Protein AF-A0A151NH66-F1 (afdb_monomer_lite)

InterPro domains:
  IPR023631 Amidase signature domain [PF01425] (101-204)
  IPR023631 Amidase signature domain [PF01425] (214-333)
  IPR036928 Amidase signature (AS) superfamily [G3DSA:3.90.1300.10] (38-200)
  IPR036928 Amidase signature (AS) superfamily [G3DSA:3.90.1300.10] (201-373)
  IPR036928 Amidase signature (AS) superfamily [SSF75304] (58-368)
  IPR052096 Endocannabinoid-regulating amidase [PTHR45847] (20-202)

Foldseek 3Di:
DVVVVVPVPDPDDPCPPVNVVVVVVVVVVVVVVVLVVLVVVLVVLVVVLVVQAVVQLVVLVVLLVVLCVVCVVQDLVVLVPDFQQVNLVCCVVVVDDLSSNVSSVSVVVSVVCVVPVWFSGWPPCLVVLSVVLVVDPDQALNASAEDEAELCFADAPAFSCLQFSVRRPPHHNHGDLQVVLCSVRNYRHTTYTDAPRCQPDPGGDDHPDPPLPLDDDDDADDGPDDVVRLSSLQSCLDPSSCVVDVVDPSDHRDPCVVVDPDAEEAEDDQDQVQDDHDPVSSVVRVVVVVVSVVSVHHYDHDHDPPVLCCVQPRVLCSSCVVLCPSVVVSCVSTDDDPVCVVQSVLSPDDLVVLVVVCVVCVVPDVNCSSNDSDDDDDDD

Structure (mmCIF, N/CA/C/O backbone):
data_AF-A0A151NH66-F1
#
_entry.id   AF-A0A151NH66-F1
#
loop_
_atom_site.group_PDB
_atom_site.id
_atom_site.type_symbol
_atom_site.label_atom_id
_atom_site.label_alt_id
_atom_site.label_comp_id
_atom_site.label_asym_id
_atom_site.label_entity_id
_atom_site.label_seq_id
_atom_site.pdbx_PDB_ins_code
_atom_site.Cartn_x
_atom_site.Cartn_y
_atom_site.Cartn_z
_atom_site.occupancy
_atom_site.B_iso_or_equiv
_atom_site.auth_seq_id
_atom_site.auth_comp_id
_atom_site.auth_asym_id
_atom_site.auth_atom_id
_atom_site.pdbx_PDB_model_num
ATOM 1 N N . MET A 1 1 ? 37.034 19.236 -42.852 1.00 44.59 1 MET A N 1
ATOM 2 C CA . MET A 1 1 ? 36.464 20.605 -42.792 1.00 44.59 1 MET A CA 1
ATOM 3 C C . MET A 1 1 ? 36.525 21.259 -41.396 1.00 44.59 1 MET A C 1
ATOM 5 O O . MET A 1 1 ? 36.403 22.473 -41.319 1.00 44.59 1 MET A O 1
ATOM 9 N N . ILE A 1 2 ? 36.780 20.511 -40.306 1.00 40.88 2 ILE A N 1
ATOM 10 C CA . ILE A 1 2 ? 36.890 21.055 -38.930 1.00 40.88 2 ILE A CA 1
ATOM 11 C C . ILE A 1 2 ? 38.338 21.449 -38.561 1.00 40.88 2 ILE A C 1
ATOM 13 O O . ILE A 1 2 ? 38.549 22.481 -37.934 1.00 40.88 2 ILE A O 1
ATOM 17 N N . GLN A 1 3 ? 39.350 20.720 -39.051 1.00 36.78 3 GLN A N 1
ATOM 18 C CA . GLN A 1 3 ? 40.768 21.059 -38.823 1.00 36.78 3 GLN A CA 1
ATOM 19 C C . GLN A 1 3 ? 41.202 22.397 -39.455 1.00 36.78 3 GLN A C 1
ATOM 21 O O . GLN A 1 3 ? 42.092 23.060 -38.935 1.00 36.78 3 GLN A O 1
ATOM 26 N N . GLY A 1 4 ? 40.554 22.826 -40.545 1.00 38.72 4 GLY A N 1
ATOM 27 C CA . GLY A 1 4 ? 40.871 24.092 -41.221 1.00 38.72 4 GLY A CA 1
ATOM 28 C C . GLY A 1 4 ? 40.310 25.338 -40.526 1.00 38.72 4 GLY A C 1
ATOM 29 O O . GLY A 1 4 ? 40.910 26.401 -40.627 1.00 38.72 4 GLY A O 1
ATOM 30 N N . LYS A 1 5 ? 39.199 25.214 -39.780 1.00 42.50 5 LYS A N 1
ATOM 31 C CA . LYS A 1 5 ? 38.574 26.340 -39.056 1.00 42.50 5 LYS A CA 1
ATOM 32 C C . LYS A 1 5 ? 39.215 26.620 -37.693 1.00 42.50 5 LYS A C 1
ATOM 34 O O . LYS A 1 5 ? 39.123 27.740 -37.210 1.00 42.50 5 LYS A O 1
ATOM 39 N N . LEU A 1 6 ? 39.899 25.639 -37.098 1.00 40.06 6 LEU A N 1
ATOM 40 C CA . LEU A 1 6 ? 40.595 25.816 -35.817 1.00 40.06 6 LEU A CA 1
ATOM 41 C C . LEU A 1 6 ? 41.898 26.631 -35.952 1.00 40.06 6 LEU A C 1
ATOM 43 O O . LEU A 1 6 ? 42.298 27.308 -35.013 1.00 40.06 6 LEU A O 1
ATOM 47 N N . ARG A 1 7 ? 42.536 26.608 -37.133 1.00 39.38 7 ARG A N 1
ATOM 48 C CA . ARG A 1 7 ? 43.813 27.297 -37.411 1.00 39.38 7 ARG A CA 1
ATOM 49 C C . ARG A 1 7 ? 43.700 28.814 -37.612 1.00 39.38 7 ARG A C 1
ATOM 51 O O . ARG A 1 7 ? 44.718 29.488 -37.573 1.00 39.38 7 ARG A O 1
ATOM 58 N N . GLN A 1 8 ? 42.497 29.354 -37.823 1.00 42.03 8 GLN A N 1
ATOM 59 C CA . GLN A 1 8 ? 42.280 30.801 -37.990 1.00 42.03 8 GLN A CA 1
ATOM 60 C C . GLN A 1 8 ? 42.065 31.555 -36.667 1.00 42.03 8 GLN A C 1
ATOM 62 O O . GLN A 1 8 ? 42.104 32.779 -36.668 1.00 42.03 8 GLN A O 1
ATOM 67 N N . LEU A 1 9 ? 41.841 30.852 -35.549 1.00 44.16 9 LEU A N 1
ATOM 68 C CA . LEU A 1 9 ? 41.512 31.472 -34.256 1.00 44.16 9 LEU A CA 1
ATOM 69 C C . LEU A 1 9 ? 42.700 31.578 -33.285 1.00 44.16 9 LEU A C 1
ATOM 71 O O . LEU A 1 9 ? 42.587 32.272 -32.280 1.00 44.16 9 LEU A O 1
ATOM 75 N N . LEU A 1 10 ? 43.824 30.913 -33.564 1.00 45.31 10 LEU A N 1
ATOM 76 C CA . LEU A 1 10 ? 45.004 30.886 -32.693 1.00 45.31 10 LEU A CA 1
ATOM 77 C C . LEU A 1 10 ? 46.279 30.887 -33.558 1.00 45.31 10 LEU A C 1
ATOM 79 O O . LEU A 1 10 ? 46.662 29.824 -34.053 1.00 45.31 10 LEU A O 1
ATOM 83 N N . PRO A 1 11 ? 46.917 32.049 -33.799 1.00 38.06 11 PRO A N 1
ATOM 84 C CA . PRO A 1 11 ? 48.205 32.089 -34.477 1.00 38.06 11 PRO A CA 1
ATOM 85 C C . PRO A 1 11 ? 49.275 31.551 -33.519 1.00 38.06 11 PRO A C 1
ATOM 87 O O . PRO A 1 11 ? 49.387 32.030 -32.397 1.00 38.06 11 PRO A O 1
ATOM 90 N N . GLU A 1 12 ? 49.987 30.514 -33.963 1.00 43.56 12 GLU A N 1
ATOM 91 C CA . GLU A 1 12 ? 51.211 29.945 -33.372 1.00 43.56 12 GLU A CA 1
ATOM 92 C C . GLU A 1 12 ? 51.360 30.083 -31.848 1.00 43.56 12 GLU A C 1
ATOM 94 O O . GLU A 1 12 ? 52.251 30.756 -31.340 1.00 43.56 12 GLU A O 1
ATOM 99 N N . ALA A 1 13 ? 50.506 29.388 -31.099 1.00 39.81 13 ALA A N 1
ATOM 100 C CA . ALA A 1 13 ? 50.871 28.970 -29.754 1.00 39.81 13 ALA A CA 1
ATOM 101 C C . ALA A 1 13 ? 51.395 27.534 -29.856 1.00 39.81 13 ALA A C 1
ATOM 103 O O . ALA A 1 13 ? 50.615 26.606 -30.092 1.00 39.81 13 ALA A O 1
ATOM 104 N N . GLU A 1 14 ? 52.705 27.337 -29.695 1.00 45.03 14 GLU A N 1
ATOM 105 C CA . GLU A 1 14 ? 53.230 26.042 -29.262 1.00 45.03 14 GLU A CA 1
ATOM 106 C C . GLU A 1 14 ? 52.602 25.748 -27.899 1.00 45.03 14 GLU A C 1
ATOM 108 O O . GLU A 1 14 ? 53.030 26.255 -26.863 1.00 45.03 14 GLU A O 1
ATOM 113 N N . VAL A 1 15 ? 51.501 24.996 -27.900 1.00 49.75 15 VAL A N 1
ATOM 114 C CA . VAL A 1 15 ? 50.872 24.576 -26.654 1.00 49.75 15 VAL A CA 1
ATOM 115 C C . VAL A 1 15 ? 51.753 23.477 -26.077 1.00 49.75 15 VAL A C 1
ATOM 117 O O . VAL A 1 15 ? 51.665 22.317 -26.477 1.00 49.75 15 VAL A O 1
ATOM 120 N N . ASP A 1 16 ? 52.637 23.881 -25.169 1.00 46.44 16 ASP A N 1
ATOM 121 C CA . ASP A 1 16 ? 53.524 23.006 -24.415 1.00 46.44 16 ASP A CA 1
ATOM 122 C C . ASP A 1 16 ? 52.733 21.794 -23.864 1.00 46.44 16 ASP A C 1
ATOM 124 O O . ASP A 1 16 ? 51.687 21.983 -23.224 1.00 46.44 16 ASP A O 1
ATOM 128 N N . PRO A 1 17 ? 53.186 20.546 -24.099 1.00 54.19 17 PRO A N 1
ATOM 129 C CA . PRO A 1 17 ? 52.564 19.341 -23.554 1.00 54.19 17 PRO A CA 1
ATOM 130 C C . PRO A 1 17 ? 52.300 19.417 -22.043 1.00 54.19 17 PRO A C 1
ATOM 132 O O . PRO A 1 17 ? 51.289 18.890 -21.570 1.00 54.19 17 PRO A O 1
ATOM 135 N N . CYS A 1 18 ? 53.148 20.123 -21.285 1.00 50.94 18 CYS A N 1
ATOM 136 C CA . CYS A 1 18 ? 52.931 20.369 -19.858 1.00 50.94 18 CYS A CA 1
ATOM 137 C C . CYS A 1 18 ? 51.739 21.302 -19.585 1.00 50.94 18 CYS A C 1
ATOM 139 O O . CYS A 1 18 ? 51.032 21.101 -18.600 1.00 50.94 18 CYS A O 1
ATOM 141 N N . THR A 1 19 ? 51.436 22.255 -20.469 1.00 49.78 19 THR A N 1
ATOM 142 C CA . THR A 1 19 ? 50.272 23.154 -20.357 1.00 49.78 19 THR A CA 1
ATOM 143 C C . THR A 1 19 ? 48.962 22.428 -20.687 1.00 49.78 19 THR A C 1
ATOM 145 O O . THR A 1 19 ? 47.968 22.598 -19.978 1.00 49.78 19 THR A O 1
ATOM 148 N N . ILE A 1 20 ? 48.957 21.540 -21.692 1.00 54.78 20 ILE A N 1
ATOM 149 C CA . ILE A 1 20 ? 47.816 20.643 -21.976 1.00 54.78 20 ILE A CA 1
ATOM 150 C C . ILE A 1 20 ? 47.594 19.683 -20.802 1.00 54.78 20 ILE A C 1
ATOM 152 O O . ILE A 1 20 ? 46.460 19.513 -20.357 1.00 54.78 20 ILE A O 1
ATOM 156 N N . SER A 1 21 ? 48.666 19.098 -20.261 1.00 53.34 21 SER A N 1
ATOM 157 C CA . SER A 1 21 ? 48.607 18.223 -19.086 1.00 53.34 21 SER A CA 1
ATOM 158 C C . SER A 1 21 ? 48.099 18.960 -17.843 1.00 53.34 21 SER A C 1
ATOM 160 O O . SER A 1 21 ? 47.230 18.444 -17.148 1.00 53.34 21 SER A O 1
ATOM 162 N N . ALA A 1 22 ? 48.538 20.197 -17.592 1.00 57.47 22 ALA A N 1
ATOM 163 C CA . ALA A 1 22 ? 48.067 21.017 -16.475 1.00 57.47 22 ALA A CA 1
ATOM 164 C C . ALA A 1 22 ? 46.593 21.440 -16.623 1.00 57.47 22 ALA A C 1
ATOM 166 O O . ALA A 1 22 ? 45.850 21.404 -15.644 1.00 57.47 22 ALA A O 1
ATOM 167 N N . LEU A 1 23 ? 46.131 21.772 -17.836 1.00 54.44 23 LEU A N 1
ATOM 168 C CA . LEU A 1 23 ? 44.721 22.074 -18.127 1.00 54.44 23 LEU A CA 1
ATOM 169 C C . LEU A 1 23 ? 43.824 20.826 -18.033 1.00 54.44 23 LEU A C 1
ATOM 171 O O . LEU A 1 23 ? 42.718 20.895 -17.491 1.00 54.44 23 LEU A O 1
ATOM 175 N N . LEU A 1 24 ? 44.293 19.666 -18.506 1.00 57.22 24 LEU A N 1
ATOM 176 C CA . LEU A 1 24 ? 43.596 18.380 -18.366 1.00 57.22 24 LEU A CA 1
ATOM 177 C C . LEU A 1 24 ? 43.561 17.908 -16.905 1.00 57.22 24 LEU A C 1
ATOM 179 O O . LEU A 1 24 ? 42.519 17.464 -16.431 1.00 57.22 24 LEU A O 1
ATOM 183 N N . CYS A 1 25 ? 44.655 18.061 -16.157 1.00 61.19 25 CYS A N 1
ATOM 184 C CA . CYS A 1 25 ? 44.705 17.757 -14.727 1.00 61.19 25 CYS A CA 1
ATOM 185 C C . CYS A 1 25 ? 43.843 18.730 -13.912 1.00 61.19 25 CYS A C 1
ATOM 187 O O . CYS A 1 25 ? 43.118 18.296 -13.020 1.00 61.19 25 CYS A O 1
ATOM 189 N N . GLY A 1 26 ? 43.856 20.026 -14.242 1.00 66.94 26 GLY A N 1
ATOM 190 C CA . GLY A 1 26 ? 43.018 21.046 -13.609 1.00 66.94 26 GLY A CA 1
ATOM 191 C C . GLY A 1 26 ? 41.525 20.825 -13.864 1.00 66.94 26 GLY A C 1
ATOM 192 O O . GLY A 1 26 ? 40.719 20.924 -12.940 1.00 66.94 26 GLY A O 1
ATOM 193 N N . SER A 1 27 ? 41.149 20.437 -15.087 1.00 74.75 27 SER A N 1
ATOM 194 C CA . SER A 1 27 ? 39.763 20.092 -15.436 1.00 74.75 27 SER A CA 1
ATOM 195 C C . SER A 1 27 ? 39.316 18.752 -14.843 1.00 74.75 27 SER A C 1
ATOM 197 O O . SER A 1 27 ? 38.204 18.663 -14.325 1.00 74.75 27 SER A O 1
ATOM 199 N N . ALA A 1 28 ? 40.174 17.727 -14.816 1.00 80.88 28 ALA A N 1
ATOM 200 C CA . ALA A 1 28 ? 39.882 16.463 -14.141 1.00 80.88 28 ALA A CA 1
ATOM 201 C C . ALA A 1 28 ? 39.729 16.648 -12.622 1.00 80.88 28 ALA A C 1
ATOM 203 O O . ALA A 1 28 ? 38.764 16.150 -12.041 1.00 80.88 28 ALA A O 1
ATOM 204 N N . ALA A 1 29 ? 40.620 17.414 -11.984 1.00 83.75 29 ALA A N 1
ATOM 205 C CA . ALA A 1 29 ? 40.518 17.767 -10.571 1.00 83.75 29 ALA A CA 1
ATOM 206 C C . ALA A 1 29 ? 39.236 18.563 -10.286 1.00 83.75 29 ALA A C 1
ATOM 208 O O . ALA A 1 29 ? 38.511 18.223 -9.354 1.00 83.75 29 ALA A O 1
ATOM 209 N N . ALA A 1 30 ? 38.886 19.545 -11.126 1.00 83.06 30 ALA A N 1
ATOM 210 C CA . ALA A 1 30 ? 37.629 20.282 -11.007 1.00 83.06 30 ALA A CA 1
ATOM 211 C C . ALA A 1 30 ? 36.402 19.359 -11.123 1.00 83.06 30 ALA A C 1
ATOM 213 O O . ALA A 1 30 ? 35.485 19.446 -10.309 1.00 83.06 30 ALA A O 1
ATOM 214 N N . VAL A 1 31 ? 36.394 18.416 -12.071 1.00 85.19 31 VAL A N 1
ATOM 215 C CA . VAL A 1 31 ? 35.320 17.417 -12.211 1.00 85.19 31 VAL A CA 1
ATOM 216 C C . VAL A 1 31 ? 35.238 16.501 -10.988 1.00 85.19 31 VAL A C 1
ATOM 218 O O . VAL A 1 31 ? 34.136 16.188 -10.534 1.00 85.19 31 VAL A O 1
ATOM 221 N N . LEU A 1 32 ? 36.373 16.068 -10.433 1.00 86.88 32 LEU A N 1
ATOM 222 C CA . LEU A 1 32 ? 36.409 15.253 -9.216 1.00 86.88 32 LEU A CA 1
ATOM 223 C C . LEU A 1 32 ? 35.892 16.028 -8.002 1.00 86.88 32 LEU A C 1
ATOM 225 O O . LEU A 1 32 ? 35.083 15.485 -7.251 1.00 86.88 32 LEU A O 1
ATOM 229 N N . VAL A 1 33 ? 36.279 17.296 -7.851 1.00 88.44 33 VAL A N 1
ATOM 230 C CA . VAL A 1 33 ? 35.769 18.188 -6.802 1.00 88.44 33 VAL A CA 1
ATOM 231 C C . VAL A 1 33 ? 34.263 18.389 -6.961 1.00 88.44 33 VAL A C 1
ATOM 233 O O . VAL A 1 33 ? 33.529 18.194 -5.998 1.00 88.44 33 VAL A O 1
ATOM 236 N N . LEU A 1 34 ? 33.762 18.676 -8.166 1.00 84.81 34 LEU A N 1
ATOM 237 C CA . LEU A 1 34 ? 32.323 18.811 -8.426 1.00 84.81 34 LEU A CA 1
ATOM 238 C C . LEU A 1 34 ? 31.555 17.518 -8.118 1.00 84.81 34 LEU A C 1
ATOM 240 O O . LEU A 1 34 ? 30.500 17.557 -7.481 1.00 84.81 34 LEU A O 1
ATOM 244 N N . LYS A 1 35 ? 32.090 16.356 -8.516 1.00 85.19 35 LYS A N 1
ATOM 245 C CA . LYS A 1 35 ? 31.514 15.045 -8.174 1.00 85.19 35 LYS A CA 1
ATOM 246 C C . LYS A 1 35 ? 31.507 14.805 -6.667 1.00 85.19 35 LYS A C 1
ATOM 248 O O . LYS A 1 35 ? 30.518 14.286 -6.151 1.00 85.19 35 LYS A O 1
ATOM 253 N N . TRP A 1 36 ? 32.576 15.174 -5.969 1.00 87.12 36 TRP A N 1
ATOM 254 C CA . TRP A 1 36 ? 32.674 15.052 -4.518 1.00 87.12 36 TRP A CA 1
ATOM 255 C C . TRP A 1 36 ? 31.678 15.974 -3.807 1.00 87.12 36 TRP A C 1
ATOM 257 O O . TRP A 1 36 ? 30.916 15.493 -2.973 1.00 87.12 36 TRP A O 1
ATOM 267 N N . VAL A 1 37 ? 31.588 17.250 -4.200 1.00 87.69 37 VAL A N 1
ATOM 268 C CA . VAL A 1 37 ? 30.607 18.210 -3.662 1.00 87.69 37 VAL A CA 1
ATOM 269 C C . VAL A 1 37 ? 29.180 17.703 -3.882 1.00 87.69 37 VAL A C 1
ATOM 271 O O . VAL A 1 37 ? 28.379 17.707 -2.950 1.00 87.69 37 VAL A O 1
ATOM 274 N N . ARG A 1 38 ? 28.856 17.208 -5.086 1.00 84.00 38 ARG A N 1
ATOM 275 C CA . ARG A 1 38 ? 27.532 16.631 -5.382 1.00 84.00 38 ARG A CA 1
ATOM 276 C C . ARG A 1 38 ? 27.231 15.427 -4.491 1.00 84.00 38 ARG A C 1
ATOM 278 O O . ARG A 1 38 ? 26.151 15.360 -3.914 1.00 84.00 38 ARG A O 1
ATOM 285 N N . ARG A 1 39 ? 28.181 14.494 -4.355 1.00 85.00 39 ARG A N 1
ATOM 286 C CA . ARG A 1 39 ? 28.036 13.321 -3.475 1.00 85.00 39 ARG A CA 1
ATOM 287 C C . ARG A 1 39 ? 27.840 13.723 -2.021 1.00 85.00 39 ARG A C 1
ATOM 289 O O . ARG A 1 39 ? 27.002 13.132 -1.356 1.00 85.00 39 ARG A O 1
ATOM 296 N N . ARG A 1 40 ? 28.574 14.726 -1.544 1.00 88.44 40 ARG A N 1
ATOM 297 C CA . ARG A 1 40 ? 28.453 15.222 -0.175 1.00 88.44 40 ARG A CA 1
ATOM 298 C C . ARG A 1 40 ? 27.060 15.797 0.098 1.00 88.44 40 ARG A C 1
ATOM 300 O O . ARG A 1 40 ? 26.429 15.361 1.048 1.00 88.44 40 ARG A O 1
ATOM 307 N N . ARG A 1 41 ? 26.534 16.649 -0.791 1.00 87.88 41 ARG A N 1
ATOM 308 C CA . ARG A 1 41 ? 25.155 17.177 -0.680 1.00 87.88 41 ARG A CA 1
ATOM 309 C C . ARG A 1 41 ? 24.096 16.073 -0.668 1.00 87.88 41 ARG A C 1
ATOM 311 O O . ARG A 1 41 ? 23.109 16.163 0.050 1.00 87.88 41 ARG A O 1
ATOM 318 N N . ILE A 1 42 ? 24.291 15.033 -1.480 1.00 87.31 42 ILE A N 1
ATOM 319 C CA . ILE A 1 42 ? 23.409 13.859 -1.501 1.00 87.31 42 ILE A CA 1
ATOM 320 C C . ILE A 1 42 ? 23.430 13.136 -0.150 1.00 87.31 42 ILE A C 1
ATOM 322 O O . ILE A 1 42 ? 22.371 12.804 0.372 1.00 87.31 42 ILE A O 1
ATOM 326 N N . GLN A 1 43 ? 24.618 12.894 0.411 1.00 89.62 43 GLN A N 1
ATOM 327 C CA . GLN A 1 43 ? 24.742 12.247 1.718 1.00 89.62 43 GLN A CA 1
ATOM 328 C C . GLN A 1 43 ? 24.090 13.089 2.815 1.00 89.62 43 GLN A C 1
ATOM 330 O O . GLN A 1 43 ? 23.316 12.546 3.590 1.00 89.62 43 GLN A O 1
ATOM 335 N N . GLU A 1 44 ? 24.304 14.406 2.810 1.00 91.62 44 GLU A N 1
ATOM 336 C CA . GLU A 1 44 ? 23.667 15.335 3.753 1.00 91.62 44 GLU A CA 1
ATOM 337 C C . GLU A 1 44 ? 22.130 15.223 3.698 1.00 91.62 44 GLU A C 1
ATOM 339 O O . GLU A 1 44 ? 21.504 14.999 4.733 1.00 91.62 44 GLU A O 1
ATOM 344 N N . LYS A 1 45 ? 21.522 15.234 2.500 1.00 91.06 45 LYS A N 1
ATOM 345 C CA . LYS A 1 45 ? 20.068 15.022 2.332 1.00 91.06 45 LYS A CA 1
ATOM 346 C C . LYS A 1 45 ? 19.583 13.665 2.853 1.00 91.06 45 LYS A C 1
ATOM 348 O O . LYS A 1 45 ? 18.520 13.578 3.464 1.00 91.06 45 LYS A O 1
ATOM 353 N N . ILE A 1 46 ? 20.328 12.592 2.584 1.00 91.88 46 ILE A N 1
ATOM 354 C CA . ILE A 1 46 ? 19.973 11.240 3.046 1.00 91.88 46 ILE A CA 1
ATOM 355 C C . ILE A 1 46 ? 20.056 11.161 4.571 1.00 91.88 46 ILE A C 1
ATOM 357 O O . ILE A 1 46 ? 19.184 10.573 5.207 1.00 91.88 46 ILE A O 1
ATOM 361 N N . GLU A 1 47 ? 21.093 11.742 5.166 1.00 94.25 47 GLU A N 1
ATOM 362 C CA . GLU A 1 47 ? 21.254 11.794 6.615 1.00 94.25 47 GLU A CA 1
ATOM 363 C C . GLU A 1 47 ? 20.157 12.628 7.282 1.00 94.25 47 GLU A C 1
ATOM 365 O O . GLU A 1 47 ? 19.633 12.217 8.314 1.00 94.25 47 GLU A O 1
ATOM 370 N N . GLU A 1 48 ? 19.765 13.759 6.693 1.00 93.69 48 GLU A N 1
ATOM 371 C CA . GLU A 1 48 ? 18.616 14.549 7.151 1.00 93.69 48 GLU A CA 1
ATOM 372 C C . GLU A 1 48 ? 17.325 13.729 7.129 1.00 93.69 48 GLU A C 1
ATOM 374 O O . GLU A 1 48 ? 16.625 13.673 8.139 1.00 93.69 48 GLU A O 1
ATOM 379 N N . ALA A 1 49 ? 17.052 13.024 6.029 1.00 93.00 49 ALA A N 1
ATOM 380 C CA . ALA A 1 49 ? 15.880 12.161 5.912 1.00 93.00 49 ALA A CA 1
ATOM 381 C C . ALA A 1 49 ? 15.889 11.008 6.934 1.00 93.00 49 ALA A C 1
ATOM 383 O O . ALA A 1 49 ? 14.853 10.672 7.507 1.00 93.00 49 ALA A O 1
ATOM 384 N N . ARG A 1 50 ? 17.062 10.419 7.210 1.00 94.75 50 ARG A N 1
ATOM 385 C CA . ARG A 1 50 ? 17.218 9.389 8.251 1.00 94.75 50 ARG A CA 1
ATOM 386 C C . ARG A 1 50 ? 16.947 9.945 9.642 1.00 94.75 50 ARG A C 1
ATOM 388 O O . ARG A 1 50 ? 16.176 9.337 10.376 1.00 94.75 50 ARG A O 1
ATOM 395 N N . ARG A 1 51 ? 17.523 11.104 9.980 1.00 95.88 51 ARG A N 1
ATOM 396 C CA . ARG A 1 51 ? 17.286 11.771 11.269 1.00 95.88 51 ARG A CA 1
ATOM 397 C C . ARG A 1 51 ? 15.814 12.114 11.456 1.00 95.88 51 ARG A C 1
ATOM 399 O O . ARG A 1 51 ? 15.275 11.860 12.526 1.00 95.88 51 ARG A O 1
ATOM 406 N N . TRP A 1 52 ? 15.167 12.642 10.417 1.00 93.88 52 TRP A N 1
ATOM 407 C CA . TRP A 1 52 ? 13.733 12.929 10.430 1.00 93.88 52 TRP A CA 1
ATOM 408 C C . TRP A 1 52 ? 12.914 11.676 10.754 1.00 93.88 52 TRP A C 1
ATOM 410 O O . TRP A 1 52 ? 12.113 11.673 11.687 1.00 93.88 52 TRP A O 1
ATOM 420 N N . ARG A 1 53 ? 13.184 10.573 10.046 1.00 95.50 53 ARG A N 1
ATOM 421 C CA . ARG A 1 53 ? 12.529 9.286 10.297 1.00 95.50 53 ARG A CA 1
ATOM 422 C C . ARG A 1 53 ? 12.773 8.775 11.717 1.00 95.50 53 ARG A C 1
ATOM 424 O O . ARG A 1 53 ? 11.835 8.334 12.370 1.00 95.50 53 ARG A O 1
ATOM 431 N N . GLU A 1 54 ? 14.015 8.801 12.192 1.00 96.94 54 GLU A N 1
ATOM 432 C CA . GLU A 1 54 ? 14.367 8.353 13.547 1.00 96.94 54 GLU A CA 1
ATOM 433 C C . GLU A 1 54 ? 13.637 9.170 14.618 1.00 96.94 54 GLU A C 1
ATOM 435 O O . GLU A 1 54 ? 13.096 8.598 15.562 1.00 96.94 54 GLU A O 1
ATOM 440 N N . GLN A 1 55 ? 13.552 10.490 14.442 1.00 97.31 55 GLN A N 1
ATOM 441 C CA . GLN A 1 55 ? 12.797 11.374 15.330 1.00 97.31 55 GLN A CA 1
ATOM 442 C C . GLN A 1 55 ? 11.298 11.057 15.312 1.00 97.31 55 GLN A C 1
ATOM 444 O O . GLN A 1 55 ? 10.693 10.947 16.379 1.00 97.31 55 GLN A O 1
ATOM 449 N N . GLY A 1 56 ? 10.711 10.852 14.129 1.00 97.38 56 GLY A N 1
ATOM 450 C CA . GLY A 1 56 ? 9.304 10.474 13.989 1.00 97.38 56 GLY A CA 1
ATOM 451 C C . GLY A 1 56 ? 8.987 9.132 14.654 1.00 97.38 56 GLY A C 1
ATOM 452 O O . GLY A 1 56 ? 8.020 9.023 15.407 1.00 97.38 56 GLY A O 1
ATOM 453 N N . LEU A 1 57 ? 9.834 8.117 14.460 1.00 97.88 57 LEU A N 1
ATOM 454 C CA . LEU A 1 57 ? 9.667 6.815 15.116 1.00 97.88 57 LEU A CA 1
ATOM 455 C C . LEU A 1 57 ? 9.832 6.908 16.638 1.00 97.88 57 LEU A C 1
ATOM 457 O O . LEU A 1 57 ? 9.044 6.308 17.365 1.00 97.88 57 LEU A O 1
ATOM 461 N N . ALA A 1 58 ? 10.790 7.697 17.129 1.00 98.19 58 ALA A N 1
ATOM 462 C CA . ALA A 1 58 ? 10.956 7.934 18.562 1.00 98.19 58 ALA A CA 1
ATOM 463 C C . ALA A 1 58 ? 9.742 8.662 19.171 1.00 98.19 58 ALA A C 1
ATOM 465 O O . ALA A 1 58 ? 9.326 8.364 20.292 1.00 98.19 58 ALA A O 1
ATOM 466 N N . GLN A 1 59 ? 9.138 9.601 18.434 1.00 98.19 59 GLN A N 1
ATOM 467 C CA . GLN A 1 59 ? 7.896 10.257 18.842 1.00 98.19 59 GLN A CA 1
ATOM 468 C C . GLN A 1 59 ? 6.735 9.257 18.915 1.00 98.19 59 GLN A C 1
ATOM 470 O O . GLN A 1 59 ? 6.020 9.228 19.918 1.00 98.19 59 GLN A O 1
ATOM 475 N N . MET A 1 60 ? 6.576 8.423 17.887 1.00 98.25 60 MET A N 1
ATOM 476 C CA . MET A 1 60 ? 5.558 7.374 17.827 1.00 98.25 60 MET A CA 1
ATOM 477 C C . MET A 1 60 ? 5.700 6.379 18.988 1.00 98.25 60 MET A C 1
ATOM 479 O O . MET A 1 60 ? 4.714 6.053 19.649 1.00 98.25 60 MET A O 1
ATOM 483 N N . GLU A 1 61 ? 6.928 5.941 19.281 1.00 98.19 61 GLU A N 1
ATOM 484 C CA . GLU A 1 61 ? 7.241 5.043 20.398 1.00 98.19 61 GLU A CA 1
ATOM 485 C C . GLU A 1 61 ? 6.891 5.678 21.741 1.00 98.19 61 GLU A C 1
ATOM 487 O O . GLU A 1 61 ? 6.195 5.071 22.557 1.00 98.19 61 GLU A O 1
ATOM 492 N N . LYS A 1 62 ? 7.295 6.935 21.952 1.00 98.12 62 LYS A N 1
ATOM 493 C CA . LYS A 1 62 ? 6.957 7.681 23.165 1.00 98.12 62 LYS A CA 1
ATOM 494 C C . LYS A 1 62 ? 5.443 7.790 23.359 1.00 98.12 62 LYS A C 1
ATOM 496 O O . LYS A 1 62 ? 4.970 7.614 24.483 1.00 98.12 62 LYS A O 1
ATOM 501 N N . ALA A 1 63 ? 4.693 8.074 22.294 1.00 97.56 63 ALA A N 1
ATOM 502 C CA . ALA A 1 63 ? 3.242 8.218 22.346 1.00 97.56 63 ALA A CA 1
ATOM 503 C C . ALA A 1 63 ? 2.548 6.883 22.676 1.00 97.56 63 ALA A C 1
ATOM 505 O O . ALA A 1 63 ? 1.753 6.815 23.617 1.00 97.56 63 ALA A O 1
ATOM 506 N N . ALA A 1 64 ? 2.916 5.799 21.983 1.00 96.81 64 ALA A N 1
ATOM 507 C CA . ALA A 1 64 ? 2.387 4.459 22.243 1.00 96.81 64 ALA A CA 1
ATOM 508 C C . ALA A 1 64 ? 2.718 3.969 23.665 1.00 96.81 64 ALA A C 1
ATOM 510 O O . ALA A 1 64 ? 1.848 3.455 24.373 1.00 96.81 64 ALA A O 1
ATOM 511 N N . HIS A 1 65 ? 3.954 4.186 24.122 1.00 97.00 65 HIS A N 1
ATOM 512 C CA . HIS A 1 65 ? 4.390 3.813 25.464 1.00 97.00 65 HIS A CA 1
ATOM 513 C C . HIS A 1 65 ? 3.643 4.595 26.556 1.00 97.00 65 HIS A C 1
ATOM 515 O O . HIS A 1 65 ? 3.159 3.996 27.518 1.00 97.00 65 HIS A O 1
ATOM 521 N N . LEU A 1 66 ? 3.491 5.916 26.398 1.00 97.44 66 LEU A N 1
ATOM 522 C CA . LEU A 1 66 ? 2.729 6.748 27.334 1.00 97.44 66 LEU A CA 1
ATOM 523 C C . LEU A 1 66 ? 1.270 6.284 27.432 1.00 97.44 66 LEU A C 1
ATOM 525 O O . LEU A 1 66 ? 0.744 6.132 28.536 1.00 97.44 66 LEU A O 1
ATOM 529 N N . PHE A 1 67 ? 0.634 6.006 26.292 1.00 96.88 67 PHE A N 1
ATOM 530 C CA . PHE A 1 67 ? -0.736 5.504 26.264 1.00 96.88 67 PHE A CA 1
ATOM 531 C C . PHE A 1 67 ? -0.870 4.169 27.007 1.00 96.88 67 PHE A C 1
ATOM 533 O O . PHE A 1 67 ? -1.785 3.998 27.816 1.00 96.88 67 PHE A O 1
ATOM 540 N N . LYS A 1 68 ? 0.064 3.239 26.780 1.00 95.25 68 LYS A N 1
ATOM 541 C CA . LYS A 1 68 ? 0.096 1.921 27.427 1.00 95.25 68 LYS A CA 1
ATOM 542 C C . LYS A 1 68 ? 0.250 2.020 28.946 1.00 95.25 68 LYS A C 1
ATOM 544 O O . LYS A 1 68 ? -0.429 1.296 29.669 1.00 95.25 68 LYS A O 1
ATOM 549 N N . GLN A 1 69 ? 1.083 2.942 29.435 1.00 96.00 69 GLN A N 1
ATOM 550 C CA . GLN A 1 69 ? 1.235 3.204 30.872 1.00 96.00 69 GLN A CA 1
ATOM 551 C C . GLN A 1 69 ? -0.038 3.770 31.508 1.00 96.00 69 GLN A C 1
ATOM 553 O O . GLN A 1 69 ? -0.393 3.390 32.621 1.00 96.00 69 GLN A O 1
ATOM 558 N N . GLN A 1 70 ? -0.727 4.671 30.806 1.00 97.00 70 GLN A N 1
ATOM 559 C CA . GLN A 1 70 ? -1.967 5.282 31.290 1.00 97.00 70 GLN A CA 1
ATOM 560 C C . GLN A 1 70 ? -3.164 4.325 31.226 1.00 97.00 70 GLN A C 1
ATOM 562 O O . GLN A 1 70 ? -4.122 4.492 31.977 1.00 97.00 70 GLN A O 1
ATOM 567 N N . ASN A 1 71 ? -3.112 3.316 30.352 1.00 96.62 71 ASN A N 1
ATOM 568 C CA . ASN A 1 71 ? -4.228 2.416 30.073 1.00 96.62 71 ASN A CA 1
ATOM 569 C C . ASN A 1 71 ? -3.809 0.931 30.154 1.00 96.62 71 ASN A C 1
ATOM 571 O O . ASN A 1 71 ? -3.968 0.195 29.177 1.00 96.62 71 ASN A O 1
ATOM 575 N N . PRO A 1 72 ? -3.322 0.442 31.314 1.00 92.94 72 PRO A N 1
ATOM 576 C CA . PRO A 1 72 ? -2.792 -0.920 31.445 1.00 92.94 72 PRO A CA 1
ATOM 577 C C . PRO A 1 72 ? -3.847 -2.021 31.238 1.00 92.94 72 PRO A C 1
ATOM 579 O O . PRO A 1 72 ? -3.496 -3.175 31.015 1.00 92.94 72 PRO A O 1
ATOM 582 N N . GLY A 1 73 ? -5.142 -1.686 31.304 1.00 93.00 73 GLY A N 1
ATOM 583 C CA . GLY A 1 73 ? -6.243 -2.627 31.071 1.00 93.00 73 GLY A CA 1
ATOM 584 C C . GLY A 1 73 ? -6.520 -2.946 29.595 1.00 93.00 73 GLY A C 1
ATOM 585 O O . GLY A 1 73 ? -7.287 -3.870 29.316 1.00 93.00 73 GLY A O 1
ATOM 586 N N . VAL A 1 74 ? -5.922 -2.211 28.648 1.00 94.88 74 VAL A N 1
ATOM 587 C CA . VAL A 1 74 ? -6.156 -2.405 27.208 1.00 94.88 74 VAL A CA 1
ATOM 588 C C . VAL A 1 74 ? -5.579 -3.744 26.750 1.00 94.88 74 VAL A C 1
ATOM 590 O O . VAL A 1 74 ? -4.379 -3.993 26.832 1.00 94.88 74 VAL A O 1
ATOM 593 N N . GLN A 1 75 ? -6.443 -4.609 26.219 1.00 95.38 75 GLN A N 1
ATOM 594 C CA . GLN A 1 75 ? -6.070 -5.934 25.724 1.00 95.38 75 GLN A CA 1
ATOM 595 C C . GLN A 1 75 ? -5.569 -5.853 24.273 1.00 95.38 75 GLN A C 1
ATOM 597 O O . GLN A 1 75 ? -6.319 -6.108 23.329 1.00 95.38 75 GLN A O 1
ATOM 602 N N . SER A 1 76 ? -4.294 -5.499 24.077 1.00 96.50 76 SER A N 1
ATOM 603 C CA . SER A 1 76 ? -3.704 -5.323 22.738 1.00 96.50 76 SER A CA 1
ATOM 604 C C . SER A 1 76 ? -3.830 -6.563 21.844 1.00 96.50 76 SER A C 1
ATOM 606 O O . SER A 1 76 ? -4.116 -6.435 20.656 1.00 96.50 76 SER A O 1
ATOM 608 N N . SER A 1 77 ? -3.664 -7.766 22.404 1.00 96.88 77 SER A N 1
ATOM 609 C CA . SER A 1 77 ? -3.805 -9.027 21.661 1.00 96.88 77 SER A CA 1
ATOM 610 C C . SER A 1 77 ? -5.213 -9.212 21.095 1.00 96.88 77 SER A C 1
ATOM 612 O O . SER A 1 77 ? -5.351 -9.610 19.942 1.00 96.88 77 SER A O 1
ATOM 614 N N . HIS A 1 78 ? -6.244 -8.861 21.872 1.00 98.00 78 HIS A N 1
ATOM 615 C CA . HIS A 1 78 ? -7.633 -8.922 21.429 1.00 98.00 78 HIS A CA 1
ATOM 616 C C . HIS A 1 78 ? -7.898 -7.940 20.283 1.00 98.00 78 HIS A C 1
ATOM 618 O O . HIS A 1 78 ? -8.454 -8.335 19.264 1.00 98.00 78 HIS A O 1
ATOM 624 N N . ILE A 1 79 ? -7.441 -6.687 20.402 1.00 98.38 79 ILE A N 1
ATOM 625 C CA . ILE A 1 79 ? -7.611 -5.671 19.348 1.00 98.38 79 ILE A CA 1
ATOM 626 C C . ILE A 1 79 ? -6.957 -6.122 18.034 1.00 98.38 79 ILE A C 1
ATOM 628 O O . ILE A 1 79 ? -7.555 -5.994 16.967 1.00 98.38 79 ILE A O 1
ATOM 632 N N . LEU A 1 80 ? -5.737 -6.663 18.104 1.00 98.25 80 LEU A N 1
ATOM 633 C CA . LEU A 1 80 ? -4.983 -7.102 16.926 1.00 98.25 80 LEU A CA 1
ATOM 634 C C . LEU A 1 80 ? -5.543 -8.382 16.287 1.00 98.25 80 LEU A C 1
ATOM 636 O O . LEU A 1 80 ? -5.278 -8.619 15.109 1.00 98.25 80 LEU A O 1
ATOM 640 N N . SER A 1 81 ? -6.297 -9.197 17.035 1.00 98.06 81 SER A N 1
ATOM 641 C CA . SER A 1 81 ? -6.909 -10.425 16.510 1.00 98.06 81 SER A CA 1
ATOM 642 C C . SER A 1 81 ? -8.211 -10.201 15.738 1.00 98.06 81 SER A C 1
ATOM 644 O O . SER A 1 81 ? -8.611 -11.086 14.991 1.00 98.06 81 SER A O 1
ATOM 646 N N . LEU A 1 82 ? -8.872 -9.051 15.910 1.00 98.38 82 LEU A N 1
ATOM 647 C CA . LEU A 1 82 ? -10.144 -8.754 15.244 1.00 98.38 82 LEU A CA 1
ATOM 648 C C . LEU A 1 82 ? -9.959 -8.584 13.728 1.00 98.38 82 LEU A C 1
ATOM 650 O O . LEU A 1 82 ? -8.957 -8.019 13.267 1.00 98.38 82 LEU A O 1
ATOM 654 N N . SER A 1 83 ? -10.951 -9.012 12.948 1.00 98.12 83 SER A N 1
ATOM 655 C CA . SER A 1 83 ? -11.086 -8.580 11.552 1.00 98.12 83 SER A CA 1
ATOM 656 C C . SER A 1 83 ? -11.352 -7.070 11.483 1.00 98.12 83 SER A C 1
ATOM 658 O O . SER A 1 83 ? -11.762 -6.445 12.467 1.00 98.12 83 SER A O 1
ATOM 660 N N . LEU A 1 84 ? -11.121 -6.444 10.324 1.00 98.00 84 LEU A N 1
ATOM 661 C CA . LEU A 1 84 ? -11.376 -5.006 10.181 1.00 98.00 84 LEU A CA 1
ATOM 662 C C . LEU A 1 84 ? -12.860 -4.664 10.361 1.00 98.00 84 LEU A C 1
ATOM 664 O O . LEU A 1 84 ? -13.182 -3.602 10.892 1.00 98.00 84 LEU A O 1
ATOM 668 N N . VAL A 1 85 ? -13.746 -5.562 9.921 1.00 97.50 85 VAL A N 1
ATOM 669 C CA . VAL A 1 85 ? -15.200 -5.401 10.030 1.00 97.50 85 VAL A CA 1
ATOM 670 C C . VAL A 1 85 ? -15.617 -5.393 11.499 1.00 97.50 85 VAL A C 1
ATOM 672 O O . VAL A 1 85 ? -16.194 -4.404 11.948 1.00 97.50 85 VAL A O 1
ATOM 675 N N . GLU A 1 86 ? -15.223 -6.409 12.273 1.00 98.19 86 GLU A N 1
ATOM 676 C CA . GLU A 1 86 ? -15.517 -6.484 13.714 1.00 98.19 86 GLU A CA 1
ATOM 677 C C . GLU A 1 86 ? -14.905 -5.304 14.483 1.00 98.19 86 GLU A C 1
ATOM 679 O O . GLU A 1 86 ? -15.521 -4.744 15.392 1.00 98.19 86 GLU A O 1
ATOM 684 N N . LEU A 1 87 ? -13.679 -4.903 14.126 1.00 98.25 87 LEU A N 1
ATOM 685 C CA . LEU A 1 87 ? -13.020 -3.744 14.722 1.00 98.25 87 LEU A CA 1
ATOM 686 C C . LEU A 1 87 ? -13.821 -2.459 14.460 1.00 98.25 87 LEU A C 1
ATOM 688 O O . LEU A 1 87 ? -14.038 -1.668 15.379 1.00 98.25 87 LEU A O 1
ATOM 692 N N . GLY A 1 88 ? -14.288 -2.269 13.223 1.00 97.31 88 GLY A N 1
ATOM 693 C CA . GLY A 1 88 ? -15.117 -1.135 12.822 1.00 97.31 88 GLY A CA 1
ATOM 694 C C . GLY A 1 88 ? -16.477 -1.106 13.522 1.00 97.31 88 GLY A C 1
ATOM 695 O O . GLY A 1 88 ? -16.922 -0.036 13.940 1.00 97.31 88 GLY A O 1
ATOM 696 N N . GLU A 1 89 ? -17.119 -2.259 13.702 1.00 97.44 89 GLU A N 1
ATOM 697 C CA . GLU A 1 89 ? -18.364 -2.393 14.471 1.00 97.44 89 GLU A CA 1
ATOM 698 C C . GLU A 1 89 ? -18.157 -1.980 15.931 1.00 97.44 89 GLU A C 1
ATOM 700 O O . GLU A 1 89 ? -18.832 -1.071 16.419 1.00 97.44 89 GLU A O 1
ATOM 705 N N . LYS A 1 90 ? -17.137 -2.534 16.596 1.00 98.00 90 LYS A N 1
ATOM 706 C CA . LYS A 1 90 ? -16.816 -2.206 17.995 1.00 98.00 90 LYS A CA 1
ATOM 707 C C . LYS A 1 90 ? -16.475 -0.728 18.206 1.00 98.00 90 LYS A C 1
ATOM 709 O O . LYS A 1 90 ? -16.869 -0.141 19.217 1.00 98.00 90 LYS A O 1
ATOM 714 N N . LEU A 1 91 ? -15.784 -0.101 17.252 1.00 96.94 91 LEU A N 1
ATOM 715 C CA . LEU A 1 91 ? -15.497 1.341 17.259 1.00 96.94 91 LEU A CA 1
ATOM 716 C C . LEU A 1 91 ? -16.767 2.192 17.080 1.00 96.94 91 LEU A C 1
ATOM 718 O O . LEU A 1 91 ? -16.936 3.239 17.722 1.00 96.94 91 LEU A O 1
ATOM 722 N N . LYS A 1 92 ? -17.692 1.759 16.218 1.00 95.06 92 LYS A N 1
ATOM 723 C CA . LYS A 1 92 ? -18.972 2.451 16.005 1.00 95.06 92 LYS A CA 1
ATOM 724 C C . LYS A 1 92 ? -19.890 2.339 17.218 1.00 95.06 92 LYS A C 1
ATOM 726 O O . LYS A 1 92 ? -20.458 3.357 17.616 1.00 95.06 92 LYS A O 1
ATOM 731 N N . GLU A 1 93 ? -19.964 1.169 17.840 1.00 95.31 93 GLU A N 1
ATOM 732 C CA . GLU A 1 93 ? -20.715 0.921 19.079 1.00 95.31 93 GLU A CA 1
ATOM 733 C C . GLU A 1 93 ? -20.097 1.613 20.301 1.00 95.31 93 GLU A C 1
ATOM 735 O O . GLU A 1 93 ? -20.799 1.934 21.255 1.00 95.31 93 GLU A O 1
ATOM 740 N N . GLY A 1 94 ? -18.787 1.878 20.267 1.00 94.25 94 GLY A N 1
ATOM 741 C CA . GLY A 1 94 ? -18.043 2.473 21.379 1.00 94.25 94 GLY A CA 1
ATOM 742 C C . GLY A 1 94 ? -17.555 1.459 22.417 1.00 94.25 94 GLY A C 1
ATOM 743 O O . GLY A 1 94 ? -17.113 1.865 23.489 1.00 94.25 94 GLY A O 1
ATOM 744 N N . SER A 1 95 ? -17.605 0.157 22.111 1.00 96.06 95 SER A N 1
ATOM 745 C CA . SER A 1 95 ? -17.019 -0.893 22.957 1.00 96.06 95 SER A CA 1
ATOM 746 C C . SER A 1 95 ? -15.486 -0.916 22.890 1.00 96.06 95 SER A C 1
ATOM 748 O O . SER A 1 95 ? -14.836 -1.355 23.837 1.00 96.06 95 SER A O 1
ATOM 750 N N . LEU A 1 96 ? -14.903 -0.388 21.808 1.00 96.81 96 LEU A N 1
ATOM 751 C CA . LEU A 1 96 ? -13.489 -0.021 21.714 1.00 96.81 96 LEU A CA 1
ATOM 752 C C . LEU A 1 96 ? -13.360 1.478 21.434 1.00 96.81 96 LEU A C 1
ATOM 754 O O . LEU A 1 96 ? -14.122 2.036 20.643 1.00 96.81 96 LEU A O 1
ATOM 758 N N . SER A 1 97 ? -12.380 2.131 22.062 1.00 95.88 97 SER A N 1
ATOM 759 C CA . SER A 1 97 ? -12.067 3.532 21.773 1.00 95.88 97 SER A CA 1
ATOM 760 C C . SER A 1 97 ? -11.101 3.647 20.583 1.00 95.88 97 SER A C 1
ATOM 762 O O . SER A 1 97 ? -10.192 2.817 20.449 1.00 95.88 97 SER A O 1
ATOM 764 N N . PRO A 1 98 ? -11.247 4.680 19.730 1.00 97.25 98 PRO A N 1
ATOM 765 C CA . PRO A 1 98 ? -10.281 4.979 18.674 1.00 97.25 98 PRO A CA 1
ATOM 766 C C . PRO A 1 98 ? -8.840 5.116 19.192 1.00 97.25 98 PRO A C 1
ATOM 768 O O . PRO A 1 98 ? -7.914 4.655 18.531 1.00 97.25 98 PRO A O 1
ATOM 771 N N . GLU A 1 99 ? -8.642 5.670 20.394 1.00 96.75 99 GLU A N 1
ATOM 772 C CA . GLU A 1 99 ? -7.337 5.770 21.054 1.00 96.75 99 GLU A CA 1
ATOM 773 C C . GLU A 1 99 ? -6.716 4.389 21.296 1.00 96.75 99 GLU A C 1
ATOM 775 O O . GLU A 1 99 ? -5.589 4.130 20.872 1.00 96.75 99 GLU A O 1
ATOM 780 N N . SER A 1 100 ? -7.455 3.480 21.945 1.00 97.81 100 SER A N 1
ATOM 781 C CA . SER A 1 100 ? -6.958 2.134 22.247 1.00 97.81 100 SER A CA 1
ATOM 782 C C . SER A 1 100 ? -6.570 1.379 20.986 1.00 97.81 100 SER A C 1
ATOM 784 O O . SER A 1 100 ? -5.574 0.656 20.995 1.00 97.81 100 SER A O 1
ATOM 786 N N . VAL A 1 101 ? -7.323 1.561 19.900 1.00 98.38 101 VAL A N 1
ATOM 787 C CA . VAL A 1 101 ? -7.014 0.947 18.609 1.00 98.38 101 VAL A CA 1
ATOM 788 C C . VAL A 1 101 ? -5.776 1.586 17.981 1.00 98.38 101 VAL A C 1
ATOM 790 O O . VAL A 1 101 ? -4.834 0.861 17.661 1.00 98.38 101 VAL A O 1
ATOM 793 N N . LEU A 1 102 ? -5.725 2.916 17.856 1.00 98.56 102 LEU A N 1
ATOM 794 C CA . LEU A 1 102 ? -4.608 3.626 17.229 1.00 98.56 102 LEU A CA 1
ATOM 795 C C . LEU A 1 102 ? -3.269 3.301 17.897 1.00 98.56 102 LEU A C 1
ATOM 797 O O . LEU A 1 102 ? -2.356 2.826 17.224 1.00 98.56 102 LEU A O 1
ATOM 801 N N . TYR A 1 103 ? -3.160 3.483 19.214 1.00 98.50 103 TYR A N 1
ATOM 802 C CA . TYR A 1 103 ? -1.897 3.266 19.922 1.00 98.50 103 TYR A CA 1
ATOM 803 C C . TYR A 1 103 ? -1.496 1.784 19.975 1.00 98.50 103 TYR A C 1
ATOM 805 O O . TYR A 1 103 ? -0.306 1.474 19.948 1.00 98.50 103 TYR A O 1
ATOM 813 N N . THR A 1 104 ? -2.460 0.854 19.967 1.00 98.56 104 THR A N 1
ATOM 814 C CA . THR A 1 104 ? -2.155 -0.583 19.832 1.00 98.56 104 THR A CA 1
ATOM 815 C C . THR A 1 104 ? -1.547 -0.897 18.463 1.00 98.56 104 THR A C 1
ATOM 817 O O . THR A 1 104 ? -0.564 -1.635 18.374 1.00 98.56 104 THR A O 1
ATOM 820 N N . TYR A 1 105 ? -2.099 -0.329 17.387 1.00 98.69 105 TYR A N 1
ATOM 821 C CA . TYR A 1 105 ? -1.541 -0.496 16.045 1.00 98.69 105 TYR A CA 1
ATOM 822 C C . TYR A 1 105 ? -0.207 0.243 15.872 1.00 98.69 105 TYR A C 1
ATOM 824 O O . TYR A 1 105 ? 0.655 -0.265 15.157 1.00 98.69 105 TYR A O 1
ATOM 832 N N . MET A 1 106 ? 0.012 1.370 16.561 1.00 98.50 106 MET A N 1
ATOM 833 C CA . MET A 1 106 ? 1.320 2.031 16.607 1.00 98.50 106 MET A CA 1
ATOM 834 C C . MET A 1 106 ? 2.386 1.136 17.254 1.00 98.50 106 MET A C 1
ATOM 836 O O . MET A 1 106 ? 3.417 0.888 16.632 1.00 98.50 106 MET A O 1
ATOM 840 N N . ASP A 1 107 ? 2.120 0.591 18.449 1.00 98.00 107 ASP A N 1
ATOM 841 C CA . ASP A 1 107 ? 3.031 -0.333 19.153 1.00 98.00 107 ASP A CA 1
ATOM 842 C C . ASP A 1 107 ? 3.375 -1.535 18.256 1.00 98.00 107 ASP A C 1
ATOM 844 O O . ASP A 1 107 ? 4.541 -1.888 18.058 1.00 98.00 107 ASP A O 1
ATOM 848 N N . LYS A 1 108 ? 2.359 -2.119 17.599 1.00 98.31 108 LYS A N 1
ATOM 849 C CA . LYS A 1 108 ? 2.571 -3.244 16.681 1.00 98.31 108 LYS A CA 1
ATOM 850 C C . LYS A 1 108 ? 3.369 -2.855 15.432 1.00 98.31 108 LYS A C 1
ATOM 852 O O . LYS A 1 108 ? 4.218 -3.635 15.001 1.00 98.31 108 LYS A O 1
ATOM 857 N N . ALA A 1 109 ? 3.112 -1.688 14.844 1.00 98.50 109 ALA A N 1
ATOM 858 C CA . ALA A 1 109 ? 3.837 -1.209 13.670 1.00 98.50 109 ALA A CA 1
ATOM 859 C C . ALA A 1 109 ? 5.313 -0.923 13.984 1.00 98.50 109 ALA A C 1
ATOM 861 O O . ALA A 1 109 ? 6.172 -1.263 13.171 1.00 98.50 109 ALA A O 1
ATOM 862 N N . LEU A 1 110 ? 5.621 -0.375 15.164 1.00 98.38 110 LEU A N 1
ATOM 863 C CA . LEU A 1 110 ? 6.995 -0.181 15.638 1.00 98.38 110 LEU A CA 1
ATOM 864 C C . LEU A 1 110 ? 7.726 -1.516 15.790 1.00 98.38 110 LEU A C 1
ATOM 866 O O . LEU A 1 110 ? 8.811 -1.677 15.232 1.00 98.38 110 LEU A O 1
ATOM 870 N N . ALA A 1 111 ? 7.102 -2.494 16.455 1.00 97.62 111 ALA A N 1
ATOM 871 C CA . ALA A 1 111 ? 7.675 -3.829 16.622 1.00 97.62 111 ALA A CA 1
ATOM 872 C C . ALA A 1 111 ? 7.988 -4.492 15.268 1.00 97.62 111 ALA A C 1
ATOM 874 O O . ALA A 1 111 ? 9.101 -4.951 15.036 1.00 97.62 111 ALA A O 1
ATOM 875 N N . VAL A 1 112 ? 7.041 -4.464 14.323 1.00 97.06 112 VAL A N 1
ATOM 876 C CA . VAL A 1 112 ? 7.253 -5.024 12.975 1.00 97.06 112 VAL A CA 1
ATOM 877 C C . VAL A 1 112 ? 8.302 -4.224 12.193 1.00 97.06 112 VAL A C 1
ATOM 879 O O . VAL A 1 112 ? 9.075 -4.794 11.427 1.00 97.06 112 VAL A O 1
ATOM 882 N N . THR A 1 113 ? 8.390 -2.908 12.396 1.00 97.62 113 THR A N 1
ATOM 883 C CA . THR A 1 113 ? 9.407 -2.073 11.739 1.00 97.62 113 THR A CA 1
ATOM 884 C C . THR A 1 113 ? 10.822 -2.452 12.166 1.00 97.62 113 THR A C 1
ATOM 886 O O . THR A 1 113 ? 11.722 -2.393 11.331 1.00 97.62 113 THR A O 1
ATOM 889 N N . GLN A 1 114 ? 11.027 -2.893 13.410 1.00 95.75 114 GLN A N 1
ATOM 890 C CA . GLN A 1 114 ? 12.326 -3.407 13.856 1.00 95.75 114 GLN A CA 1
ATOM 891 C C . GLN A 1 114 ? 12.736 -4.682 13.100 1.00 95.75 114 GLN A C 1
ATOM 893 O O . GLN A 1 114 ? 13.923 -4.895 12.869 1.00 95.75 114 GLN A O 1
ATOM 898 N N . GLU A 1 115 ? 11.768 -5.497 12.672 1.00 95.81 115 GLU A N 1
ATOM 899 C CA . GLU A 1 115 ? 12.019 -6.746 11.945 1.00 95.81 115 GLU A CA 1
ATOM 900 C C . GLU A 1 115 ? 12.215 -6.532 10.436 1.00 95.81 115 GLU A C 1
ATOM 902 O O . GLU A 1 115 ? 13.118 -7.118 9.840 1.00 95.81 115 GLU A O 1
ATOM 907 N N . VAL A 1 116 ? 11.369 -5.709 9.801 1.00 95.00 116 VAL A N 1
ATOM 908 C CA . VAL A 1 116 ? 11.294 -5.622 8.325 1.00 95.00 116 VAL A CA 1
ATOM 909 C C . VAL A 1 116 ? 11.479 -4.219 7.748 1.00 95.00 116 VAL A C 1
ATOM 911 O O . VAL A 1 116 ? 11.403 -4.045 6.533 1.00 95.00 116 VAL A O 1
ATOM 914 N N . ASN A 1 117 ? 11.726 -3.206 8.583 1.00 96.25 117 ASN A N 1
ATOM 915 C CA . ASN A 1 117 ? 11.978 -1.827 8.155 1.00 96.25 117 ASN A CA 1
ATOM 916 C C . ASN A 1 117 ? 10.879 -1.254 7.227 1.00 96.25 117 ASN A C 1
ATOM 918 O O . ASN A 1 117 ? 11.159 -0.659 6.183 1.00 96.25 117 ASN A O 1
ATOM 922 N N . CYS A 1 118 ? 9.610 -1.473 7.586 1.00 96.50 118 CYS A N 1
ATOM 923 C CA . CYS A 1 118 ? 8.472 -1.151 6.723 1.00 96.50 118 CYS A CA 1
ATOM 924 C C . CYS A 1 118 ? 7.959 0.293 6.843 1.00 96.50 118 CYS A C 1
ATOM 926 O O . CYS A 1 118 ? 7.419 0.797 5.863 1.00 96.50 118 CYS A O 1
ATOM 928 N N . VAL A 1 119 ? 8.120 0.970 7.986 1.00 97.62 119 VAL A N 1
ATOM 929 C CA . VAL A 1 119 ? 7.681 2.368 8.170 1.00 97.62 119 VAL A CA 1
ATOM 930 C C . VAL A 1 119 ? 8.783 3.341 7.749 1.00 97.62 119 VAL A C 1
ATOM 932 O O . VAL A 1 119 ? 9.920 3.240 8.220 1.00 97.62 119 VAL A O 1
ATOM 935 N N . THR A 1 120 ? 8.449 4.292 6.873 1.00 95.38 120 THR A N 1
ATOM 936 C CA . THR A 1 120 ? 9.350 5.364 6.411 1.00 95.38 120 THR A CA 1
ATOM 937 C C . THR A 1 120 ? 9.116 6.685 7.121 1.00 95.38 120 THR A C 1
ATOM 939 O O . THR A 1 120 ? 10.067 7.445 7.273 1.00 95.38 120 THR A O 1
ATOM 942 N N . ASP A 1 121 ? 7.891 6.939 7.574 1.00 97.19 121 ASP A N 1
ATOM 943 C CA . ASP A 1 121 ? 7.514 8.200 8.203 1.00 97.19 121 ASP A CA 1
ATOM 944 C C . ASP A 1 121 ? 6.366 7.993 9.198 1.00 97.19 121 ASP A C 1
ATOM 946 O O . ASP A 1 121 ? 5.480 7.162 8.963 1.00 97.19 121 ASP A O 1
ATOM 950 N N . PHE A 1 122 ? 6.378 8.748 10.294 1.00 98.38 122 PHE A N 1
ATOM 951 C CA . PHE A 1 122 ? 5.307 8.762 11.287 1.00 98.38 122 PHE A CA 1
ATOM 952 C C . PHE A 1 122 ? 4.413 9.979 11.051 1.00 98.38 122 PHE A C 1
ATOM 954 O O . PHE A 1 122 ? 4.880 11.109 11.140 1.00 98.38 122 PHE A O 1
ATOM 961 N N . ILE A 1 123 ? 3.126 9.750 10.793 1.00 98.38 123 ILE A N 1
ATOM 962 C CA . ILE A 1 123 ? 2.145 10.815 10.563 1.00 98.38 123 ILE A CA 1
ATOM 963 C C . ILE A 1 123 ? 1.615 11.280 11.920 1.00 98.38 123 ILE A C 1
ATOM 965 O O . ILE A 1 123 ? 0.636 10.741 12.441 1.00 98.38 123 ILE A O 1
ATOM 969 N N . SER A 1 124 ? 2.288 12.258 12.520 1.00 97.25 124 SER A N 1
ATOM 970 C CA . SER A 1 124 ? 2.011 12.719 13.888 1.00 97.25 124 SER A CA 1
ATOM 971 C C . SER A 1 124 ? 0.629 13.361 14.064 1.00 97.25 124 SER A C 1
ATOM 973 O O . SER A 1 124 ? 0.011 13.274 15.125 1.00 97.25 124 SER A O 1
ATOM 975 N N . GLU A 1 125 ? 0.088 13.916 12.985 1.00 97.31 125 GLU A N 1
ATOM 976 C CA . GLU A 1 125 ? -1.215 14.563 12.879 1.00 97.31 125 GLU A CA 1
ATOM 977 C C . GLU A 1 125 ? -2.369 13.597 13.169 1.00 97.31 125 GLU A C 1
ATOM 979 O O . GLU A 1 125 ? -3.492 14.038 13.419 1.00 97.31 125 GLU A O 1
ATOM 984 N N . CYS A 1 126 ? -2.108 12.286 13.194 1.00 97.44 126 CYS A N 1
ATOM 985 C CA . CYS A 1 126 ? -3.082 11.290 13.620 1.00 97.44 126 CYS A CA 1
ATOM 986 C C . CYS A 1 126 ? -3.642 11.570 15.028 1.00 97.44 126 CYS A C 1
ATOM 988 O O . CYS A 1 126 ? -4.820 11.306 15.266 1.00 97.44 126 CYS A O 1
ATOM 990 N N . GLU A 1 127 ? -2.857 12.154 15.943 1.00 95.00 127 GLU A N 1
ATOM 991 C CA . GLU A 1 127 ? -3.314 12.501 17.297 1.00 95.00 127 GLU A CA 1
ATOM 992 C C . GLU A 1 127 ? -4.286 13.693 17.302 1.00 95.00 127 GLU A C 1
ATOM 994 O O . GLU A 1 127 ? -5.240 13.726 18.082 1.00 95.00 127 GLU A O 1
ATOM 999 N N . GLU A 1 128 ? -4.072 14.677 16.426 1.00 94.62 128 GLU A N 1
ATOM 1000 C CA . GLU A 1 128 ? -5.004 15.794 16.225 1.00 94.62 128 GLU A CA 1
ATOM 1001 C C . GLU A 1 128 ? -6.288 15.290 15.564 1.00 94.62 128 GLU A C 1
ATOM 1003 O O . GLU A 1 128 ? -7.390 15.532 16.061 1.00 94.62 128 GLU A O 1
ATOM 1008 N N . GLN A 1 129 ? -6.144 14.482 14.513 1.00 94.94 129 GLN A N 1
ATOM 1009 C CA . GLN A 1 129 ? -7.268 13.878 13.815 1.00 94.94 129 GLN A CA 1
ATOM 1010 C C . GLN A 1 129 ? -8.134 13.027 14.756 1.00 94.94 129 GLN A C 1
ATOM 1012 O O . GLN A 1 129 ? -9.359 13.062 14.673 1.00 94.94 129 GLN A O 1
ATOM 1017 N N . LEU A 1 130 ? -7.523 12.300 15.690 1.00 93.94 130 LEU A N 1
ATOM 1018 C CA . LEU A 1 130 ? -8.219 11.527 16.715 1.00 93.94 130 LEU A CA 1
ATOM 1019 C C . LEU A 1 130 ? -9.100 12.412 17.616 1.00 93.94 130 LEU A C 1
ATOM 1021 O O . LEU A 1 130 ? -10.242 12.054 17.921 1.00 93.94 130 LEU A O 1
ATOM 1025 N N . LYS A 1 131 ? -8.610 13.599 18.003 1.00 92.38 131 LYS A N 1
ATOM 1026 C CA . LYS A 1 131 ? -9.388 14.581 18.781 1.00 92.38 131 LYS A CA 1
ATOM 1027 C C . LYS A 1 131 ? -10.554 15.138 17.969 1.00 92.38 131 LYS A C 1
ATOM 1029 O O . LYS A 1 131 ? -11.658 15.277 18.498 1.00 92.38 131 LYS A O 1
ATOM 1034 N N . GLU A 1 132 ? -10.333 15.444 16.693 1.00 91.81 132 GLU A N 1
ATOM 1035 C CA . GLU A 1 132 ? -11.386 15.912 15.788 1.00 91.81 132 GLU A CA 1
ATOM 1036 C C . GLU A 1 132 ? -12.458 14.844 15.566 1.00 91.81 132 GLU A C 1
ATOM 1038 O O . GLU A 1 132 ? -13.651 15.137 15.648 1.00 91.81 132 GLU A O 1
ATOM 1043 N N . LEU A 1 133 ? -12.042 13.593 15.368 1.00 91.50 133 LEU A N 1
ATOM 1044 C CA . LEU A 1 133 ? -12.912 12.444 15.140 1.00 91.50 133 LEU A CA 1
ATOM 1045 C C . LEU A 1 133 ? -13.910 12.236 16.292 1.00 91.50 133 LEU A C 1
ATOM 1047 O O . LEU A 1 133 ? -15.061 11.871 16.064 1.00 91.50 133 LEU A O 1
ATOM 1051 N N . ARG A 1 134 ? -13.512 12.530 17.535 1.00 86.88 134 ARG A N 1
ATOM 1052 C CA . ARG A 1 134 ? -14.403 12.477 18.709 1.00 86.88 134 ARG A CA 1
ATOM 1053 C C . ARG A 1 134 ? -15.468 13.567 18.730 1.00 86.88 134 ARG A C 1
ATOM 1055 O O . ARG A 1 134 ? -16.496 13.401 19.381 1.00 86.88 134 ARG A O 1
ATOM 1062 N N . ARG A 1 135 ? -15.218 14.692 18.059 1.00 88.00 135 ARG A N 1
ATOM 1063 C CA . ARG A 1 135 ? -16.162 15.815 17.960 1.00 88.00 135 ARG A CA 1
ATOM 1064 C C . ARG A 1 135 ? -17.153 15.633 16.815 1.00 88.00 135 ARG A C 1
ATOM 1066 O O . ARG A 1 135 ? -18.171 16.324 16.784 1.00 88.00 135 ARG A O 1
ATOM 1073 N N . GLN A 1 136 ? -16.861 14.738 15.874 1.00 85.94 136 GLN A N 1
ATOM 1074 C CA . GLN A 1 136 ? -17.750 14.444 14.760 1.00 85.94 136 GLN A CA 1
ATOM 1075 C C . GLN A 1 136 ? -18.995 13.704 15.257 1.00 85.94 136 GLN A C 1
ATOM 1077 O O . GLN A 1 136 ? -18.909 12.710 15.974 1.00 85.94 136 GLN A O 1
ATOM 1082 N N . LYS A 1 137 ? -20.171 14.206 14.862 1.00 83.56 137 LYS A N 1
ATOM 1083 C CA . LYS A 1 137 ? -21.454 13.549 15.152 1.00 83.56 137 LYS A CA 1
ATOM 1084 C C . LYS A 1 137 ? -21.673 12.324 14.268 1.00 83.56 137 LYS A C 1
ATOM 1086 O O . LYS A 1 137 ? -22.242 11.335 14.715 1.00 83.56 137 LYS A O 1
ATOM 1091 N N . GLU A 1 138 ? -21.233 12.408 13.018 1.00 88.56 138 GLU A N 1
ATOM 1092 C CA . GLU A 1 138 ? -21.376 11.344 12.033 1.00 88.56 138 GLU A CA 1
ATOM 1093 C C . GLU A 1 138 ? -20.125 10.469 12.031 1.00 88.56 138 GLU A C 1
ATOM 1095 O O . GLU A 1 138 ? -19.013 10.953 11.827 1.00 88.56 138 GLU A O 1
ATOM 1100 N N . LYS A 1 139 ? -20.315 9.167 12.257 1.00 93.31 139 LYS A N 1
ATOM 1101 C CA . LYS A 1 139 ? -19.247 8.171 12.169 1.00 93.31 139 LYS A CA 1
ATOM 1102 C C . LYS A 1 139 ? -19.214 7.605 10.751 1.00 93.31 139 LYS A C 1
ATOM 1104 O O . LYS A 1 139 ? -20.138 6.897 10.353 1.00 93.31 139 LYS A O 1
ATOM 1109 N N . GLY A 1 140 ? -18.157 7.912 9.998 1.00 95.31 140 GLY A N 1
ATOM 1110 C CA . GLY A 1 140 ? -17.945 7.356 8.659 1.00 95.31 140 GLY A CA 1
ATOM 1111 C C . GLY A 1 140 ? -17.731 5.837 8.660 1.00 95.31 140 GLY A C 1
ATOM 1112 O O . GLY A 1 140 ? -17.668 5.185 9.708 1.00 95.31 140 GLY A O 1
ATOM 1113 N N . LEU A 1 141 ? -17.621 5.240 7.469 1.00 97.19 141 LEU A N 1
ATOM 1114 C CA . LEU A 1 141 ? -17.517 3.782 7.349 1.00 97.19 141 LEU A CA 1
ATOM 1115 C C . LEU A 1 141 ? -16.240 3.207 7.974 1.00 97.19 141 LEU A C 1
ATOM 1117 O O . LEU A 1 141 ? -16.281 2.077 8.455 1.00 97.19 141 LEU A O 1
ATOM 1121 N N . LEU A 1 142 ? -15.168 3.999 8.026 1.00 98.06 142 LEU A N 1
ATOM 1122 C CA . LEU A 1 142 ? -13.857 3.641 8.566 1.00 98.06 142 LEU A 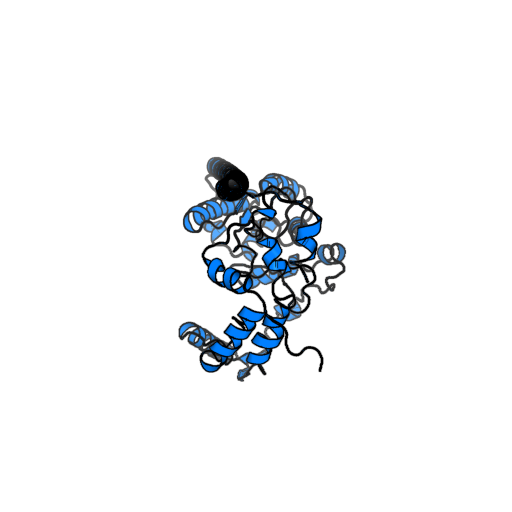CA 1
ATOM 1123 C C . LEU A 1 142 ? -13.555 4.369 9.886 1.00 98.06 142 LEU A C 1
ATOM 1125 O O . LEU A 1 142 ? -12.394 4.590 10.220 1.00 98.06 142 LEU A O 1
ATOM 1129 N N . TYR A 1 143 ? -14.589 4.768 10.629 1.00 98.00 143 TYR A N 1
ATOM 1130 C CA . TYR A 1 143 ? -14.453 5.514 11.880 1.00 98.00 143 TYR A CA 1
ATOM 1131 C C . TYR A 1 143 ? -13.454 4.869 12.852 1.00 98.00 143 TYR A C 1
ATOM 1133 O O . TYR A 1 143 ? -13.678 3.763 13.338 1.00 98.00 143 TYR A O 1
ATOM 1141 N N . GLY A 1 144 ? -12.373 5.589 13.159 1.00 97.69 144 GLY A N 1
ATOM 1142 C CA . GLY A 1 144 ? -11.363 5.199 14.145 1.00 97.69 144 GLY A CA 1
ATOM 1143 C C . GLY A 1 144 ? -10.366 4.150 13.657 1.00 97.69 144 GLY A C 1
ATOM 1144 O O . GLY A 1 144 ? -9.526 3.717 14.439 1.00 97.69 144 GLY A O 1
ATOM 1145 N N . ILE A 1 145 ? -10.444 3.739 12.389 1.00 98.44 145 ILE A N 1
ATOM 1146 C CA . ILE A 1 145 ? -9.585 2.703 11.813 1.00 98.44 145 ILE A CA 1
ATOM 1147 C C . ILE A 1 145 ? -8.215 3.292 11.449 1.00 98.44 145 ILE A C 1
ATOM 1149 O O . ILE A 1 145 ? -8.161 4.167 10.582 1.00 98.44 145 ILE A O 1
ATOM 1153 N N . PRO A 1 146 ? -7.099 2.810 12.031 1.00 98.50 146 PRO A N 1
ATOM 1154 C CA . PRO A 1 146 ? -5.762 3.223 11.622 1.00 98.50 146 PRO A CA 1
ATOM 1155 C C . PRO A 1 146 ? -5.429 2.700 10.223 1.00 98.50 146 PRO A C 1
ATOM 1157 O O . PRO A 1 146 ? -5.626 1.520 9.933 1.00 98.50 146 PRO A O 1
ATOM 1160 N N . VAL A 1 147 ? -4.892 3.562 9.360 1.00 98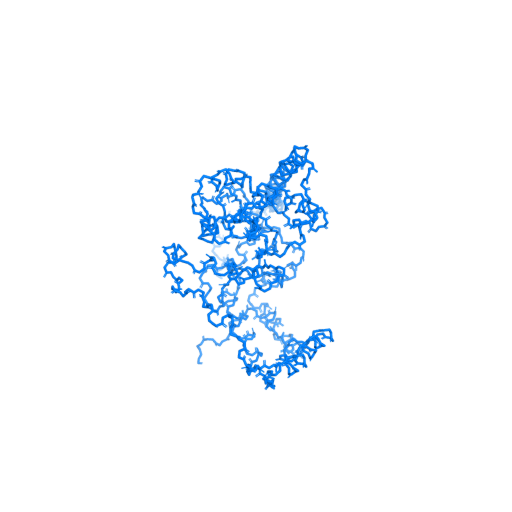.50 147 VAL A N 1
ATOM 1161 C CA . VAL A 1 147 ? -4.516 3.212 7.982 1.00 98.50 147 VAL A CA 1
ATOM 1162 C C . VAL A 1 147 ? -3.047 3.546 7.742 1.00 98.50 147 VAL A C 1
ATOM 1164 O O . VAL A 1 147 ? -2.576 4.635 8.065 1.00 98.50 147 VAL A O 1
ATOM 1167 N N . SER A 1 148 ? -2.302 2.607 7.167 1.00 98.38 148 SER A N 1
ATOM 1168 C CA . SER A 1 148 ? -0.961 2.869 6.652 1.00 98.38 148 SER A CA 1
ATOM 1169 C C . SER A 1 148 ? -1.042 3.338 5.200 1.00 98.38 148 SER A C 1
ATOM 1171 O O . SER A 1 148 ? -1.855 2.855 4.413 1.00 98.38 148 SER A O 1
ATOM 1173 N N . ILE A 1 149 ? -0.204 4.304 4.838 1.00 96.88 149 ILE A N 1
ATOM 1174 C CA . ILE A 1 149 ? -0.200 4.936 3.518 1.00 96.88 149 ILE A CA 1
ATOM 1175 C C . ILE A 1 149 ? 1.091 4.547 2.793 1.00 96.88 149 ILE A C 1
ATOM 1177 O O . ILE A 1 149 ? 2.167 4.548 3.383 1.00 96.88 149 ILE A O 1
ATOM 1181 N N . LYS A 1 150 ? 1.027 4.153 1.520 1.00 95.56 150 LYS A N 1
ATOM 1182 C CA . LYS A 1 150 ? 2.246 3.861 0.742 1.00 95.56 150 LYS A CA 1
ATOM 1183 C C . LYS A 1 150 ? 2.993 5.157 0.417 1.00 95.56 150 LYS A C 1
ATOM 1185 O O . LYS A 1 150 ? 2.348 6.157 0.132 1.00 95.56 150 LYS A O 1
ATOM 1190 N N . ASP A 1 151 ? 4.327 5.128 0.408 1.00 93.94 151 ASP A N 1
ATOM 1191 C CA . ASP A 1 151 ? 5.188 6.322 0.303 1.00 93.94 151 ASP A CA 1
ATOM 1192 C C . ASP A 1 151 ? 4.801 7.333 -0.795 1.00 93.94 151 ASP A C 1
ATOM 1194 O O . ASP A 1 151 ? 4.829 8.535 -0.564 1.00 93.94 151 ASP A O 1
ATOM 1198 N N . HIS A 1 152 ? 4.399 6.865 -1.974 1.00 90.31 152 HIS A N 1
ATOM 1199 C CA . HIS A 1 152 ? 4.039 7.729 -3.106 1.00 90.31 152 HIS A CA 1
ATOM 1200 C C . HIS A 1 152 ? 2.702 8.465 -2.977 1.00 90.31 152 HIS A C 1
ATOM 1202 O O . HIS A 1 152 ? 2.393 9.318 -3.803 1.00 90.31 152 HIS A O 1
ATOM 1208 N N . ILE A 1 153 ? 1.873 8.106 -1.997 1.00 92.75 153 ILE A N 1
ATOM 1209 C CA . ILE A 1 153 ? 0.586 8.760 -1.785 1.00 92.75 153 ILE A CA 1
ATOM 1210 C C . ILE A 1 153 ? 0.848 10.047 -1.002 1.00 92.75 153 ILE A C 1
ATOM 1212 O O . ILE A 1 153 ? 1.307 10.007 0.145 1.00 92.75 153 ILE A O 1
ATOM 1216 N N . GLY A 1 154 ? 0.535 11.177 -1.636 1.00 93.44 154 GLY A N 1
ATOM 1217 C CA . GLY A 1 154 ? 0.719 12.502 -1.056 1.00 93.44 154 GLY A CA 1
ATOM 1218 C C . GLY A 1 154 ? -0.087 12.686 0.230 1.00 93.44 154 GLY A C 1
ATOM 1219 O O . GLY A 1 154 ? -1.288 12.380 0.280 1.00 93.44 154 GLY A O 1
ATOM 1220 N N . TYR A 1 155 ? 0.590 13.179 1.263 1.00 96.12 155 TYR A N 1
ATOM 1221 C CA . TYR A 1 155 ? 0.035 13.501 2.571 1.00 96.12 155 TYR A CA 1
ATOM 1222 C C . TYR A 1 155 ? 0.649 14.822 3.031 1.00 96.12 155 TYR A C 1
ATOM 1224 O O . TYR A 1 155 ? 1.874 14.939 3.085 1.00 96.12 155 TYR A O 1
ATOM 1232 N N . LYS A 1 156 ? -0.195 15.798 3.363 1.00 97.00 156 LYS A N 1
ATOM 1233 C CA . LYS A 1 156 ? 0.216 17.173 3.655 1.00 97.00 156 LYS A CA 1
ATOM 1234 C C . LYS A 1 156 ? 1.304 17.235 4.726 1.00 97.00 156 LYS A C 1
ATOM 1236 O O . LYS A 1 156 ? 1.152 16.634 5.781 1.00 97.00 156 LYS A O 1
ATOM 1241 N N . GLY A 1 157 ? 2.362 18.006 4.477 1.00 95.75 157 GLY A N 1
ATOM 1242 C CA . GLY A 1 157 ? 3.467 18.217 5.419 1.00 95.75 157 GLY A CA 1
ATOM 1243 C C . GLY A 1 157 ? 4.497 17.083 5.461 1.00 95.75 157 GLY A C 1
ATOM 1244 O O . GLY A 1 157 ? 5.575 17.269 6.019 1.00 95.75 157 GLY A O 1
ATOM 1245 N N . HIS A 1 158 ? 4.214 15.951 4.816 1.00 95.38 158 HIS A N 1
ATOM 1246 C CA . HIS A 1 158 ? 5.099 14.793 4.745 1.00 95.38 158 HIS A CA 1
ATOM 1247 C C . HIS A 1 158 ? 5.724 14.658 3.358 1.00 95.38 158 HIS A C 1
ATOM 1249 O O . HIS A 1 158 ? 5.187 15.143 2.367 1.00 95.38 158 HIS A O 1
ATOM 1255 N N . VAL A 1 159 ? 6.867 13.978 3.269 1.00 92.81 159 VAL A N 1
ATOM 1256 C CA . VAL A 1 159 ? 7.581 13.782 1.998 1.00 92.81 159 VAL A CA 1
ATOM 1257 C C . VAL A 1 159 ? 7.121 12.484 1.326 1.00 92.81 159 VAL A C 1
ATOM 1259 O O . VAL A 1 159 ? 6.941 11.459 1.985 1.00 92.81 159 VAL A O 1
ATOM 1262 N N . SER A 1 160 ? 6.944 12.500 0.004 1.00 91.81 160 SER A N 1
ATOM 1263 C CA . SER A 1 160 ? 6.722 11.303 -0.825 1.00 91.81 160 SER A CA 1
ATOM 1264 C C . SER A 1 160 ? 7.960 11.044 -1.677 1.00 91.81 160 SER A C 1
ATOM 1266 O O . SER A 1 160 ? 8.144 11.633 -2.738 1.00 91.81 160 SER A O 1
ATOM 1268 N N . THR A 1 161 ? 8.862 10.191 -1.198 1.00 90.06 161 THR A N 1
ATOM 1269 C CA . THR A 1 161 ? 10.200 10.077 -1.797 1.00 90.06 161 THR A CA 1
ATOM 1270 C C . THR A 1 161 ? 10.236 9.218 -3.053 1.00 90.06 161 THR A C 1
ATOM 1272 O O . THR A 1 161 ? 11.116 9.384 -3.890 1.00 90.06 161 THR A O 1
ATOM 1275 N N . CYS A 1 162 ? 9.354 8.225 -3.156 1.00 89.81 162 CYS A N 1
ATOM 1276 C CA . CYS A 1 162 ? 9.448 7.128 -4.116 1.00 89.81 162 CYS A CA 1
ATOM 1277 C C . CYS A 1 162 ? 10.852 6.479 -4.162 1.00 89.81 162 CYS A C 1
ATOM 1279 O O . CYS A 1 162 ? 11.257 5.943 -5.193 1.00 89.81 162 CYS A O 1
ATOM 1281 N N . GLY A 1 163 ? 11.628 6.569 -3.072 1.00 89.50 163 GLY A N 1
ATOM 1282 C CA . GLY A 1 163 ? 13.033 6.154 -2.994 1.00 89.50 163 GLY A CA 1
ATOM 1283 C C . GLY A 1 163 ? 14.024 6.978 -3.833 1.00 89.50 163 GLY A C 1
ATOM 1284 O O . GLY A 1 163 ? 15.124 6.498 -4.099 1.00 89.50 163 GLY A O 1
ATOM 1285 N N . LEU A 1 164 ? 13.660 8.185 -4.274 1.00 90.31 164 LEU A N 1
ATOM 1286 C CA . LEU A 1 164 ? 14.497 9.072 -5.090 1.00 90.31 164 LEU A CA 1
ATOM 1287 C C . LEU A 1 164 ? 14.952 10.298 -4.284 1.00 90.31 164 LEU A C 1
ATOM 1289 O O . LEU A 1 164 ? 14.165 10.950 -3.596 1.00 90.31 164 LEU A O 1
ATOM 1293 N N . ILE A 1 165 ? 16.231 10.654 -4.411 1.00 90.00 165 ILE A N 1
ATOM 1294 C CA . ILE A 1 165 ? 16.861 11.769 -3.686 1.00 90.00 165 ILE A CA 1
ATOM 1295 C C . ILE A 1 165 ? 16.255 13.113 -4.094 1.00 90.00 165 ILE A C 1
ATOM 1297 O O . ILE A 1 165 ? 16.208 14.042 -3.284 1.00 90.00 165 ILE A O 1
ATOM 1301 N N . HIS A 1 166 ? 15.807 13.235 -5.345 1.00 86.25 166 HIS A N 1
ATOM 1302 C CA . HIS A 1 166 ? 15.240 14.478 -5.867 1.00 86.25 166 HIS A CA 1
ATOM 1303 C C . HIS A 1 166 ? 14.055 14.979 -5.026 1.00 86.25 166 HIS A C 1
ATOM 1305 O O . HIS A 1 166 ? 13.945 16.180 -4.800 1.00 86.25 166 HIS A O 1
ATOM 1311 N N . TYR A 1 167 ? 13.235 14.064 -4.501 1.00 89.00 167 TYR A N 1
ATOM 1312 C CA . TYR A 1 167 ? 12.060 14.400 -3.695 1.00 89.00 167 TYR A CA 1
ATOM 1313 C C . TYR A 1 167 ? 12.384 14.662 -2.214 1.00 89.00 167 TYR A C 1
ATOM 1315 O O . TYR A 1 167 ? 11.550 15.194 -1.484 1.00 89.00 167 TYR A O 1
ATOM 1323 N N . LEU A 1 168 ? 13.602 14.355 -1.746 1.00 89.81 168 LEU A N 1
ATOM 1324 C CA . LEU A 1 168 ? 13.997 14.642 -0.364 1.00 89.81 168 LEU A CA 1
ATOM 1325 C C . LEU A 1 168 ? 14.000 16.150 -0.081 1.00 89.81 168 LEU A C 1
ATOM 1327 O O . LEU A 1 168 ? 14.631 16.936 -0.802 1.00 89.81 168 LEU A O 1
ATOM 1331 N N . GLY A 1 169 ? 13.342 16.516 1.023 1.00 85.75 169 GLY A N 1
ATOM 1332 C CA . GLY A 1 169 ? 13.189 17.896 1.490 1.00 85.75 169 GLY A CA 1
ATOM 1333 C C . GLY A 1 169 ? 12.030 18.659 0.844 1.00 85.75 169 GLY A C 1
ATOM 1334 O O . GLY A 1 169 ? 11.918 19.858 1.071 1.00 85.75 169 GLY A O 1
ATOM 1335 N N . SER A 1 170 ? 11.189 17.989 0.050 1.00 90.00 170 SER A N 1
ATOM 1336 C CA . SER A 1 170 ? 10.013 18.588 -0.594 1.00 90.00 170 SER A CA 1
ATOM 1337 C C . SER A 1 170 ? 8.736 17.962 -0.017 1.00 90.00 170 SER A C 1
ATOM 1339 O O . SER A 1 170 ? 8.282 16.941 -0.534 1.00 90.00 170 SER A O 1
ATOM 1341 N N . PRO A 1 171 ? 8.203 18.485 1.102 1.00 93.75 171 PRO A N 1
ATOM 1342 C CA . PRO A 1 171 ? 6.955 17.988 1.669 1.00 93.75 171 PRO A CA 1
ATOM 1343 C C . PRO A 1 171 ? 5.765 18.347 0.775 1.00 93.75 171 PRO A C 1
ATOM 1345 O O . PRO A 1 171 ? 5.774 19.369 0.090 1.00 93.75 171 PRO A O 1
ATOM 1348 N N . GLU A 1 172 ? 4.728 17.520 0.813 1.00 92.50 172 GLU A N 1
ATOM 1349 C CA . GLU A 1 172 ? 3.491 17.753 0.071 1.00 92.50 172 GLU A CA 1
ATOM 1350 C C . GLU A 1 172 ? 2.737 18.958 0.640 1.00 92.50 172 GLU A C 1
ATOM 1352 O O . GLU A 1 172 ? 2.570 19.098 1.857 1.00 92.50 172 GLU A O 1
ATOM 1357 N N . GLU A 1 173 ? 2.225 19.814 -0.240 1.00 94.62 173 GLU A N 1
ATOM 1358 C CA . GLU A 1 173 ? 1.470 21.005 0.164 1.00 94.62 173 GLU A CA 1
ATOM 1359 C C . GLU A 1 173 ? 0.065 20.661 0.685 1.00 94.62 173 GLU A C 1
ATOM 1361 O O . GLU A 1 173 ? -0.496 21.379 1.521 1.00 94.62 173 GLU A O 1
ATOM 1366 N N . ASP A 1 174 ? -0.505 19.552 0.209 1.00 94.00 174 ASP A N 1
ATOM 1367 C CA . ASP A 1 174 ? -1.867 19.131 0.516 1.00 94.00 174 ASP A CA 1
ATOM 1368 C C . ASP A 1 174 ? -2.008 17.601 0.513 1.00 94.00 174 ASP A C 1
ATOM 1370 O O . ASP A 1 174 ? -1.195 16.863 -0.045 1.00 94.00 174 ASP A O 1
ATOM 1374 N N . ASP A 1 175 ? -3.077 17.117 1.136 1.00 96.31 175 ASP A N 1
ATOM 1375 C CA . ASP A 1 175 ? -3.445 15.711 1.096 1.00 96.31 175 ASP A CA 1
ATOM 1376 C C . ASP A 1 175 ? -3.902 15.320 -0.315 1.00 96.31 175 ASP A C 1
ATOM 1378 O O . ASP A 1 175 ? -4.699 16.018 -0.961 1.00 96.31 175 ASP A O 1
ATOM 1382 N N . SER A 1 176 ? -3.476 14.137 -0.761 1.00 95.50 176 SER A N 1
ATOM 1383 C CA . SER A 1 176 ? -4.038 13.510 -1.958 1.00 95.50 176 SER A CA 1
ATOM 1384 C C . SER A 1 176 ? -5.551 13.295 -1.817 1.00 95.50 176 SER A C 1
ATOM 1386 O O . SER A 1 176 ? -6.090 13.172 -0.711 1.00 95.50 176 SER A O 1
ATOM 1388 N N . VAL A 1 177 ? -6.259 13.202 -2.950 1.00 95.62 177 VAL A N 1
ATOM 1389 C CA . VAL A 1 177 ? -7.711 12.937 -2.970 1.00 95.62 177 VAL A CA 1
ATOM 1390 C C . VAL A 1 177 ? -8.055 11.695 -2.145 1.00 95.62 177 VAL A C 1
ATOM 1392 O O . VAL A 1 177 ? -8.982 11.730 -1.337 1.00 95.62 177 VAL A O 1
ATOM 1395 N N . LEU A 1 178 ? -7.260 10.630 -2.276 1.00 96.12 178 LEU A N 1
ATOM 1396 C CA . LEU A 1 178 ? -7.436 9.397 -1.515 1.00 96.12 178 LEU A CA 1
ATOM 1397 C C . LEU A 1 178 ? -7.363 9.634 0.001 1.00 96.12 178 LEU A C 1
ATOM 1399 O O . LEU A 1 178 ? -8.255 9.206 0.731 1.00 96.12 178 LEU A O 1
ATOM 1403 N N . VAL A 1 179 ? -6.338 10.349 0.477 1.00 96.81 179 VAL A N 1
ATOM 1404 C CA . VAL A 1 179 ? -6.178 10.667 1.905 1.00 96.81 179 VAL A CA 1
ATOM 1405 C C . VAL A 1 179 ? -7.339 11.528 2.405 1.00 96.81 179 VAL A C 1
ATOM 1407 O O . VAL A 1 179 ? -7.899 11.238 3.462 1.00 96.81 179 VAL A O 1
ATOM 1410 N N . LYS A 1 180 ? -7.773 12.530 1.630 1.00 97.38 180 LYS A N 1
ATOM 1411 C CA . LYS A 1 180 ? -8.938 13.366 1.972 1.00 97.38 180 LYS A CA 1
ATOM 1412 C C . LYS A 1 180 ? -10.209 12.535 2.150 1.00 97.38 180 LYS A C 1
ATOM 1414 O O . LYS A 1 180 ? -10.965 12.766 3.096 1.00 97.38 180 LYS A O 1
ATOM 1419 N N . VAL A 1 181 ? -10.449 11.567 1.264 1.00 97.38 181 VAL A N 1
ATOM 1420 C CA . VAL A 1 181 ? -11.611 10.667 1.344 1.00 97.38 181 VAL A CA 1
ATOM 1421 C C . VAL A 1 181 ? -11.499 9.732 2.550 1.00 97.38 181 VAL A C 1
ATOM 1423 O O . VAL A 1 181 ? -12.466 9.604 3.298 1.00 97.38 181 VAL A O 1
ATOM 1426 N N . LEU A 1 182 ? -10.324 9.147 2.805 1.00 97.75 182 LEU A N 1
ATOM 1427 C CA . LEU A 1 182 ? -10.080 8.307 3.985 1.00 97.75 182 LEU A CA 1
ATOM 1428 C C . LEU A 1 182 ? -10.359 9.064 5.290 1.00 97.75 182 LEU A C 1
ATOM 1430 O O . LEU A 1 182 ? -11.137 8.590 6.120 1.00 97.75 182 LEU A O 1
ATOM 1434 N N . LYS A 1 183 ? -9.798 10.272 5.440 1.00 96.75 183 LYS A N 1
ATOM 1435 C CA . LYS A 1 183 ? -10.042 11.140 6.603 1.00 96.75 183 LYS A CA 1
ATOM 1436 C C . LYS A 1 183 ? -11.527 11.477 6.748 1.00 96.75 183 LYS A C 1
ATOM 1438 O O . LYS A 1 183 ? -12.068 11.410 7.849 1.00 96.75 183 LYS A O 1
ATOM 1443 N N . ARG A 1 184 ? -12.218 11.774 5.637 1.00 95.88 184 ARG A N 1
ATOM 1444 C CA . ARG A 1 184 ? -13.669 12.036 5.630 1.00 95.88 184 ARG A CA 1
ATOM 1445 C C . ARG A 1 184 ? -14.491 10.826 6.077 1.00 95.88 184 ARG A C 1
ATOM 1447 O O . ARG A 1 184 ? -15.526 11.013 6.707 1.00 95.88 184 ARG A O 1
ATOM 1454 N N . GLN A 1 185 ? -14.036 9.613 5.778 1.00 97.19 185 GLN A N 1
ATOM 1455 C CA . GLN A 1 185 ? -14.663 8.366 6.228 1.00 97.19 185 GLN A CA 1
ATOM 1456 C C . GLN A 1 185 ? -14.298 7.986 7.671 1.00 97.19 185 GLN A C 1
ATOM 1458 O O . GLN A 1 185 ? -14.731 6.940 8.155 1.00 97.19 185 GLN A O 1
ATOM 1463 N N . GLY A 1 186 ? -13.536 8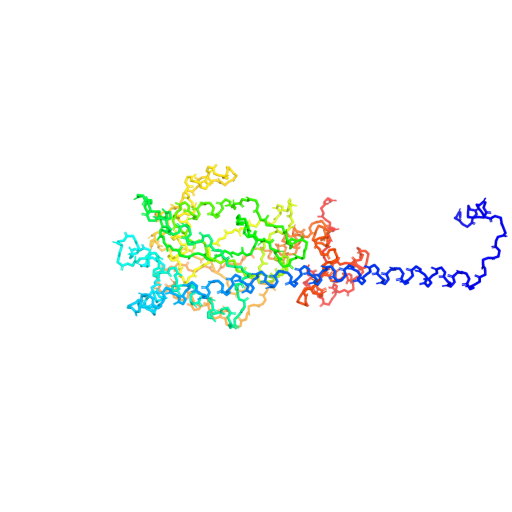.833 8.369 1.00 97.00 186 GLY A N 1
ATOM 1464 C CA . GLY A 1 186 ? -13.144 8.649 9.762 1.00 97.00 186 GLY A CA 1
ATOM 1465 C C . GLY A 1 186 ? -11.931 7.741 9.969 1.00 97.00 186 GLY A C 1
ATOM 1466 O O . GLY A 1 186 ? -11.618 7.435 11.118 1.00 97.00 186 GLY A O 1
ATOM 1467 N N . ALA A 1 187 ? -11.251 7.327 8.894 1.00 98.19 187 ALA A N 1
ATOM 1468 C CA . ALA A 1 187 ? -10.006 6.568 8.977 1.00 98.19 187 ALA A CA 1
ATOM 1469 C C . ALA A 1 187 ? -8.862 7.467 9.456 1.00 98.19 187 ALA A C 1
ATOM 1471 O O . ALA A 1 187 ? -8.844 8.650 9.127 1.00 98.19 187 ALA A O 1
ATOM 1472 N N . ILE A 1 188 ? -7.882 6.909 10.163 1.00 98.31 188 ILE A N 1
ATOM 1473 C CA . ILE A 1 188 ? -6.756 7.633 10.761 1.00 98.31 188 ILE A CA 1
ATOM 1474 C C . ILE A 1 188 ? -5.443 7.186 10.095 1.00 98.31 188 ILE A C 1
ATOM 1476 O O . ILE A 1 188 ? -4.833 6.205 10.531 1.00 98.31 188 ILE A O 1
ATOM 1480 N N . PRO A 1 189 ? -4.984 7.860 9.024 1.00 98.56 189 PRO A N 1
ATOM 1481 C CA . PRO A 1 189 ? -3.633 7.676 8.512 1.00 98.56 189 PRO A CA 1
ATOM 1482 C C . PRO A 1 189 ? -2.587 7.942 9.603 1.00 98.56 189 PRO A C 1
ATOM 1484 O O . PRO A 1 189 ? -2.605 9.015 10.197 1.00 98.56 189 PRO A O 1
ATOM 1487 N N . PHE A 1 190 ? -1.695 6.986 9.878 1.00 98.62 190 PHE A N 1
ATOM 1488 C CA . PHE A 1 190 ? -0.738 7.116 10.997 1.00 98.62 190 PHE A CA 1
ATOM 1489 C C . PHE A 1 190 ? 0.727 6.860 10.626 1.00 98.62 190 PHE A C 1
ATOM 1491 O O . PHE A 1 190 ? 1.624 7.291 11.344 1.00 98.62 190 PHE A O 1
ATOM 1498 N N . VAL A 1 191 ? 1.003 6.202 9.499 1.00 98.56 191 VAL A N 1
ATOM 1499 C CA . VAL A 1 191 ? 2.371 5.964 9.012 1.00 98.56 191 VAL A CA 1
ATOM 1500 C C . VAL A 1 191 ? 2.429 5.979 7.492 1.00 98.56 191 VAL A C 1
ATOM 1502 O O . VAL A 1 191 ? 1.477 5.549 6.829 1.00 98.56 191 VAL A O 1
ATOM 1505 N N . LYS A 1 192 ? 3.579 6.384 6.943 1.00 97.88 192 LYS A N 1
ATOM 1506 C CA . LYS A 1 192 ? 3.958 6.064 5.563 1.00 97.88 192 LYS A CA 1
ATOM 1507 C C . LYS A 1 192 ? 4.822 4.804 5.527 1.00 97.88 192 LYS A C 1
ATOM 1509 O O . LYS A 1 192 ? 5.620 4.551 6.430 1.00 97.88 192 LYS A O 1
ATOM 1514 N N . THR A 1 193 ? 4.631 3.989 4.496 1.00 96.88 193 THR A N 1
ATOM 1515 C CA . THR A 1 193 ? 5.284 2.685 4.324 1.00 96.88 193 THR A CA 1
ATOM 1516 C C . THR A 1 193 ? 6.221 2.668 3.129 1.00 96.88 193 THR A C 1
ATOM 1518 O O . THR A 1 193 ? 5.962 3.310 2.110 1.00 96.88 193 THR A O 1
ATOM 1521 N N . ASN A 1 194 ? 7.302 1.904 3.268 1.00 93.38 194 ASN A N 1
ATOM 1522 C CA . ASN A 1 194 ? 8.416 1.855 2.335 1.00 93.38 194 ASN A CA 1
ATOM 1523 C C . ASN A 1 194 ? 8.008 1.370 0.935 1.00 93.38 194 ASN A C 1
ATOM 1525 O O . ASN A 1 194 ? 7.051 0.616 0.756 1.00 93.38 194 ASN A O 1
ATOM 1529 N N . THR A 1 195 ? 8.774 1.785 -0.069 1.00 89.81 195 THR A N 1
ATOM 1530 C CA . THR A 1 195 ? 8.605 1.369 -1.461 1.00 89.81 195 THR A CA 1
ATOM 1531 C C . THR A 1 195 ? 9.962 1.120 -2.110 1.00 89.81 195 THR A C 1
ATOM 1533 O O . THR A 1 195 ? 10.980 1.651 -1.674 1.00 89.81 195 THR A O 1
ATOM 1536 N N . SER A 1 196 ? 9.995 0.324 -3.178 1.00 85.81 196 SER A N 1
ATOM 1537 C CA . SER A 1 196 ? 11.191 0.226 -4.015 1.00 85.81 196 SER A CA 1
ATOM 1538 C C . SER A 1 196 ? 11.471 1.562 -4.701 1.00 85.81 196 SER A C 1
ATOM 1540 O O . SER A 1 196 ? 10.527 2.247 -5.110 1.00 85.81 196 SER A O 1
ATOM 1542 N N . GLN A 1 197 ? 12.751 1.885 -4.894 1.00 87.69 197 GLN A N 1
ATOM 1543 C CA . GLN A 1 197 ? 13.166 3.076 -5.633 1.00 87.69 197 GLN A CA 1
ATOM 1544 C C . GLN A 1 197 ? 12.479 3.138 -7.004 1.00 87.69 197 GLN A C 1
ATOM 1546 O O . GLN A 1 197 ? 12.337 2.119 -7.678 1.00 87.69 197 GLN A O 1
ATOM 1551 N N . SER A 1 198 ? 11.987 4.331 -7.343 1.00 82.25 198 SER A N 1
ATOM 1552 C CA . SER A 1 198 ? 11.155 4.675 -8.502 1.00 82.25 198 SER A CA 1
ATOM 1553 C C . SER A 1 198 ? 9.848 3.897 -8.675 1.00 82.25 198 SER A C 1
ATOM 1555 O O . SER A 1 198 ? 9.098 4.222 -9.587 1.00 82.25 198 SER A O 1
ATOM 1557 N N . MET A 1 199 ? 9.539 2.915 -7.821 1.00 80.00 199 MET A N 1
ATOM 1558 C CA . MET A 1 199 ? 8.362 2.045 -7.962 1.00 80.00 199 MET A CA 1
ATOM 1559 C C . MET A 1 199 ? 8.305 1.335 -9.323 1.00 80.00 199 MET A C 1
ATOM 1561 O O . MET A 1 199 ? 7.238 1.192 -9.911 1.00 80.00 199 MET A O 1
ATOM 1565 N N . ILE A 1 200 ? 9.461 0.920 -9.850 1.00 68.31 200 ILE A N 1
ATOM 1566 C CA . ILE A 1 200 ? 9.568 0.109 -11.079 1.00 68.31 200 ILE A CA 1
ATOM 1567 C C . ILE A 1 200 ? 10.351 -1.172 -10.771 1.00 68.31 200 ILE A C 1
ATOM 1569 O O . ILE A 1 200 ? 11.266 -1.572 -11.486 1.00 68.31 200 ILE A O 1
ATOM 1573 N N . ASN A 1 201 ? 10.011 -1.810 -9.653 1.00 54.53 201 ASN A N 1
ATOM 1574 C CA . ASN A 1 201 ? 10.488 -3.146 -9.308 1.00 54.53 201 ASN A CA 1
ATOM 1575 C C . ASN A 1 201 ? 9.285 -4.106 -9.328 1.00 54.53 201 ASN A C 1
ATOM 1577 O O . ASN A 1 201 ? 8.140 -3.684 -9.170 1.00 54.53 201 ASN A O 1
ATOM 1581 N N . ILE A 1 202 ? 9.540 -5.404 -9.478 1.00 41.66 202 ILE A N 1
ATOM 1582 C CA . ILE A 1 202 ? 8.553 -6.496 -9.460 1.00 41.66 202 ILE A CA 1
ATOM 1583 C C . ILE A 1 202 ? 7.690 -6.462 -8.170 1.00 41.66 202 ILE A C 1
ATOM 1585 O O . ILE A 1 202 ? 6.591 -7.006 -8.155 1.00 41.66 202 ILE A O 1
ATOM 1589 N N . SER A 1 203 ? 8.127 -5.747 -7.121 1.00 31.84 203 SER A N 1
ATOM 1590 C CA . SER A 1 203 ? 7.412 -5.545 -5.844 1.00 31.84 203 SER A CA 1
ATOM 1591 C C . SER A 1 203 ? 6.625 -4.225 -5.710 1.00 31.84 203 SER A C 1
ATOM 1593 O O . SER A 1 203 ? 6.150 -3.889 -4.624 1.00 31.84 203 SER A O 1
ATOM 1595 N N . GLY A 1 204 ? 6.452 -3.448 -6.778 1.00 28.80 204 GLY A N 1
ATOM 1596 C CA . GLY A 1 204 ? 5.566 -2.288 -6.752 1.00 28.80 204 GLY A CA 1
ATOM 1597 C C . GLY A 1 204 ? 5.640 -1.482 -8.033 1.00 28.80 204 GLY A C 1
ATOM 1598 O O . GLY A 1 204 ? 6.714 -0.998 -8.359 1.00 28.80 204 GLY A O 1
ATOM 1599 N N . LEU A 1 205 ? 4.493 -1.307 -8.694 1.00 36.06 205 LEU A N 1
ATOM 1600 C CA . LEU A 1 205 ? 4.297 -0.333 -9.763 1.00 36.06 205 LEU A CA 1
ATOM 1601 C C . LEU A 1 205 ? 3.397 0.800 -9.267 1.00 36.06 205 LEU A C 1
ATOM 1603 O O . LEU A 1 205 ? 2.262 0.549 -8.875 1.00 36.06 205 LEU A O 1
ATOM 1607 N N . ALA A 1 206 ? 3.901 2.030 -9.312 1.00 41.69 206 ALA A N 1
ATOM 1608 C CA . ALA A 1 206 ? 3.101 3.232 -9.531 1.00 41.69 206 ALA A CA 1
ATOM 1609 C C . ALA A 1 206 ? 3.871 4.137 -10.488 1.00 41.69 206 ALA A C 1
ATOM 1611 O O . ALA A 1 206 ? 5.092 4.166 -10.406 1.00 41.69 206 ALA A O 1
ATOM 1612 N N . SER A 1 207 ? 3.195 4.800 -11.429 1.00 44.75 207 SER A N 1
ATOM 1613 C CA . SER A 1 207 ? 3.872 5.500 -12.530 1.00 44.75 207 SER A CA 1
ATOM 1614 C C . SER A 1 207 ? 4.651 6.720 -12.017 1.00 44.75 207 SER A C 1
ATOM 1616 O O . SER A 1 207 ? 4.013 7.677 -11.586 1.00 44.75 207 SER A O 1
ATOM 1618 N N . PRO A 1 208 ? 5.996 6.759 -12.102 1.00 45.66 208 PRO A N 1
ATOM 1619 C CA . PRO A 1 208 ? 6.757 7.999 -11.947 1.00 45.66 208 PRO A CA 1
ATOM 1620 C C . PRO A 1 208 ? 6.816 8.800 -13.266 1.00 45.66 208 PRO A C 1
ATOM 1622 O O . PRO A 1 208 ? 7.619 9.728 -13.384 1.00 45.66 208 PRO A O 1
ATOM 1625 N N . ILE A 1 209 ? 6.032 8.394 -14.277 1.00 51.66 209 ILE A N 1
ATOM 1626 C CA . ILE A 1 209 ? 6.044 8.922 -15.643 1.00 51.66 209 ILE A CA 1
ATOM 1627 C C . ILE A 1 209 ? 4.690 9.582 -15.918 1.00 51.66 209 ILE A C 1
ATOM 1629 O O . ILE A 1 209 ? 3.684 8.906 -16.169 1.00 51.66 209 ILE A O 1
ATOM 1633 N N . ASP A 1 210 ? 4.670 10.911 -15.877 1.00 53.59 210 ASP A N 1
ATOM 1634 C CA . ASP A 1 210 ? 3.506 11.694 -16.280 1.00 53.59 210 ASP A CA 1
ATOM 1635 C C . ASP A 1 210 ? 3.202 11.468 -17.770 1.00 53.59 210 ASP A C 1
ATOM 1637 O O . ASP A 1 210 ? 4.096 11.422 -18.613 1.00 53.59 210 ASP A O 1
ATOM 1641 N N . GLY A 1 211 ? 1.920 11.308 -18.111 1.00 56.19 211 GLY A N 1
ATOM 1642 C CA . GLY A 1 211 ? 1.470 11.152 -19.501 1.00 56.19 211 GLY A CA 1
ATOM 1643 C C . GLY A 1 211 ? 1.486 9.723 -20.064 1.00 56.19 211 GLY A C 1
ATOM 1644 O O . GLY A 1 211 ? 0.977 9.512 -21.167 1.00 56.19 211 GLY A O 1
ATOM 1645 N N . MET A 1 212 ? 1.974 8.724 -19.320 1.00 66.69 212 MET A N 1
ATOM 1646 C CA . MET A 1 212 ? 1.916 7.313 -19.727 1.00 66.69 212 MET A CA 1
ATOM 1647 C C . MET A 1 212 ? 0.482 6.763 -19.626 1.00 66.69 212 MET A C 1
ATOM 1649 O O . MET A 1 212 ? 0.005 6.422 -18.547 1.00 66.69 212 MET A O 1
ATOM 1653 N N . ARG A 1 213 ? -0.223 6.675 -20.763 1.00 70.75 213 ARG A N 1
ATOM 1654 C CA . ARG A 1 213 ? -1.624 6.201 -20.826 1.00 70.75 213 ARG A CA 1
ATOM 1655 C C . ARG A 1 213 ? -1.787 4.753 -21.292 1.00 70.75 213 ARG A C 1
ATOM 1657 O O . ARG A 1 213 ? -2.844 4.175 -21.063 1.00 70.75 213 ARG A O 1
ATOM 1664 N N . SER A 1 214 ? -0.762 4.173 -21.919 1.00 79.62 214 SER A N 1
ATOM 1665 C CA . SER A 1 214 ? -0.808 2.825 -22.512 1.00 79.62 214 SER A CA 1
ATOM 1666 C C . SER A 1 214 ? -1.006 1.717 -21.475 1.00 79.62 214 SER A C 1
ATOM 1668 O O . SER A 1 214 ? -1.668 0.723 -21.755 1.00 79.62 214 SER A O 1
ATOM 1670 N N . VAL A 1 215 ? -0.453 1.902 -20.274 1.00 79.38 215 VAL A N 1
ATOM 1671 C CA . VAL A 1 215 ? -0.652 1.019 -19.120 1.00 79.38 215 VAL A CA 1
ATOM 1672 C C . VAL A 1 215 ? -1.050 1.891 -17.939 1.00 79.38 215 VAL A C 1
ATOM 1674 O O . VAL A 1 215 ? -0.242 2.664 -17.429 1.00 79.38 215 VAL A O 1
ATOM 1677 N N . SER A 1 216 ? -2.317 1.815 -17.540 1.00 74.75 216 SER A N 1
ATOM 1678 C CA . SER A 1 216 ? -2.860 2.688 -16.501 1.00 74.75 216 SER A CA 1
ATOM 1679 C C . SER A 1 216 ? -2.452 2.227 -15.104 1.00 74.75 216 SER A C 1
ATOM 1681 O O . SER A 1 216 ? -2.542 1.047 -14.767 1.00 74.75 216 SER A O 1
ATOM 1683 N N . PHE A 1 217 ? -2.040 3.182 -14.273 1.00 76.81 217 PHE A N 1
ATOM 1684 C CA . PHE A 1 217 ? -1.806 2.953 -12.855 1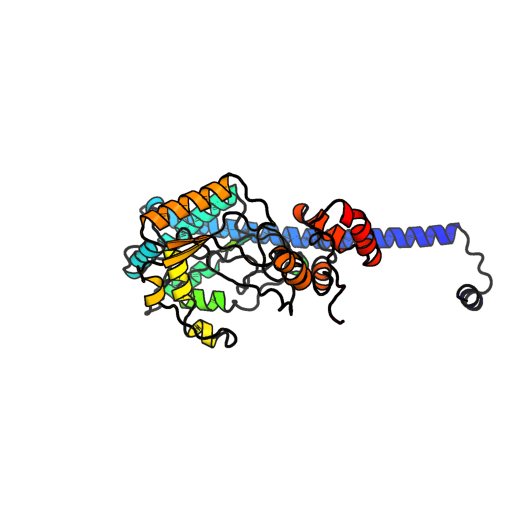.00 76.81 217 PHE A CA 1
ATOM 1685 C C . PHE A 1 217 ? -3.131 2.869 -12.089 1.00 76.81 217 PHE A C 1
ATOM 1687 O O . PHE A 1 217 ? -4.048 3.641 -12.358 1.00 76.81 217 PHE A O 1
ATOM 1694 N N . MET A 1 218 ? -3.207 1.955 -11.121 1.00 80.81 218 MET A N 1
ATOM 1695 C CA . MET A 1 218 ? -4.372 1.765 -10.260 1.00 80.81 218 MET A CA 1
ATOM 1696 C C . MET A 1 218 ? -3.937 1.732 -8.798 1.00 80.81 218 MET A C 1
ATOM 1698 O O . MET A 1 218 ? -2.950 1.085 -8.448 1.00 80.81 218 MET A O 1
ATOM 1702 N N . VAL A 1 219 ? -4.710 2.396 -7.941 1.00 84.88 219 VAL A N 1
ATOM 1703 C CA . VAL A 1 219 ? -4.562 2.326 -6.484 1.00 84.88 219 VAL A CA 1
ATOM 1704 C C . VAL A 1 219 ? -5.663 1.431 -5.926 1.00 84.88 219 VAL A C 1
ATOM 1706 O O . VAL A 1 219 ? -6.799 1.483 -6.389 1.00 84.88 219 VAL A O 1
ATOM 1709 N N . GLY A 1 220 ? -5.339 0.625 -4.917 1.00 91.25 220 GLY A N 1
ATOM 1710 C CA . GLY A 1 220 ? -6.309 -0.223 -4.232 1.00 91.25 220 GLY A CA 1
ATOM 1711 C C . GLY A 1 220 ? -5.896 -0.526 -2.790 1.00 91.25 220 GLY A C 1
ATOM 1712 O O . GLY A 1 220 ? -4.724 -0.353 -2.437 1.00 91.25 220 GLY A O 1
ATOM 1713 N N . PRO A 1 221 ? -6.846 -0.951 -1.943 1.00 96.12 221 PRO A N 1
ATOM 1714 C CA . PRO A 1 221 ? -6.559 -1.342 -0.571 1.00 96.12 221 PRO A CA 1
ATOM 1715 C C . PRO A 1 221 ? -5.786 -2.665 -0.502 1.00 96.12 221 PRO A C 1
ATOM 1717 O O . PRO A 1 221 ? -5.918 -3.531 -1.364 1.00 96.12 221 PRO A O 1
ATOM 1720 N N . ILE A 1 222 ? -5.021 -2.833 0.576 1.00 97.38 222 ILE A N 1
ATOM 1721 C CA . ILE A 1 222 ? -4.429 -4.108 0.993 1.00 97.38 222 ILE A CA 1
ATOM 1722 C C . ILE A 1 222 ? -4.895 -4.360 2.425 1.00 97.38 222 ILE A C 1
ATOM 1724 O O . ILE A 1 222 ? -4.781 -3.480 3.278 1.00 97.38 222 ILE A O 1
ATOM 1728 N N . ALA A 1 223 ? -5.432 -5.548 2.687 1.00 97.50 223 ALA A N 1
ATOM 1729 C CA . ALA A 1 223 ? -5.961 -5.933 3.989 1.00 97.50 223 ALA A CA 1
ATOM 1730 C C . ALA A 1 223 ? -5.742 -7.433 4.252 1.00 97.50 223 ALA A C 1
ATOM 1732 O O . ALA A 1 223 ? -5.213 -8.145 3.400 1.00 97.50 223 ALA A O 1
ATOM 1733 N N . ARG A 1 224 ? -6.118 -7.904 5.449 1.00 97.31 224 ARG A N 1
ATOM 1734 C CA . ARG A 1 224 ? -5.921 -9.301 5.882 1.00 97.31 224 ARG A CA 1
ATOM 1735 C C . ARG A 1 224 ? -6.964 -10.275 5.326 1.00 97.31 224 ARG A C 1
ATOM 1737 O O . ARG A 1 224 ? -6.722 -11.476 5.327 1.00 97.31 224 ARG A O 1
ATOM 1744 N N . ASP A 1 225 ? -8.094 -9.758 4.861 1.00 97.50 225 ASP A N 1
ATOM 1745 C CA . ASP A 1 225 ? -9.245 -10.522 4.387 1.00 97.50 225 ASP A CA 1
ATOM 1746 C C . ASP A 1 225 ? -10.024 -9.728 3.322 1.00 97.50 225 ASP A C 1
ATOM 1748 O O . ASP A 1 225 ? -9.822 -8.522 3.145 1.00 97.50 225 ASP A O 1
ATOM 1752 N N . VAL A 1 226 ? -10.887 -10.424 2.575 1.00 97.62 226 VAL A N 1
ATOM 1753 C CA . VAL A 1 226 ? -11.633 -9.856 1.436 1.00 97.62 226 VAL A CA 1
ATOM 1754 C C . VAL A 1 226 ? -12.694 -8.853 1.894 1.00 97.62 226 VAL A C 1
ATOM 1756 O O . VAL A 1 226 ? -12.846 -7.808 1.260 1.00 97.62 226 VAL A O 1
ATOM 1759 N N . ASP A 1 227 ? -13.368 -9.106 3.018 1.00 97.44 227 ASP A N 1
ATOM 1760 C CA . ASP A 1 227 ? -14.397 -8.204 3.547 1.00 97.44 227 ASP A CA 1
ATOM 1761 C C . ASP A 1 227 ? -13.817 -6.845 3.948 1.00 97.44 227 ASP A C 1
ATOM 1763 O O . ASP A 1 227 ? -14.440 -5.805 3.737 1.00 97.44 227 ASP A O 1
ATOM 1767 N N . SER A 1 228 ? -12.579 -6.821 4.440 1.00 98.19 228 SER A N 1
ATOM 1768 C CA . SER A 1 228 ? -11.834 -5.588 4.694 1.00 98.19 228 SER A CA 1
ATOM 1769 C C . SER A 1 228 ? -11.552 -4.794 3.413 1.00 98.19 228 SER A C 1
ATOM 1771 O O . SER A 1 228 ? -11.649 -3.562 3.417 1.00 98.19 228 SER A O 1
ATOM 1773 N N . LEU A 1 229 ? -11.217 -5.476 2.307 1.00 98.31 229 LEU A N 1
ATOM 1774 C CA . LEU A 1 229 ? -11.041 -4.828 1.001 1.00 98.31 229 LEU A CA 1
ATOM 1775 C C . LEU A 1 229 ? -12.366 -4.223 0.527 1.00 98.31 229 LEU A C 1
ATOM 1777 O O . LEU A 1 229 ? -12.394 -3.061 0.122 1.00 98.31 229 LEU A O 1
ATOM 1781 N N . ALA A 1 230 ? -13.463 -4.977 0.634 1.00 98.19 230 ALA A N 1
ATOM 1782 C CA . ALA A 1 230 ? -14.801 -4.521 0.271 1.00 98.19 230 ALA A CA 1
ATOM 1783 C C . ALA A 1 230 ? -15.255 -3.326 1.123 1.00 98.19 230 ALA A C 1
ATOM 1785 O O . ALA A 1 230 ? -15.710 -2.324 0.575 1.00 98.19 230 ALA A O 1
ATOM 1786 N N . LEU A 1 231 ? -15.053 -3.374 2.446 1.00 98.19 231 LEU A N 1
ATOM 1787 C CA . LEU A 1 231 ? -15.351 -2.270 3.362 1.00 98.19 231 LEU A CA 1
ATOM 1788 C C . LEU A 1 231 ? -14.590 -0.995 2.979 1.00 98.19 231 LEU A C 1
ATOM 1790 O O . LEU A 1 231 ? -15.172 0.092 2.963 1.00 98.19 231 LEU A O 1
ATOM 1794 N N . CYS A 1 232 ? -13.303 -1.116 2.644 1.00 97.94 232 CYS A N 1
ATOM 1795 C CA . CYS A 1 232 ? -12.503 0.023 2.208 1.00 97.94 232 CYS A CA 1
ATOM 1796 C C . CYS A 1 232 ? -12.992 0.571 0.859 1.00 97.94 232 CYS A C 1
ATOM 1798 O O . CYS A 1 232 ? -13.230 1.772 0.739 1.00 97.94 232 CYS A O 1
ATOM 1800 N N . MET A 1 233 ? -13.236 -0.291 -0.134 1.00 98.00 233 MET A N 1
ATOM 1801 C CA . MET A 1 233 ? -13.772 0.132 -1.434 1.00 98.00 233 MET A CA 1
ATOM 1802 C C . MET A 1 233 ? -15.138 0.817 -1.302 1.00 98.00 233 MET A C 1
ATOM 1804 O O . MET A 1 233 ? -15.356 1.856 -1.923 1.00 98.00 233 MET A O 1
ATOM 1808 N N . ARG A 1 234 ? -16.024 0.306 -0.438 1.00 97.50 234 ARG A N 1
ATOM 1809 C CA . ARG A 1 234 ? -17.314 0.925 -0.094 1.00 97.50 234 ARG A CA 1
ATOM 1810 C C . ARG A 1 234 ? -17.144 2.322 0.503 1.00 97.50 234 ARG A C 1
ATOM 1812 O O . ARG A 1 234 ? -17.899 3.230 0.173 1.00 97.50 234 ARG A O 1
ATOM 1819 N N . ALA A 1 235 ? -16.151 2.508 1.370 1.00 97.69 235 ALA A N 1
ATOM 1820 C CA . ALA A 1 235 ? -15.845 3.806 1.961 1.00 97.69 235 ALA A CA 1
ATOM 1821 C C . ALA A 1 235 ? -15.264 4.799 0.939 1.00 97.69 235 ALA A C 1
ATOM 1823 O O . ALA A 1 235 ? -15.595 5.986 0.972 1.00 97.69 235 ALA A O 1
ATOM 1824 N N . LEU A 1 236 ? -14.415 4.324 0.027 1.00 96.94 236 LEU A N 1
ATOM 1825 C CA . LEU A 1 236 ? -13.767 5.157 -0.983 1.00 96.94 236 LEU A CA 1
ATOM 1826 C C . LEU A 1 236 ? -14.728 5.592 -2.095 1.00 96.94 236 LEU A C 1
ATOM 1828 O O . LEU A 1 236 ? -14.741 6.772 -2.441 1.00 96.94 236 LEU A O 1
ATOM 1832 N N . LEU A 1 237 ? -15.553 4.680 -2.620 1.00 97.12 237 LEU A N 1
ATOM 1833 C CA . LEU A 1 237 ? -16.511 4.928 -3.708 1.00 97.12 237 LEU A CA 1
ATOM 1834 C C . LEU A 1 237 ? -17.748 5.700 -3.220 1.00 97.12 237 LEU A C 1
ATOM 1836 O O . LEU A 1 237 ? -18.866 5.187 -3.186 1.00 97.12 237 LEU A O 1
ATOM 1840 N N . CYS A 1 238 ? -17.528 6.952 -2.826 1.00 96.62 238 CYS A N 1
ATOM 1841 C CA . CYS A 1 238 ? -18.529 7.851 -2.266 1.00 96.62 238 CYS A CA 1
ATOM 1842 C C . CYS A 1 238 ? -18.555 9.201 -2.994 1.00 96.62 238 CYS A C 1
ATOM 1844 O O . CYS A 1 238 ? -17.618 9.569 -3.702 1.00 96.62 238 CYS A O 1
ATOM 1846 N N . GLU A 1 239 ? -19.604 9.989 -2.749 1.00 96.56 239 GLU A N 1
ATOM 1847 C CA . GLU A 1 239 ? -19.783 11.323 -3.341 1.00 96.56 239 GLU A CA 1
ATOM 1848 C C . GLU A 1 239 ? -18.557 12.226 -3.146 1.00 96.56 239 GLU A C 1
ATOM 1850 O O . GLU A 1 239 ? -18.173 12.965 -4.051 1.00 96.56 239 GLU A O 1
ATOM 1855 N N . LYS A 1 240 ? -17.877 12.127 -1.993 1.00 94.81 240 LYS A N 1
ATOM 1856 C CA . LYS A 1 240 ? -16.685 12.935 -1.734 1.00 94.81 240 LYS A CA 1
ATOM 1857 C C . LYS A 1 240 ? -15.565 12.638 -2.731 1.00 94.81 240 LYS A C 1
ATOM 1859 O O . LYS A 1 240 ? -14.962 13.592 -3.212 1.00 94.81 240 LYS A O 1
ATOM 1864 N N . LEU A 1 241 ? -15.313 11.367 -3.055 1.00 95.69 241 LEU A N 1
ATOM 1865 C CA . LEU A 1 241 ? -14.326 10.987 -4.069 1.00 95.69 241 LEU A CA 1
ATOM 1866 C C . LEU A 1 241 ? -14.713 11.569 -5.429 1.00 95.69 241 LEU A C 1
ATOM 1868 O O . LEU A 1 241 ? -13.922 12.295 -6.020 1.00 95.69 241 LEU A O 1
ATOM 1872 N N . PHE A 1 242 ? -15.950 11.328 -5.866 1.00 95.12 242 PHE A N 1
ATOM 1873 C CA . PHE A 1 242 ? -16.440 11.768 -7.176 1.00 95.12 242 PHE A CA 1
ATOM 1874 C C . PHE A 1 242 ? -16.462 13.298 -7.319 1.00 95.12 242 PHE A C 1
ATOM 1876 O O . PHE A 1 242 ? -16.250 13.826 -8.405 1.00 95.12 242 PHE A O 1
ATOM 1883 N N . SER A 1 243 ? -16.677 14.026 -6.217 1.00 96.38 243 SER A N 1
ATOM 1884 C CA . SER A 1 243 ? -16.622 15.494 -6.197 1.00 96.38 243 SER A CA 1
ATOM 1885 C C . SER A 1 243 ? -15.197 16.053 -6.237 1.00 96.38 243 SER A C 1
ATOM 1887 O O . SER A 1 243 ? -14.976 17.124 -6.795 1.00 96.38 243 SER A O 1
ATOM 1889 N N . LEU A 1 244 ? -14.238 15.361 -5.609 1.00 93.19 244 LEU A N 1
ATOM 1890 C CA . LEU A 1 244 ? -12.841 15.793 -5.546 1.00 93.19 244 LEU A CA 1
ATOM 1891 C C . LEU A 1 244 ? -12.082 15.456 -6.830 1.00 93.19 244 LEU A C 1
ATOM 1893 O O . LEU A 1 244 ? -11.174 16.198 -7.195 1.00 93.19 244 LEU A O 1
ATOM 1897 N N . ASP A 1 245 ? -12.447 14.359 -7.490 1.00 92.38 245 ASP A N 1
ATOM 1898 C CA . ASP A 1 245 ? -11.865 13.930 -8.757 1.00 92.38 245 ASP A CA 1
ATOM 1899 C C . ASP A 1 245 ? -12.963 13.579 -9.779 1.00 92.38 245 ASP A C 1
ATOM 1901 O O . ASP A 1 245 ? -13.403 12.428 -9.860 1.00 92.38 245 ASP A O 1
ATOM 1905 N N . PRO A 1 246 ? -13.391 14.558 -10.599 1.00 90.56 246 PRO A N 1
ATOM 1906 C CA . PRO A 1 246 ? -14.387 14.348 -11.649 1.00 90.56 246 PRO A CA 1
ATOM 1907 C C . PRO A 1 246 ? -13.925 13.433 -12.794 1.00 90.56 246 PRO A C 1
ATOM 1909 O O . PRO A 1 246 ? -14.723 13.131 -13.681 1.00 90.56 246 PRO A O 1
ATOM 1912 N N . THR A 1 247 ? -12.651 13.016 -12.827 1.00 89.44 247 THR A N 1
ATOM 1913 C CA . THR A 1 247 ? -12.157 12.048 -13.821 1.00 89.44 247 THR A CA 1
ATOM 1914 C C . THR A 1 247 ? -12.521 10.608 -13.457 1.00 89.44 247 THR A C 1
ATOM 1916 O O . THR A 1 247 ? -12.541 9.740 -14.332 1.00 89.44 247 THR A O 1
ATOM 1919 N N . VAL A 1 248 ? -12.868 10.355 -12.189 1.00 90.06 248 VAL A N 1
ATOM 1920 C CA . VAL A 1 248 ? -13.352 9.060 -11.709 1.00 90.06 248 VAL A CA 1
ATOM 1921 C C . VAL A 1 248 ? -14.846 8.928 -12.025 1.00 90.06 248 VAL A C 1
ATOM 1923 O O . VAL A 1 248 ? -15.643 9.742 -11.553 1.00 90.06 248 VAL A O 1
ATOM 1926 N N . PRO A 1 249 ? -15.274 7.894 -12.776 1.00 94.12 249 PRO A N 1
ATOM 1927 C CA . PRO A 1 249 ? -16.693 7.649 -13.006 1.00 94.12 249 PRO A CA 1
ATOM 1928 C C . PRO A 1 249 ? -17.438 7.456 -11.674 1.00 94.12 249 PRO A C 1
ATOM 1930 O O . PRO A 1 249 ? -16.969 6.673 -10.841 1.00 94.12 249 PRO A O 1
ATOM 1933 N N . PRO A 1 250 ? -18.598 8.109 -11.463 1.00 95.81 250 PRO A N 1
ATOM 1934 C CA . PRO A 1 250 ? -19.346 8.040 -10.209 1.00 95.81 250 PRO A CA 1
ATOM 1935 C C . PRO A 1 250 ? -20.098 6.709 -10.068 1.00 95.81 250 PRO A C 1
ATOM 1937 O O . PRO A 1 250 ? -21.325 6.649 -10.128 1.00 95.81 250 PRO A O 1
ATOM 1940 N N . LEU A 1 251 ? -19.344 5.620 -9.915 1.00 96.56 251 LEU A N 1
ATOM 1941 C CA . LEU A 1 251 ? -19.839 4.259 -9.745 1.00 96.56 251 LEU A CA 1
ATOM 1942 C C . LEU A 1 251 ? -19.768 3.878 -8.259 1.00 96.56 251 LEU A C 1
ATOM 1944 O O . LEU A 1 251 ? -18.680 3.563 -7.768 1.00 96.56 251 LEU A O 1
ATOM 1948 N N . PRO A 1 252 ? -20.891 3.919 -7.518 1.00 96.44 252 PRO A N 1
ATOM 1949 C CA . PRO A 1 252 ? -20.903 3.491 -6.126 1.00 96.44 252 PRO A CA 1
ATOM 1950 C C . PRO A 1 252 ? -20.638 1.985 -6.014 1.00 96.44 252 PRO A C 1
ATOM 1952 O O . PRO A 1 252 ? -20.860 1.217 -6.955 1.00 96.44 252 PRO A O 1
ATOM 1955 N N . PHE A 1 253 ? -20.186 1.554 -4.837 1.00 97.69 253 PHE A N 1
ATOM 1956 C CA . PHE A 1 253 ? -19.995 0.135 -4.551 1.00 97.69 253 PHE A CA 1
ATOM 1957 C C . PHE A 1 253 ? -21.331 -0.622 -4.649 1.00 97.69 253 PHE A C 1
ATOM 1959 O O . PHE A 1 253 ? -22.329 -0.218 -4.053 1.00 97.69 253 PHE A O 1
ATOM 1966 N N . ASN A 1 254 ? -21.355 -1.717 -5.412 1.00 97.38 254 ASN A N 1
ATOM 1967 C CA . ASN A 1 254 ? -22.571 -2.487 -5.660 1.00 97.38 254 ASN A CA 1
ATOM 1968 C C . ASN A 1 254 ? -22.693 -3.662 -4.673 1.00 97.38 254 ASN A C 1
ATOM 1970 O O . ASN A 1 254 ? -22.082 -4.715 -4.869 1.00 97.38 254 ASN A O 1
ATOM 1974 N N . GLU A 1 255 ? -23.510 -3.479 -3.633 1.00 96.56 255 GLU A N 1
ATOM 1975 C CA . GLU A 1 255 ? -23.750 -4.489 -2.589 1.00 96.56 255 GLU A CA 1
ATOM 1976 C C . GLU A 1 255 ? -24.404 -5.764 -3.107 1.00 96.56 255 GLU A C 1
ATOM 1978 O O . GLU A 1 255 ? -24.066 -6.858 -2.659 1.00 96.56 255 GLU A O 1
ATOM 1983 N N . GLU A 1 256 ? -25.332 -5.646 -4.053 1.00 96.81 256 GLU A N 1
ATOM 1984 C CA . GLU A 1 256 ? -26.046 -6.797 -4.608 1.00 96.81 256 GLU A CA 1
ATOM 1985 C C . GLU A 1 256 ? -25.078 -7.719 -5.356 1.00 96.81 256 GLU A C 1
ATOM 1987 O O . GLU A 1 256 ? -25.103 -8.938 -5.191 1.00 96.81 256 GLU A O 1
ATOM 1992 N N . VAL A 1 257 ? -24.163 -7.130 -6.131 1.00 96.94 257 VAL A N 1
ATOM 1993 C CA . VAL A 1 257 ? -23.126 -7.888 -6.840 1.00 96.94 257 VAL A CA 1
ATOM 1994 C C . VAL A 1 257 ? -22.140 -8.520 -5.860 1.00 96.94 257 VAL A C 1
ATOM 1996 O O . VAL A 1 257 ? -21.776 -9.677 -6.057 1.00 96.94 257 VAL A O 1
ATOM 1999 N N . TYR A 1 258 ? -21.723 -7.798 -4.815 1.00 96.94 258 TYR A N 1
ATOM 2000 C CA . TYR A 1 258 ? -20.776 -8.317 -3.823 1.00 96.94 258 TYR A CA 1
ATOM 2001 C C . TYR A 1 258 ? -21.358 -9.469 -2.991 1.00 96.94 258 TYR A C 1
ATOM 2003 O O . TYR A 1 258 ? -20.701 -10.488 -2.802 1.00 96.94 258 TYR A O 1
ATOM 2011 N N . SER A 1 259 ? -22.598 -9.323 -2.519 1.00 96.19 259 SER A N 1
ATOM 2012 C CA . SER A 1 259 ? -23.265 -10.292 -1.634 1.00 96.19 259 SER A CA 1
ATOM 2013 C C . SER A 1 259 ? -23.908 -11.476 -2.367 1.00 96.19 259 SER A C 1
ATOM 2015 O O . SER A 1 259 ? -24.384 -12.418 -1.732 1.00 96.19 259 SER A O 1
ATOM 2017 N N . SER A 1 260 ? -23.927 -11.458 -3.701 1.00 97.50 260 SER A N 1
ATOM 2018 C CA . SER A 1 260 ? -24.523 -12.514 -4.516 1.00 97.50 260 SER A CA 1
ATOM 2019 C C . SER A 1 260 ? -23.825 -13.867 -4.315 1.00 97.50 260 SER A C 1
ATOM 2021 O O . SER A 1 260 ? -22.665 -14.043 -4.677 1.00 97.50 260 SER A O 1
ATOM 2023 N N . SER A 1 261 ? -24.592 -14.879 -3.909 1.00 96.94 261 SER A N 1
ATOM 2024 C CA . SER A 1 261 ? -24.153 -16.277 -3.770 1.00 96.94 261 SER A CA 1
ATOM 2025 C C . SER A 1 261 ? -24.456 -17.157 -4.991 1.00 96.94 261 SER A C 1
ATOM 2027 O O . SER A 1 261 ? -24.362 -18.383 -4.923 1.00 96.94 261 SER A O 1
ATOM 2029 N N . ARG A 1 262 ? -24.856 -16.555 -6.120 1.00 97.62 262 ARG A N 1
ATOM 2030 C CA . ARG A 1 262 ? -25.210 -17.310 -7.330 1.00 97.62 262 ARG A CA 1
ATOM 2031 C C . ARG A 1 262 ? -24.024 -18.157 -7.825 1.00 97.62 262 ARG A C 1
ATOM 2033 O O . ARG A 1 262 ? -22.893 -17.659 -7.829 1.00 97.62 262 ARG A O 1
ATOM 2040 N N . PRO A 1 263 ? -24.261 -19.385 -8.325 1.00 98.12 263 PRO A N 1
ATOM 2041 C CA . PRO A 1 263 ? -23.221 -20.163 -8.985 1.00 98.12 263 PRO A CA 1
ATOM 2042 C C . PRO A 1 263 ? -22.565 -19.362 -10.113 1.00 98.12 263 PRO A C 1
ATOM 2044 O O . PRO A 1 263 ? -23.228 -18.656 -10.876 1.00 98.12 263 PRO A O 1
ATOM 2047 N N . LEU A 1 264 ? -21.244 -19.476 -10.212 1.00 98.50 264 LEU A N 1
ATOM 2048 C CA . LEU A 1 264 ? -20.429 -18.703 -11.146 1.00 98.50 264 LEU A CA 1
ATOM 2049 C C . LEU A 1 264 ? -19.883 -19.626 -12.226 1.00 98.50 264 LEU A C 1
ATOM 2051 O O . LEU A 1 264 ? -19.595 -20.795 -11.969 1.00 98.50 264 LEU A O 1
ATOM 2055 N N . ARG A 1 265 ? -19.689 -19.074 -13.422 1.00 98.50 265 ARG A N 1
ATOM 2056 C CA . ARG A 1 265 ? -18.912 -19.708 -14.484 1.00 98.50 265 ARG A CA 1
ATOM 2057 C C . ARG A 1 265 ? -17.538 -19.048 -14.527 1.00 98.50 265 ARG A C 1
ATOM 2059 O O . ARG A 1 265 ? -17.427 -17.889 -14.913 1.00 98.50 265 ARG A O 1
ATOM 2066 N N . ILE A 1 266 ? -16.515 -19.774 -14.093 1.00 98.50 266 ILE A N 1
ATOM 2067 C CA . ILE A 1 266 ? -15.184 -19.244 -13.796 1.00 98.50 266 ILE A CA 1
ATOM 2068 C C . ILE A 1 266 ? -14.193 -19.787 -14.827 1.00 98.50 266 ILE A C 1
ATOM 2070 O O . ILE A 1 266 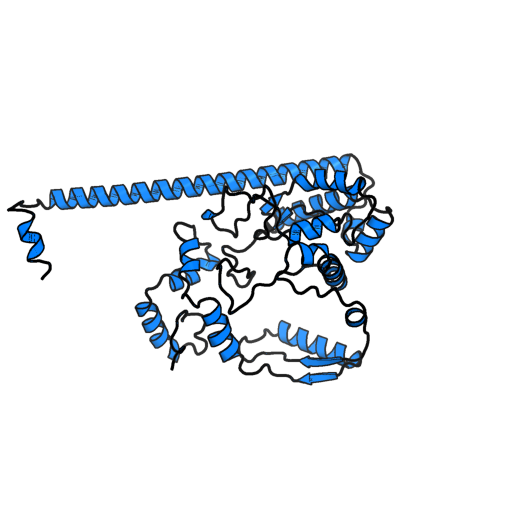? -13.976 -20.994 -14.918 1.00 98.50 266 ILE A O 1
ATOM 2074 N N . GLY A 1 267 ? -13.595 -18.892 -15.614 1.00 98.00 267 GLY A N 1
ATOM 2075 C CA . GLY A 1 267 ? -12.451 -19.228 -16.460 1.00 98.00 267 GLY A CA 1
ATOM 2076 C C . GLY A 1 267 ? -11.205 -19.455 -15.603 1.00 98.00 267 GLY A C 1
ATOM 2077 O O . GLY A 1 267 ? -10.936 -18.644 -14.720 1.00 98.00 267 GLY A O 1
ATOM 2078 N N . TYR A 1 268 ? -10.443 -20.522 -15.847 1.00 97.44 268 TYR A N 1
ATOM 2079 C CA . TYR A 1 268 ? -9.199 -20.787 -15.116 1.00 97.44 268 TYR A CA 1
ATOM 2080 C C . TYR A 1 268 ? -8.053 -21.215 -16.041 1.00 97.44 268 TYR A C 1
ATOM 2082 O O . TYR A 1 268 ? -8.264 -21.880 -17.057 1.00 97.44 268 TYR A O 1
ATOM 2090 N N . TYR A 1 269 ? -6.832 -20.870 -15.638 1.00 95.56 269 TYR A N 1
ATOM 2091 C CA . TYR A 1 269 ? -5.565 -21.353 -16.183 1.00 95.56 269 TYR A CA 1
ATOM 2092 C C . TYR A 1 269 ? -4.558 -21.467 -15.040 1.00 95.56 269 TYR A C 1
ATOM 2094 O O . TYR A 1 269 ? -4.595 -20.680 -14.098 1.00 95.56 269 TYR A O 1
ATOM 2102 N N . ASP A 1 270 ? -3.659 -22.442 -15.108 1.00 92.75 270 ASP A N 1
ATOM 2103 C CA . ASP A 1 270 ? -2.586 -22.634 -14.127 1.00 92.75 270 ASP A CA 1
ATOM 2104 C C . ASP A 1 270 ? -1.198 -22.292 -14.686 1.00 92.75 270 ASP A C 1
ATOM 2106 O O . ASP A 1 270 ? -0.207 -22.424 -13.973 1.00 92.75 270 ASP A O 1
ATOM 2110 N N . GLY A 1 271 ? -1.146 -21.815 -15.933 1.00 91.44 271 GLY A N 1
ATOM 2111 C CA . GLY A 1 271 ? -0.003 -21.214 -16.609 1.00 91.44 271 GLY A CA 1
ATOM 2112 C C . GLY A 1 271 ? -0.481 -20.357 -17.785 1.00 91.44 271 GLY A C 1
ATOM 2113 O O . GLY A 1 271 ? -1.494 -20.665 -18.408 1.00 91.44 271 GLY A O 1
ATOM 2114 N N . ASP A 1 272 ? 0.231 -19.272 -18.073 1.00 90.94 272 ASP A N 1
ATOM 2115 C CA . ASP A 1 272 ? -0.132 -18.295 -19.112 1.00 90.94 272 ASP A CA 1
ATOM 2116 C C . ASP A 1 272 ? 0.634 -18.497 -20.437 1.00 90.94 272 ASP A C 1
ATOM 2118 O O . ASP A 1 272 ? 0.401 -17.785 -21.412 1.00 90.94 272 ASP A O 1
ATOM 2122 N N . GLY A 1 273 ? 1.543 -19.477 -20.480 1.00 87.44 273 GLY A N 1
ATOM 2123 C CA . GLY A 1 273 ? 2.406 -19.758 -21.630 1.00 87.44 273 GLY A CA 1
ATOM 2124 C C . GLY A 1 273 ? 3.610 -18.819 -21.773 1.00 87.44 273 GLY A C 1
ATOM 2125 O O . GLY A 1 273 ? 4.371 -18.991 -22.720 1.00 87.44 273 GLY A O 1
ATOM 2126 N N . TYR A 1 274 ? 3.800 -17.878 -20.844 1.00 87.38 274 TYR A N 1
ATOM 2127 C CA . TYR A 1 274 ? 4.892 -16.902 -20.838 1.00 87.38 274 TYR A CA 1
ATOM 2128 C C . TYR A 1 274 ? 5.730 -17.014 -19.559 1.00 87.38 274 TYR A C 1
ATOM 2130 O O . TYR A 1 274 ? 6.922 -17.318 -19.619 1.00 87.38 274 TYR A O 1
ATOM 2138 N N . PHE A 1 275 ? 5.115 -16.849 -18.386 1.00 87.38 275 PHE A N 1
ATOM 2139 C CA . PHE A 1 275 ? 5.763 -17.059 -17.097 1.00 87.38 275 PHE A CA 1
ATOM 2140 C C . PHE A 1 275 ? 5.519 -18.484 -16.619 1.00 87.38 275 PHE A C 1
ATOM 2142 O O . PHE A 1 275 ? 4.390 -18.896 -16.349 1.00 87.38 275 PHE A O 1
ATOM 2149 N N . GLN A 1 276 ? 6.597 -19.255 -16.473 1.00 89.62 276 GLN A N 1
ATOM 2150 C CA . GLN A 1 276 ? 6.469 -20.611 -15.962 1.00 89.62 276 GLN A CA 1
ATOM 2151 C C . GLN A 1 276 ? 6.026 -20.576 -14.485 1.00 89.62 276 GLN A C 1
ATOM 2153 O O . GLN A 1 276 ? 6.769 -20.076 -13.637 1.00 89.62 276 GLN A O 1
ATOM 2158 N N . PRO A 1 277 ? 4.843 -21.122 -14.148 1.00 92.88 277 PRO A N 1
ATOM 2159 C CA . PRO A 1 277 ? 4.360 -21.164 -12.775 1.00 92.88 277 PRO A CA 1
ATOM 2160 C C . PRO A 1 277 ? 5.217 -22.135 -11.959 1.00 92.88 277 PRO A C 1
ATOM 2162 O O . PRO A 1 277 ? 5.554 -23.231 -12.422 1.00 92.88 277 PRO A O 1
ATOM 2165 N N . SER A 1 278 ? 5.529 -21.773 -10.716 1.00 95.62 278 SER A N 1
ATOM 2166 C CA . SER A 1 278 ? 6.174 -22.708 -9.794 1.00 95.62 278 SER A CA 1
ATOM 2167 C C . SER A 1 278 ? 5.223 -23.867 -9.432 1.00 95.62 278 SER A C 1
ATOM 2169 O O . SER A 1 278 ? 3.997 -23.733 -9.550 1.00 95.62 278 SER A O 1
ATOM 2171 N N . PRO A 1 279 ? 5.743 -25.002 -8.925 1.00 97.31 279 PRO A N 1
ATOM 2172 C CA . PRO A 1 279 ? 4.894 -26.099 -8.460 1.00 97.31 279 PRO A CA 1
ATOM 2173 C C . PRO A 1 279 ? 3.879 -25.670 -7.391 1.00 97.31 279 PRO A C 1
ATOM 2175 O O . PRO A 1 279 ? 2.746 -26.149 -7.393 1.00 97.31 279 PRO A O 1
ATOM 2178 N N . SER A 1 280 ? 4.251 -24.740 -6.502 1.00 97.88 280 SER A N 1
ATOM 2179 C CA . SER A 1 280 ? 3.348 -24.223 -5.469 1.00 97.88 280 SER A CA 1
ATOM 2180 C C . SER A 1 280 ? 2.232 -23.351 -6.047 1.00 97.88 280 SER A C 1
ATOM 2182 O O . SER A 1 280 ? 1.090 -23.500 -5.621 1.00 97.88 280 SER A O 1
ATOM 2184 N N . MET A 1 281 ? 2.525 -22.506 -7.043 1.00 96.94 281 MET A N 1
ATOM 2185 C CA . MET A 1 281 ? 1.512 -21.700 -7.738 1.00 96.94 281 MET A CA 1
ATOM 2186 C C . MET A 1 281 ? 0.497 -22.587 -8.459 1.00 96.94 281 MET A C 1
ATOM 2188 O O . MET A 1 281 ? -0.708 -22.416 -8.285 1.00 96.94 281 MET A O 1
ATOM 2192 N N . ARG A 1 282 ? 0.981 -23.581 -9.219 1.00 96.25 282 ARG A N 1
ATOM 2193 C CA . ARG A 1 282 ? 0.109 -24.526 -9.927 1.00 96.25 282 ARG A CA 1
ATOM 2194 C C . ARG A 1 282 ? -0.794 -25.277 -8.956 1.00 96.25 282 ARG A C 1
ATOM 2196 O O . ARG A 1 282 ? -1.999 -25.356 -9.171 1.00 96.25 282 ARG A O 1
ATOM 2203 N N . ARG A 1 283 ? -0.213 -25.802 -7.875 1.00 97.81 283 ARG A N 1
ATOM 2204 C CA . ARG A 1 283 ? -0.959 -26.516 -6.839 1.00 97.81 283 ARG A CA 1
ATOM 2205 C C . ARG A 1 283 ? -2.056 -25.638 -6.229 1.00 97.81 283 ARG A C 1
ATOM 2207 O O . ARG A 1 283 ? -3.189 -26.092 -6.149 1.00 97.81 283 ARG A O 1
ATOM 2214 N N . ALA A 1 284 ? -1.751 -24.386 -5.882 1.00 98.25 284 ALA A N 1
ATOM 2215 C CA . ALA A 1 284 ? -2.729 -23.461 -5.308 1.00 98.25 284 ALA A CA 1
ATOM 2216 C C . ALA A 1 284 ? -3.929 -23.206 -6.241 1.00 98.25 284 ALA A C 1
ATOM 2218 O O . ALA A 1 284 ? -5.076 -23.240 -5.791 1.00 98.25 284 ALA A O 1
ATOM 2219 N N . VAL A 1 285 ? -3.687 -23.008 -7.544 1.00 97.38 285 VAL A N 1
ATOM 2220 C CA . VAL A 1 285 ? -4.764 -22.835 -8.537 1.00 97.38 285 VAL A CA 1
ATOM 2221 C C . VAL A 1 285 ? -5.621 -24.098 -8.645 1.00 97.38 285 VAL A C 1
ATOM 2223 O O . VAL A 1 285 ? -6.847 -24.007 -8.638 1.00 97.38 285 VAL A O 1
ATOM 2226 N N . GLN A 1 286 ? -4.996 -25.276 -8.711 1.00 97.56 286 GLN A N 1
ATOM 2227 C CA . GLN A 1 286 ? -5.714 -26.544 -8.866 1.00 97.56 286 GLN A CA 1
ATOM 2228 C C . GLN A 1 286 ? -6.520 -26.923 -7.615 1.00 97.56 286 GLN A C 1
ATOM 2230 O O . GLN A 1 286 ? -7.666 -27.345 -7.739 1.00 97.56 286 GLN A O 1
ATOM 2235 N N . GLU A 1 287 ? -5.973 -26.724 -6.414 1.00 98.44 287 GLU A N 1
ATOM 2236 C CA . GLU A 1 287 ? -6.712 -26.921 -5.158 1.00 98.44 287 GLU A CA 1
ATOM 2237 C C . GLU A 1 287 ? -7.926 -25.979 -5.083 1.00 98.44 287 GLU A C 1
ATOM 2239 O O . GLU A 1 287 ? -9.038 -26.424 -4.805 1.00 98.44 287 GLU A O 1
ATOM 2244 N N . THR A 1 288 ? -7.748 -24.696 -5.425 1.00 98.44 288 THR A N 1
ATOM 2245 C CA . THR A 1 288 ? -8.842 -23.707 -5.446 1.00 98.44 288 THR A CA 1
ATOM 2246 C C . THR A 1 288 ? -9.922 -24.073 -6.463 1.00 98.44 288 THR A C 1
ATOM 2248 O O . THR A 1 288 ? -11.110 -23.982 -6.162 1.00 98.44 288 THR A O 1
ATOM 2251 N N . LYS A 1 289 ? -9.525 -24.533 -7.656 1.00 98.31 289 LYS A N 1
ATOM 2252 C CA . LYS A 1 289 ? -10.447 -25.021 -8.685 1.00 98.31 289 LYS A CA 1
ATOM 2253 C C . LYS A 1 289 ? -11.348 -26.130 -8.131 1.00 98.31 289 LYS A C 1
ATOM 2255 O O . LYS A 1 289 ? -12.565 -26.024 -8.254 1.00 98.31 289 LYS A O 1
ATOM 2260 N N . VAL A 1 290 ? -10.763 -27.152 -7.500 1.00 98.44 290 VAL A N 1
ATOM 2261 C CA . VAL A 1 290 ? -11.513 -28.289 -6.938 1.00 98.44 290 VAL A CA 1
ATOM 2262 C C . VAL A 1 290 ? -12.489 -27.825 -5.856 1.00 98.44 290 VAL A C 1
ATOM 2264 O O . VAL A 1 290 ? -13.644 -28.244 -5.859 1.00 98.44 290 VAL A O 1
ATOM 2267 N N . LEU A 1 291 ? -12.061 -26.930 -4.961 1.00 98.62 291 LEU A N 1
ATOM 2268 C CA . LEU A 1 291 ? -12.928 -26.379 -3.914 1.00 98.62 291 LEU A CA 1
ATOM 2269 C C . LEU A 1 291 ? -14.109 -25.587 -4.499 1.00 98.62 291 LEU A C 1
ATOM 2271 O O . LEU A 1 291 ? -15.233 -25.712 -4.017 1.00 98.62 291 LEU A O 1
ATOM 2275 N N . LEU A 1 292 ? -13.884 -24.811 -5.563 1.00 98.44 292 LEU A N 1
ATOM 2276 C CA . LEU A 1 292 ? -14.946 -24.071 -6.248 1.00 98.44 292 LEU A CA 1
ATOM 2277 C C . LEU A 1 292 ? -15.921 -25.003 -6.990 1.00 98.44 292 LEU A C 1
ATOM 2279 O O . LEU A 1 292 ? -17.127 -24.767 -6.962 1.00 98.44 292 LEU A O 1
ATOM 2283 N N . GLU A 1 293 ? -15.431 -26.074 -7.620 1.00 98.38 293 GLU A N 1
ATOM 2284 C CA . GLU A 1 293 ? -16.289 -27.103 -8.230 1.00 98.38 293 GLU A CA 1
ATOM 2285 C C . GLU A 1 293 ? -17.158 -27.797 -7.167 1.00 98.38 293 GLU A C 1
ATOM 2287 O O . GLU A 1 293 ? -18.362 -27.960 -7.360 1.00 98.38 293 GLU A O 1
ATOM 2292 N N . GLN A 1 294 ? -16.576 -28.137 -6.011 1.00 98.44 294 GLN A N 1
ATOM 2293 C CA . GLN A 1 294 ? -17.299 -28.724 -4.875 1.00 98.44 294 GLN A CA 1
ATOM 2294 C C . GLN A 1 294 ? -18.351 -27.777 -4.284 1.00 98.44 294 GLN A C 1
ATOM 2296 O O . GLN A 1 294 ? -19.404 -28.233 -3.845 1.00 98.44 294 GLN A O 1
ATOM 2301 N N . ALA A 1 295 ? -18.100 -26.466 -4.310 1.00 98.31 295 ALA A N 1
ATOM 2302 C CA . ALA A 1 295 ? -19.060 -25.442 -3.904 1.00 98.31 295 ALA A CA 1
ATOM 2303 C C . ALA A 1 295 ? -20.169 -25.179 -4.951 1.00 98.31 295 ALA A C 1
ATOM 2305 O O . ALA A 1 295 ? -21.048 -24.351 -4.719 1.00 98.31 295 ALA A O 1
ATOM 2306 N N . GLY A 1 296 ? -20.161 -25.882 -6.092 1.00 98.19 296 GLY A N 1
ATOM 2307 C CA . GLY A 1 296 ? -21.206 -25.808 -7.118 1.00 98.19 296 GLY A CA 1
ATOM 2308 C C . GLY A 1 296 ? -20.950 -24.792 -8.237 1.00 98.19 296 GLY A C 1
ATOM 2309 O O . GLY A 1 296 ? -21.851 -24.528 -9.036 1.00 98.19 296 GLY A O 1
ATOM 2310 N N . HIS A 1 297 ? -19.746 -24.218 -8.332 1.00 98.69 297 HIS A N 1
ATOM 2311 C CA . HIS A 1 297 ? -19.365 -23.353 -9.453 1.00 98.69 297 HIS A CA 1
ATOM 2312 C C . HIS A 1 297 ? -18.950 -24.179 -10.685 1.00 98.69 297 HIS A C 1
ATOM 2314 O O . HIS A 1 297 ? -18.496 -25.315 -10.585 1.00 98.69 297 HIS A O 1
ATOM 2320 N N . THR A 1 298 ? -19.081 -23.597 -11.878 1.00 98.62 298 THR A N 1
ATOM 2321 C CA . THR A 1 298 ? -18.640 -24.212 -13.140 1.00 98.62 298 THR A CA 1
ATOM 2322 C C . THR A 1 298 ? -17.267 -23.679 -13.530 1.00 98.62 298 THR A C 1
ATOM 2324 O O . THR A 1 298 ? -17.139 -22.496 -13.847 1.00 98.62 298 THR A O 1
ATOM 2327 N N . LEU A 1 299 ? -16.249 -24.539 -13.562 1.00 98.38 299 LEU A N 1
ATOM 2328 C CA . LEU A 1 299 ? -14.883 -24.163 -13.931 1.00 98.38 299 LEU A CA 1
ATOM 2329 C C . LEU A 1 299 ? -14.623 -24.506 -15.398 1.00 98.38 299 LEU A C 1
ATOM 2331 O O . LEU A 1 299 ? -14.849 -25.628 -15.845 1.00 98.38 299 LEU A O 1
ATOM 2335 N N . VAL A 1 300 ? -14.149 -23.527 -16.164 1.00 98.19 300 VAL A N 1
ATOM 2336 C CA . VAL A 1 300 ? -13.920 -23.653 -17.605 1.00 98.19 300 VAL A CA 1
ATOM 2337 C C . VAL A 1 300 ? -12.452 -23.367 -17.900 1.00 98.19 300 VAL A C 1
ATOM 2339 O O . VAL A 1 300 ? -11.990 -22.270 -17.587 1.00 98.19 300 VAL A O 1
ATOM 2342 N N . PRO A 1 301 ? -11.704 -24.303 -18.512 1.00 97.19 301 PRO A N 1
ATOM 2343 C CA . PRO A 1 301 ? -10.359 -24.006 -18.984 1.00 97.19 301 PRO A CA 1
ATOM 2344 C C . PRO A 1 301 ? -10.384 -22.797 -19.925 1.00 97.19 301 PRO A C 1
ATOM 2346 O O . PRO A 1 301 ? -11.137 -22.776 -20.900 1.00 97.19 301 PRO A O 1
ATOM 2349 N N . PHE A 1 302 ? -9.577 -21.784 -19.627 1.00 96.19 302 PHE A N 1
ATOM 2350 C CA . PHE A 1 302 ? -9.513 -20.547 -20.394 1.00 96.19 302 PHE A CA 1
ATOM 2351 C C . PHE A 1 302 ? -8.059 -20.130 -20.565 1.00 96.19 302 PHE A C 1
ATOM 2353 O O . PHE A 1 302 ? -7.393 -19.820 -19.587 1.00 96.19 302 PHE A O 1
ATOM 2360 N N . ALA A 1 303 ? -7.580 -20.090 -21.806 1.00 92.00 303 ALA A N 1
ATOM 2361 C CA . ALA A 1 303 ? -6.251 -19.588 -22.121 1.00 92.00 303 ALA A CA 1
ATOM 2362 C C . ALA A 1 303 ? -6.349 -18.109 -22.526 1.00 92.00 303 ALA A C 1
ATOM 2364 O O . ALA A 1 303 ? -7.010 -17.806 -23.527 1.00 92.00 303 ALA A O 1
ATOM 2365 N N . PRO A 1 304 ? -5.697 -17.188 -21.796 1.00 90.94 304 PRO A N 1
ATOM 2366 C CA . PRO A 1 304 ? -5.594 -15.805 -22.229 1.00 90.94 304 PRO A CA 1
ATOM 2367 C C . PRO A 1 304 ? -4.976 -15.714 -23.638 1.00 90.94 304 PRO A C 1
ATOM 2369 O O . PRO A 1 304 ? -3.920 -16.303 -23.894 1.00 90.94 304 PRO A O 1
ATOM 2372 N N . PRO A 1 305 ? -5.612 -15.007 -24.587 1.00 92.88 305 PRO A N 1
ATOM 2373 C CA . PRO A 1 305 ? -5.125 -14.964 -25.956 1.00 92.88 305 PRO A CA 1
ATOM 2374 C C . PRO A 1 305 ? -3.857 -14.110 -26.065 1.00 92.88 305 PRO A C 1
ATOM 2376 O O . PRO A 1 305 ? -3.785 -13.010 -25.526 1.00 92.88 305 PRO A O 1
ATOM 2379 N N . ARG A 1 306 ? -2.884 -14.589 -26.852 1.00 92.75 306 ARG A N 1
ATOM 2380 C CA . ARG A 1 306 ? -1.701 -13.826 -27.297 1.00 92.75 306 ARG A CA 1
ATOM 2381 C C . ARG A 1 306 ? -0.897 -13.161 -26.160 1.00 92.75 306 ARG A C 1
ATOM 2383 O O . ARG A 1 306 ? -0.468 -12.020 -26.320 1.00 92.75 306 ARG A O 1
ATOM 2390 N N . ILE A 1 307 ? -0.638 -13.867 -25.055 1.00 91.81 307 ILE A N 1
ATOM 2391 C CA . ILE A 1 307 ? 0.115 -13.315 -23.910 1.00 91.81 307 ILE A CA 1
ATOM 2392 C C . ILE A 1 307 ? 1.468 -12.720 -24.315 1.00 91.81 307 ILE A C 1
ATOM 2394 O O . ILE A 1 307 ? 1.759 -11.604 -23.904 1.00 91.81 307 ILE A O 1
ATOM 2398 N N . ASN A 1 308 ? 2.244 -13.381 -25.182 1.00 88.38 308 ASN A N 1
ATOM 2399 C CA . ASN A 1 308 ? 3.531 -12.841 -25.649 1.00 88.38 308 ASN A CA 1
ATOM 2400 C C . ASN A 1 308 ? 3.366 -11.445 -26.269 1.00 88.38 308 ASN A C 1
ATOM 2402 O O . ASN A 1 308 ? 4.083 -10.519 -25.924 1.00 88.38 308 ASN A O 1
ATOM 2406 N N . PHE A 1 309 ? 2.353 -11.258 -27.120 1.00 90.00 309 PHE A N 1
ATOM 2407 C CA . PHE A 1 309 ? 2.053 -9.947 -27.696 1.00 90.00 309 PHE A CA 1
ATOM 2408 C C . PHE A 1 309 ? 1.587 -8.949 -26.624 1.00 90.00 309 PHE A C 1
ATOM 2410 O O . PHE A 1 309 ? 2.027 -7.806 -26.611 1.00 90.00 309 PHE A O 1
ATOM 2417 N N . ALA A 1 310 ? 0.718 -9.364 -25.701 1.00 90.75 310 ALA A N 1
ATOM 2418 C CA . ALA A 1 310 ? 0.251 -8.480 -24.635 1.00 90.75 310 ALA A CA 1
ATOM 2419 C C . ALA A 1 310 ? 1.404 -7.991 -23.737 1.00 90.75 310 ALA A C 1
ATOM 2421 O O . ALA A 1 310 ? 1.458 -6.809 -23.403 1.00 90.75 310 ALA A O 1
ATOM 2422 N N . VAL A 1 311 ? 2.339 -8.873 -23.378 1.00 86.69 311 VAL A N 1
ATOM 2423 C CA . VAL A 1 311 ? 3.474 -8.548 -22.505 1.00 86.69 311 VAL A CA 1
ATOM 2424 C C . VAL A 1 311 ? 4.563 -7.783 -23.259 1.00 86.69 311 VAL A C 1
ATOM 2426 O O . VAL A 1 311 ? 4.972 -6.710 -22.809 1.00 86.69 311 VAL A O 1
ATOM 2429 N N . ASP A 1 312 ? 5.020 -8.289 -24.403 1.00 84.00 312 ASP A N 1
ATOM 2430 C CA . ASP A 1 312 ? 6.156 -7.713 -25.133 1.00 84.00 312 ASP A CA 1
ATOM 2431 C C . ASP A 1 312 ? 5.763 -6.437 -25.890 1.00 84.00 312 ASP A C 1
ATOM 2433 O O . ASP A 1 312 ? 6.456 -5.422 -25.816 1.00 84.00 312 ASP A O 1
ATOM 2437 N N . GLU A 1 313 ? 4.630 -6.458 -26.594 1.00 84.69 313 GLU A N 1
ATOM 2438 C CA . GLU A 1 313 ? 4.248 -5.390 -27.524 1.00 84.69 313 GLU A CA 1
ATOM 2439 C C . GLU A 1 313 ? 3.376 -4.317 -26.878 1.00 84.69 313 GLU A C 1
ATOM 2441 O O . GLU A 1 313 ? 3.559 -3.137 -27.162 1.00 84.69 313 GLU A O 1
ATOM 2446 N N . LEU A 1 314 ? 2.438 -4.688 -26.001 1.00 87.69 314 LEU A N 1
ATOM 2447 C CA . LEU A 1 314 ? 1.526 -3.710 -25.397 1.00 87.69 314 LEU A CA 1
ATOM 2448 C C . LEU A 1 314 ? 2.053 -3.185 -24.063 1.00 87.69 314 LEU A C 1
ATOM 2450 O O . LEU A 1 314 ? 2.211 -1.978 -23.891 1.00 87.69 314 LEU A O 1
ATOM 2454 N N . PHE A 1 315 ? 2.347 -4.078 -23.118 1.00 86.38 315 PHE A N 1
ATOM 2455 C CA . PHE A 1 315 ? 2.755 -3.691 -21.771 1.00 86.38 315 PHE A CA 1
ATOM 2456 C C . PHE A 1 315 ? 4.166 -3.100 -21.754 1.00 86.38 315 PHE A C 1
ATOM 2458 O O . PHE A 1 315 ? 4.361 -1.964 -21.324 1.00 86.38 315 PHE A O 1
ATOM 2465 N N . THR A 1 316 ? 5.151 -3.838 -22.267 1.00 82.44 316 THR A N 1
ATOM 2466 C CA . THR A 1 316 ? 6.560 -3.431 -22.201 1.00 82.44 316 THR A CA 1
ATOM 2467 C C . THR A 1 316 ? 6.825 -2.190 -23.049 1.00 82.44 316 THR A C 1
ATOM 2469 O O . THR A 1 316 ? 7.299 -1.180 -22.524 1.00 82.44 316 THR A O 1
ATOM 2472 N N . LYS A 1 317 ? 6.471 -2.198 -24.344 1.00 83.88 317 LYS A N 1
ATOM 2473 C CA . LYS A 1 317 ? 6.619 -0.990 -25.178 1.00 83.88 317 LYS A CA 1
ATOM 2474 C C . LYS A 1 317 ? 5.721 0.154 -24.696 1.00 83.88 317 LYS A C 1
ATOM 2476 O O . LYS A 1 317 ? 6.090 1.307 -24.882 1.00 83.88 317 LYS A O 1
ATOM 2481 N N . GLY A 1 318 ? 4.582 -0.140 -24.067 1.00 84.56 318 GLY A N 1
ATOM 2482 C CA . GLY A 1 318 ? 3.687 0.867 -23.500 1.00 84.56 318 GLY A CA 1
ATOM 2483 C C . GLY A 1 318 ? 4.285 1.602 -22.303 1.00 84.56 318 GLY A C 1
ATOM 2484 O O . GLY A 1 318 ? 4.191 2.826 -22.249 1.00 84.56 318 GLY A O 1
ATOM 2485 N N . ILE A 1 319 ? 4.922 0.882 -21.374 1.00 81.06 319 ILE A N 1
ATOM 2486 C CA . ILE A 1 319 ? 5.568 1.487 -20.197 1.00 81.06 319 ILE A CA 1
ATOM 2487 C C . ILE A 1 319 ? 6.841 2.245 -20.576 1.00 81.06 319 ILE A C 1
ATOM 2489 O O . ILE A 1 319 ? 7.180 3.263 -19.978 1.00 81.06 319 ILE A O 1
ATOM 2493 N N . PHE A 1 320 ? 7.547 1.756 -21.590 1.00 83.56 320 PHE A N 1
ATOM 2494 C CA . PHE A 1 320 ? 8.838 2.284 -22.012 1.00 83.56 320 PHE A CA 1
ATOM 2495 C C . PHE A 1 320 ? 8.759 2.923 -23.404 1.00 83.56 320 PHE A C 1
ATOM 2497 O O . PHE A 1 320 ? 9.679 2.793 -24.213 1.00 83.56 320 PHE A O 1
ATOM 2504 N N . SER A 1 321 ? 7.649 3.600 -23.710 1.00 83.88 321 SER A N 1
ATOM 2505 C CA . SER A 1 321 ? 7.347 4.122 -25.053 1.00 83.88 321 SER A CA 1
ATOM 2506 C C . SER A 1 321 ? 8.258 5.267 -25.489 1.00 83.88 321 SER A C 1
ATOM 2508 O O . SER A 1 321 ? 8.555 5.429 -26.673 1.00 83.88 321 SER A O 1
ATOM 2510 N N . ASP A 1 322 ? 8.722 6.055 -24.523 1.00 84.00 322 ASP A N 1
ATOM 2511 C CA . ASP A 1 322 ? 9.743 7.087 -24.699 1.00 84.00 322 ASP A CA 1
ATOM 2512 C C . ASP A 1 322 ? 11.165 6.495 -24.638 1.00 84.00 322 ASP A C 1
ATOM 2514 O O . ASP A 1 322 ? 12.140 7.239 -24.631 1.00 84.00 322 ASP A O 1
ATOM 2518 N N . GLY A 1 323 ? 11.261 5.161 -24.545 1.00 80.94 323 GLY A N 1
ATOM 2519 C CA . GLY A 1 323 ? 12.416 4.346 -24.186 1.00 80.94 323 GLY A CA 1
ATOM 2520 C C . GLY A 1 323 ? 13.240 4.901 -23.046 1.00 80.94 323 GLY A C 1
ATOM 2521 O O . GLY A 1 323 ? 14.450 5.105 -23.174 1.00 80.94 323 GLY A O 1
ATOM 2522 N N . VAL A 1 324 ? 12.545 5.031 -21.912 1.00 85.12 324 VAL A N 1
ATOM 2523 C CA . VAL A 1 324 ? 13.054 5.254 -20.555 1.00 85.12 324 VAL A CA 1
ATOM 2524 C C . VAL A 1 324 ? 13.712 6.610 -20.330 1.00 85.12 324 VAL A C 1
ATOM 2526 O O . VAL A 1 324 ? 14.360 6.790 -19.304 1.00 85.12 324 VAL A O 1
ATOM 2529 N N . SER A 1 325 ? 13.542 7.579 -21.230 1.00 85.56 325 SER A N 1
ATOM 2530 C CA . SER A 1 325 ? 14.148 8.906 -21.087 1.00 85.56 325 SER A CA 1
ATOM 2531 C C . SER A 1 325 ? 13.643 9.648 -19.843 1.00 85.56 325 SER A C 1
ATOM 2533 O O . SER A 1 325 ? 14.453 10.028 -18.998 1.00 85.56 325 SER A O 1
ATOM 2535 N N . THR A 1 326 ? 12.324 9.732 -19.652 1.00 85.19 326 THR A N 1
ATOM 2536 C CA . THR A 1 326 ? 11.687 10.353 -18.484 1.00 85.19 326 THR A CA 1
ATOM 2537 C C . THR A 1 326 ? 12.046 9.616 -17.199 1.00 85.19 326 THR A C 1
ATOM 2539 O O . THR A 1 326 ? 12.289 10.235 -16.168 1.00 85.19 326 THR A O 1
ATOM 2542 N N . LEU A 1 327 ? 12.136 8.283 -17.248 1.00 85.06 327 LEU A N 1
ATOM 2543 C CA . LEU A 1 327 ? 12.571 7.503 -16.094 1.00 85.06 327 LEU A CA 1
ATOM 2544 C C . LEU A 1 327 ? 14.029 7.809 -15.730 1.00 85.06 327 LEU A C 1
ATOM 2546 O O . LEU A 1 327 ? 14.337 8.034 -14.564 1.00 85.06 327 LEU A O 1
ATOM 2550 N N . LEU A 1 328 ? 14.933 7.801 -16.710 1.00 87.75 328 LEU A N 1
ATOM 2551 C CA . LEU A 1 328 ? 16.357 8.037 -16.486 1.00 87.75 328 LEU A CA 1
ATOM 2552 C C . LEU A 1 328 ? 16.644 9.449 -15.977 1.00 87.75 328 LEU A C 1
ATOM 2554 O O . LEU A 1 328 ? 17.546 9.590 -15.151 1.00 87.75 328 LEU A O 1
ATOM 2558 N N . GLU A 1 329 ? 15.861 10.444 -16.401 1.00 88.38 329 GLU A N 1
ATOM 2559 C CA . GLU A 1 329 ? 15.912 11.811 -15.874 1.00 88.38 329 GLU A CA 1
ATOM 2560 C C . GLU A 1 329 ? 15.721 11.823 -14.349 1.00 88.38 329 GLU A C 1
ATOM 2562 O O . GLU A 1 329 ? 16.496 12.447 -13.624 1.00 88.38 329 GLU A O 1
ATOM 2567 N N . LYS A 1 330 ? 14.772 11.032 -13.826 1.00 85.56 330 LYS A N 1
ATOM 2568 C CA . LYS A 1 330 ? 14.556 10.901 -12.373 1.00 85.56 330 LYS A CA 1
ATOM 2569 C C . LYS A 1 330 ? 15.758 10.298 -11.637 1.00 85.56 330 LYS A C 1
ATOM 2571 O O . LYS A 1 330 ? 15.934 10.560 -10.453 1.00 85.56 330 LYS A O 1
ATOM 2576 N N . PHE A 1 331 ? 16.598 9.521 -12.324 1.00 88.12 331 PHE A N 1
ATOM 2577 C CA . PHE A 1 331 ? 17.827 8.938 -11.776 1.00 88.12 331 PHE A CA 1
ATOM 2578 C C . PHE A 1 331 ? 19.075 9.814 -11.993 1.00 88.12 331 PHE A C 1
ATOM 2580 O O . PHE A 1 331 ? 20.190 9.390 -11.652 1.00 88.12 331 PHE A O 1
ATOM 2587 N N . GLU A 1 332 ? 18.957 11.012 -12.576 1.00 86.25 332 GLU A N 1
ATOM 2588 C CA . GLU A 1 332 ? 20.112 11.867 -12.845 1.00 86.25 332 GLU A CA 1
ATOM 2589 C C . GLU A 1 332 ? 20.760 12.404 -11.563 1.00 86.25 332 GLU A C 1
ATOM 2591 O O . GLU A 1 332 ? 20.304 13.334 -10.900 1.00 86.25 332 GLU A O 1
ATOM 2596 N N . GLY A 1 333 ? 21.920 11.832 -11.236 1.00 82.81 333 GLY A N 1
ATOM 2597 C CA . GLY A 1 333 ? 22.625 12.126 -9.990 1.00 82.81 333 GLY A CA 1
ATOM 2598 C C . GLY A 1 333 ? 22.054 11.460 -8.763 1.00 82.81 333 GLY A C 1
ATOM 2599 O O . GLY A 1 333 ? 22.507 11.795 -7.672 1.00 82.81 333 GLY A O 1
ATOM 2600 N N . ASP A 1 334 ? 21.108 10.548 -8.937 1.00 88.44 334 ASP A N 1
ATOM 2601 C CA . ASP A 1 334 ? 20.627 9.707 -7.859 1.00 88.44 334 ASP A CA 1
ATOM 2602 C C . ASP A 1 334 ? 21.609 8.547 -7.600 1.00 88.44 334 ASP A C 1
ATOM 2604 O O . ASP A 1 334 ? 22.455 8.197 -8.438 1.00 88.44 334 ASP A O 1
ATOM 2608 N N . ILE A 1 335 ? 21.502 7.940 -6.423 1.00 89.12 335 ILE A N 1
ATOM 2609 C CA . ILE A 1 335 ? 22.138 6.667 -6.110 1.00 89.12 335 ILE A CA 1
ATOM 2610 C C . ILE A 1 335 ? 21.178 5.578 -6.577 1.00 89.12 335 ILE A C 1
ATOM 2612 O O . ILE A 1 335 ? 20.040 5.518 -6.133 1.00 89.12 335 ILE A O 1
ATOM 2616 N N . VAL A 1 336 ? 21.640 4.701 -7.467 1.00 89.56 336 VAL A N 1
ATOM 2617 C CA . VAL A 1 336 ? 20.819 3.581 -7.940 1.00 89.56 336 VAL A CA 1
ATOM 2618 C C . VAL A 1 336 ? 20.909 2.439 -6.937 1.00 89.56 336 VAL A C 1
ATOM 2620 O O . VAL A 1 336 ? 22.010 1.939 -6.675 1.00 89.56 336 VAL A O 1
ATOM 2623 N N . ASP A 1 337 ? 19.760 2.019 -6.416 1.00 88.94 337 ASP A N 1
ATOM 2624 C CA . ASP A 1 337 ? 19.636 0.852 -5.554 1.00 88.94 337 ASP A CA 1
ATOM 2625 C C . ASP A 1 337 ? 20.264 -0.385 -6.230 1.00 88.94 337 ASP A C 1
ATOM 2627 O O . ASP A 1 337 ? 20.072 -0.596 -7.436 1.00 88.94 337 ASP A O 1
ATOM 2631 N N . PRO A 1 338 ? 21.031 -1.222 -5.502 1.00 88.06 338 PRO A N 1
ATOM 2632 C CA . PRO A 1 338 ? 21.677 -2.399 -6.078 1.00 88.06 338 PRO A CA 1
ATOM 2633 C C . PRO A 1 338 ? 20.728 -3.317 -6.856 1.00 88.06 338 PRO A C 1
ATOM 2635 O O . PRO A 1 338 ? 21.140 -3.868 -7.878 1.00 88.06 338 PRO A O 1
ATOM 2638 N N . THR A 1 339 ? 19.466 -3.436 -6.427 1.00 83.38 339 THR A N 1
ATOM 2639 C CA . THR A 1 339 ? 18.454 -4.276 -7.087 1.00 83.38 339 THR A CA 1
ATOM 2640 C C . THR A 1 339 ? 18.064 -3.760 -8.474 1.00 83.38 339 THR A C 1
ATOM 2642 O O . THR A 1 339 ? 17.715 -4.553 -9.343 1.00 83.38 339 THR A O 1
ATOM 2645 N N . LEU A 1 340 ? 18.200 -2.454 -8.723 1.00 85.00 340 LEU A N 1
ATOM 2646 C CA . LEU A 1 340 ? 17.883 -1.809 -10.003 1.00 85.00 340 LEU A CA 1
ATOM 2647 C C . LEU A 1 340 ? 19.118 -1.557 -10.871 1.00 85.00 340 LEU A C 1
ATOM 2649 O O . LEU A 1 340 ? 19.001 -1.180 -12.037 1.00 85.00 340 LEU A O 1
ATOM 2653 N N . LYS A 1 341 ? 20.326 -1.755 -10.336 1.00 85.38 341 LYS A N 1
ATOM 2654 C CA . LYS A 1 341 ? 21.573 -1.353 -10.999 1.00 85.38 341 LYS A CA 1
ATOM 2655 C C . LYS A 1 341 ? 21.751 -1.985 -12.379 1.00 85.38 341 LYS A C 1
ATOM 2657 O O . LYS A 1 341 ? 22.162 -1.294 -13.308 1.00 85.38 341 LYS A O 1
ATOM 2662 N N . SER A 1 342 ? 21.443 -3.275 -12.525 1.00 82.75 342 SER A N 1
ATOM 2663 C CA . SER A 1 342 ? 21.526 -3.963 -13.823 1.00 82.75 342 SER A CA 1
ATOM 2664 C C . SER A 1 342 ? 20.537 -3.368 -14.828 1.00 82.75 342 SER A C 1
ATOM 2666 O O . SER A 1 342 ? 20.945 -2.963 -15.916 1.00 82.75 342 SER A O 1
ATOM 2668 N N . GLN A 1 343 ? 19.279 -3.211 -14.415 1.00 84.19 343 GLN A N 1
ATOM 2669 C CA . GLN A 1 343 ? 18.201 -2.648 -15.222 1.00 84.19 343 GLN A CA 1
ATOM 2670 C C . GLN A 1 343 ? 18.528 -1.219 -15.686 1.00 84.19 343 GLN A C 1
ATOM 2672 O O . GLN A 1 343 ? 18.579 -0.950 -16.885 1.00 84.19 343 GLN A O 1
ATOM 2677 N N . ILE A 1 344 ? 18.874 -0.317 -14.763 1.00 86.31 344 ILE A N 1
ATOM 2678 C CA . ILE A 1 344 ? 19.204 1.080 -15.085 1.00 86.31 344 ILE A CA 1
ATOM 2679 C C . ILE A 1 344 ? 20.462 1.191 -15.962 1.00 86.31 344 ILE A C 1
ATOM 2681 O O . ILE A 1 344 ? 20.535 2.055 -16.838 1.00 86.31 344 ILE A O 1
ATOM 2685 N N . ASN A 1 345 ? 21.458 0.319 -15.786 1.00 86.94 345 ASN A N 1
ATOM 2686 C CA . ASN A 1 345 ? 22.634 0.315 -16.657 1.00 86.94 345 ASN A CA 1
ATOM 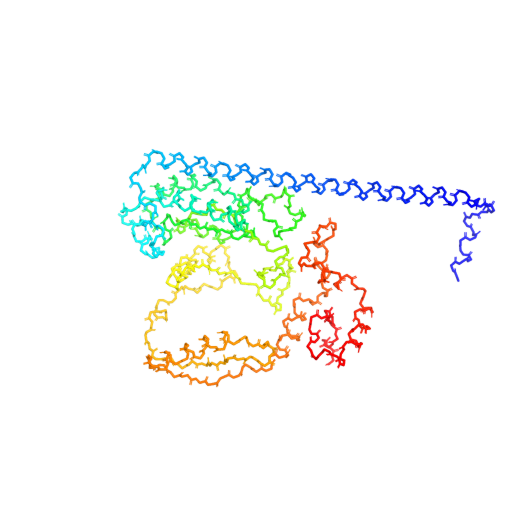2687 C C . ASN A 1 345 ? 22.282 -0.089 -18.094 1.00 86.94 345 ASN A C 1
ATOM 2689 O O . ASN A 1 345 ? 22.749 0.560 -19.029 1.00 86.94 345 ASN A O 1
ATOM 2693 N N . CYS A 1 346 ? 21.425 -1.098 -18.280 1.00 84.81 346 CYS A N 1
ATOM 2694 C CA . CYS A 1 346 ? 20.901 -1.456 -19.600 1.00 84.81 346 CYS A CA 1
ATOM 2695 C C . CYS A 1 346 ? 20.113 -0.293 -20.222 1.00 84.81 346 CYS A C 1
ATOM 2697 O O . CYS A 1 346 ? 20.234 -0.018 -21.416 1.00 84.81 346 CYS A O 1
ATOM 2699 N N . TYR A 1 347 ? 19.356 0.441 -19.407 1.00 86.62 347 TYR A N 1
ATOM 2700 C CA . TYR A 1 347 ? 18.534 1.569 -19.849 1.00 86.62 347 TYR A CA 1
ATOM 2701 C C . TYR A 1 347 ? 19.381 2.729 -20.374 1.00 86.62 347 TYR A C 1
ATOM 2703 O O . TYR A 1 347 ? 19.003 3.362 -21.357 1.00 86.62 347 TYR A O 1
ATOM 2711 N N . ARG A 1 348 ? 20.554 2.965 -19.778 1.00 87.88 348 ARG A N 1
ATOM 2712 C CA . ARG A 1 348 ? 21.492 4.028 -20.176 1.00 87.88 348 ARG A CA 1
ATOM 2713 C C . ARG A 1 348 ? 22.271 3.741 -21.462 1.00 87.88 348 ARG A C 1
ATOM 2715 O O . ARG A 1 348 ? 22.958 4.634 -21.954 1.00 87.88 348 ARG A O 1
ATOM 2722 N N . LEU A 1 349 ? 22.205 2.525 -22.007 1.00 87.75 349 LEU A N 1
ATOM 2723 C CA . LEU A 1 349 ? 22.903 2.204 -23.251 1.00 87.75 349 LEU A CA 1
ATOM 2724 C C . LEU A 1 349 ? 22.366 3.053 -24.420 1.00 87.75 349 LEU A C 1
ATOM 2726 O O . LEU A 1 349 ? 21.147 3.213 -24.549 1.00 87.75 349 LEU A O 1
ATOM 2730 N N . PRO A 1 350 ? 23.242 3.552 -25.315 1.00 87.44 350 PRO A N 1
ATOM 2731 C CA . PRO A 1 350 ? 22.805 4.197 -26.547 1.00 87.44 350 PRO A CA 1
ATOM 2732 C C . PRO A 1 350 ? 21.903 3.274 -27.370 1.00 87.44 350 PRO A C 1
ATOM 2734 O O . PRO A 1 350 ? 22.102 2.058 -27.389 1.00 87.44 350 PRO A O 1
ATOM 2737 N N . ILE A 1 351 ? 20.954 3.852 -28.109 1.00 84.00 351 ILE A N 1
ATOM 2738 C CA . ILE A 1 351 ? 19.972 3.098 -28.908 1.00 84.00 351 ILE A CA 1
ATOM 2739 C C . ILE A 1 351 ? 20.658 2.087 -29.837 1.00 84.00 351 ILE A C 1
ATOM 2741 O O . ILE A 1 351 ? 20.252 0.930 -29.890 1.00 84.00 351 ILE A O 1
ATOM 2745 N N . LEU A 1 352 ? 21.740 2.485 -30.515 1.00 86.12 352 LEU A N 1
ATOM 2746 C CA . LEU A 1 352 ? 22.486 1.586 -31.400 1.00 86.12 352 LEU A CA 1
ATOM 2747 C C . LEU A 1 352 ? 23.063 0.375 -30.650 1.00 86.12 352 LEU A C 1
ATOM 2749 O O . LEU A 1 352 ? 22.976 -0.747 -31.140 1.00 86.12 352 LEU A O 1
ATOM 2753 N N . ALA A 1 353 ? 23.598 0.581 -29.444 1.00 87.38 353 ALA A N 1
ATOM 2754 C CA . ALA A 1 353 ? 24.126 -0.503 -28.621 1.00 87.38 353 ALA A CA 1
ATOM 2755 C C . ALA A 1 353 ? 23.009 -1.455 -28.167 1.00 87.38 353 ALA A C 1
ATOM 2757 O O . ALA A 1 353 ? 23.184 -2.670 -28.236 1.00 87.38 353 ALA A O 1
ATOM 2758 N N . LYS A 1 354 ? 21.841 -0.918 -27.781 1.00 84.12 354 LYS A N 1
ATOM 2759 C CA . LYS A 1 354 ? 20.652 -1.725 -27.465 1.00 84.12 354 LYS A CA 1
ATOM 2760 C C . LYS A 1 354 ? 20.206 -2.563 -28.668 1.00 84.12 354 LYS A C 1
ATOM 2762 O O . LYS A 1 354 ? 19.933 -3.744 -28.497 1.00 84.12 354 LYS A O 1
ATOM 2767 N N . LYS A 1 355 ? 20.191 -1.993 -29.882 1.00 82.94 355 LYS A N 1
ATOM 2768 C CA . LYS A 1 355 ? 19.832 -2.711 -31.123 1.00 82.94 355 LYS A CA 1
ATOM 2769 C C . LYS A 1 355 ? 20.821 -3.824 -31.471 1.00 82.94 355 LYS A C 1
ATOM 2771 O O . LYS A 1 355 ? 20.407 -4.923 -31.819 1.00 82.94 355 LYS A O 1
ATOM 2776 N N . ILE A 1 356 ? 22.124 -3.571 -31.350 1.00 86.94 356 ILE A N 1
ATOM 2777 C CA . ILE A 1 356 ? 23.142 -4.606 -31.581 1.00 86.94 356 ILE A CA 1
ATOM 2778 C C . ILE A 1 356 ? 22.982 -5.734 -30.557 1.00 86.94 356 ILE A C 1
ATOM 2780 O O . ILE A 1 356 ? 22.952 -6.903 -30.931 1.00 86.94 356 ILE A O 1
ATOM 2784 N N . LEU A 1 357 ? 22.814 -5.389 -29.277 1.00 83.69 357 LEU A N 1
ATOM 2785 C CA . LEU A 1 357 ? 22.593 -6.368 -28.216 1.00 83.69 357 LEU A CA 1
ATOM 2786 C C . LEU A 1 357 ? 21.312 -7.185 -28.453 1.00 83.69 357 LEU A C 1
ATOM 2788 O O . LEU A 1 357 ? 21.329 -8.398 -28.277 1.00 83.69 357 LEU A O 1
ATOM 2792 N N . ALA A 1 358 ? 20.240 -6.539 -28.920 1.00 79.81 358 ALA A N 1
ATOM 2793 C CA . ALA A 1 358 ? 19.000 -7.190 -29.333 1.00 79.81 358 ALA A CA 1
ATOM 2794 C C . ALA A 1 358 ? 19.240 -8.257 -30.404 1.00 79.81 358 ALA A C 1
ATOM 2796 O O . ALA A 1 358 ? 18.852 -9.409 -30.241 1.00 79.81 358 ALA A O 1
ATOM 2797 N N . LEU A 1 359 ? 19.927 -7.889 -31.488 1.00 83.50 359 LEU A N 1
ATOM 2798 C CA . LEU A 1 359 ? 20.213 -8.796 -32.600 1.00 83.50 359 LEU A CA 1
ATOM 2799 C C . LEU A 1 359 ? 21.073 -9.988 -32.169 1.00 83.50 359 LEU A C 1
ATOM 2801 O O . LEU A 1 359 ? 20.822 -11.107 -32.611 1.00 83.50 359 LEU A O 1
ATOM 2805 N N . LEU A 1 360 ? 22.055 -9.759 -31.292 1.00 83.81 360 LEU A N 1
ATOM 2806 C CA . LEU A 1 360 ? 22.942 -10.807 -30.782 1.00 83.81 360 LEU A CA 1
ATOM 2807 C C . LEU A 1 360 ? 22.241 -11.765 -29.811 1.00 83.81 360 LEU A C 1
ATOM 2809 O O . LEU A 1 360 ? 22.571 -12.947 -29.788 1.00 83.81 360 LEU A O 1
ATOM 2813 N N . LEU A 1 361 ? 21.294 -11.272 -29.008 1.00 79.25 361 LEU A N 1
ATOM 2814 C CA . LEU A 1 361 ? 20.595 -12.076 -28.001 1.00 79.25 361 LEU A CA 1
ATOM 2815 C C . LEU A 1 361 ? 19.327 -12.753 -28.529 1.00 79.25 361 LEU A C 1
ATOM 2817 O O . LEU A 1 361 ? 18.919 -13.769 -27.967 1.00 79.25 361 LEU A O 1
ATOM 2821 N N . LYS A 1 362 ? 18.748 -12.261 -29.630 1.00 73.75 362 LYS A N 1
ATOM 2822 C CA . LYS A 1 362 ? 17.555 -12.828 -30.282 1.00 73.75 362 LYS A CA 1
ATOM 2823 C C . LYS A 1 362 ? 17.617 -14.350 -30.526 1.00 73.75 362 LYS A C 1
ATOM 2825 O O . LYS A 1 362 ? 16.589 -14.996 -30.343 1.00 73.75 362 LYS A O 1
ATOM 2830 N N . PRO A 1 363 ? 18.763 -14.961 -30.899 1.00 73.69 363 PRO A N 1
ATOM 2831 C CA . PRO A 1 363 ? 18.860 -16.413 -31.086 1.00 73.69 363 PRO A CA 1
ATOM 2832 C C . PRO A 1 363 ? 18.896 -17.218 -29.778 1.00 73.69 363 PRO A C 1
ATOM 2834 O O . PRO A 1 363 ? 18.639 -18.417 -29.799 1.00 73.69 363 PRO A O 1
ATOM 2837 N N . VAL A 1 364 ? 19.259 -16.585 -28.658 1.00 68.69 364 VAL A N 1
ATOM 2838 C CA . VAL A 1 364 ? 19.529 -17.249 -27.368 1.00 68.69 364 VAL A CA 1
ATOM 2839 C C . VAL A 1 364 ? 18.382 -17.041 -26.376 1.00 68.69 364 VAL A C 1
ATOM 2841 O O . VAL A 1 364 ? 18.113 -17.905 -25.547 1.00 68.69 364 VAL A O 1
ATOM 2844 N N . VAL A 1 365 ? 17.688 -15.906 -26.462 1.00 63.25 365 VAL A N 1
ATOM 2845 C CA . VAL A 1 365 ? 16.606 -15.521 -25.555 1.00 63.25 365 VAL A CA 1
ATOM 2846 C C . VAL A 1 365 ? 15.358 -15.244 -26.386 1.00 63.25 365 VAL A C 1
ATOM 2848 O O . VAL A 1 365 ? 15.226 -14.179 -26.976 1.00 63.25 365 VAL A O 1
ATOM 2851 N N . SER A 1 366 ? 14.418 -16.191 -26.435 1.00 52.81 366 SER A N 1
ATOM 2852 C CA . SER A 1 366 ? 13.151 -16.004 -27.166 1.00 52.81 366 SER A CA 1
ATOM 2853 C C . SER A 1 366 ? 12.199 -14.985 -26.514 1.00 52.81 366 SER A C 1
ATOM 2855 O O . SER A 1 366 ? 11.266 -14.539 -27.171 1.00 52.81 366 SER A O 1
ATOM 2857 N N . TYR A 1 367 ? 12.452 -14.583 -25.261 1.00 52.78 367 TYR A N 1
ATOM 2858 C CA . TYR A 1 367 ? 11.659 -13.621 -24.480 1.00 52.78 367 TYR A CA 1
ATOM 2859 C C . TYR A 1 367 ? 12.422 -12.290 -24.322 1.00 52.78 367 TYR A C 1
ATOM 2861 O O . TYR A 1 367 ? 12.955 -11.977 -23.258 1.00 52.78 367 TYR A O 1
ATOM 2869 N N . MET A 1 368 ? 12.580 -11.531 -25.410 1.00 47.44 368 MET A N 1
ATOM 2870 C CA . MET A 1 368 ? 13.416 -10.314 -25.444 1.00 47.44 368 MET A CA 1
ATOM 2871 C C . MET A 1 368 ? 12.723 -9.019 -24.986 1.00 47.44 368 MET A C 1
ATOM 2873 O O . MET A 1 368 ? 13.358 -7.961 -25.047 1.00 47.44 368 MET A O 1
ATOM 2877 N N . GLY A 1 369 ? 11.492 -9.061 -24.461 1.00 48.03 369 GLY A N 1
ATOM 2878 C CA . GLY A 1 369 ? 10.843 -7.869 -23.897 1.00 48.03 369 GLY A CA 1
ATOM 2879 C C . GLY A 1 369 ? 11.711 -7.147 -22.852 1.00 48.03 369 GLY A C 1
ATOM 2880 O O . GLY A 1 369 ? 11.752 -5.923 -22.807 1.00 48.03 369 GLY A O 1
ATOM 2881 N N . LEU A 1 370 ? 12.522 -7.881 -22.077 1.00 44.06 370 LEU A N 1
ATOM 2882 C CA . LEU A 1 370 ? 13.322 -7.301 -20.988 1.00 44.06 370 LEU A CA 1
ATOM 2883 C C . LEU A 1 370 ? 14.611 -6.566 -21.398 1.00 44.06 370 LEU A C 1
ATOM 2885 O O . LEU A 1 370 ? 15.185 -5.867 -20.566 1.00 44.06 370 LEU A O 1
ATOM 2889 N N . ILE A 1 371 ? 15.112 -6.733 -22.625 1.00 43.00 371 ILE A N 1
ATOM 2890 C CA . ILE A 1 371 ? 16.382 -6.106 -23.058 1.00 43.00 371 ILE A CA 1
ATOM 2891 C C . ILE A 1 371 ? 16.135 -5.035 -24.130 1.00 43.00 371 ILE A C 1
ATOM 2893 O O . ILE A 1 371 ? 16.922 -4.096 -24.276 1.00 43.00 371 ILE A O 1
ATOM 2897 N N . CYS A 1 372 ? 15.009 -5.118 -24.838 1.00 44.16 372 CYS A N 1
ATOM 2898 C CA . CYS A 1 372 ? 14.696 -4.278 -25.986 1.00 44.16 372 CYS A CA 1
ATOM 2899 C C . CYS A 1 372 ? 13.604 -3.256 -25.675 1.00 44.16 372 CYS A C 1
ATOM 2901 O O . CYS A 1 372 ? 12.522 -3.274 -26.251 1.00 44.16 372 CYS A O 1
ATOM 2903 N N . PHE A 1 373 ? 13.916 -2.294 -24.814 1.00 52.50 373 PHE A N 1
ATOM 2904 C CA . PHE A 1 373 ? 13.102 -1.087 -24.685 1.00 52.50 373 PHE A CA 1
ATOM 2905 C C . PHE A 1 373 ? 13.376 -0.156 -25.871 1.00 52.50 373 PHE A C 1
ATOM 2907 O O . PHE A 1 373 ? 14.115 0.803 -25.687 1.00 52.50 373 PHE A O 1
ATOM 2914 N N . TYR A 1 374 ? 12.895 -0.473 -27.084 1.00 44.06 374 TYR A N 1
ATOM 2915 C CA . TYR A 1 374 ? 12.538 0.530 -28.109 1.00 44.06 374 TYR A CA 1
ATOM 2916 C C . TYR A 1 374 ? 11.888 -0.040 -29.387 1.00 44.06 374 TYR A C 1
ATOM 2918 O O . TYR A 1 374 ? 12.428 -0.922 -30.047 1.00 44.06 374 TYR A O 1
ATOM 2926 N N . LYS A 1 375 ? 10.762 0.606 -29.729 1.00 36.75 375 LYS A N 1
ATOM 2927 C CA . LYS A 1 375 ? 10.275 1.161 -31.012 1.00 36.75 375 LYS A CA 1
ATOM 2928 C C . LYS A 1 375 ? 10.960 0.725 -32.324 1.00 36.75 375 LYS A C 1
ATOM 2930 O O . LYS A 1 375 ? 11.790 1.451 -32.859 1.00 36.75 375 LYS A O 1
ATOM 2935 N N . GLU A 1 376 ? 10.481 -0.377 -32.885 1.00 36.09 376 GLU A N 1
ATOM 2936 C CA . GLU A 1 376 ? 10.203 -0.539 -34.320 1.00 36.09 376 GLU A CA 1
ATOM 2937 C C . GLU A 1 376 ? 8.752 -1.076 -34.399 1.00 36.09 376 GLU A C 1
ATOM 2939 O O . GLU A 1 376 ? 8.343 -1.840 -33.517 1.00 36.09 376 GLU A O 1
ATOM 2944 N N . ASP A 1 377 ? 7.971 -0.569 -35.361 1.00 34.53 377 ASP A N 1
ATOM 2945 C CA . ASP A 1 377 ? 6.584 -0.949 -35.722 1.00 34.53 377 ASP A CA 1
ATOM 2946 C C . ASP A 1 377 ? 5.394 -0.204 -35.064 1.00 34.53 377 ASP A C 1
ATOM 2948 O O . ASP A 1 377 ? 4.367 -0.796 -34.742 1.00 34.53 377 ASP A O 1
ATOM 2952 N N . ILE A 1 378 ? 5.463 1.128 -34.935 1.00 33.62 378 ILE A N 1
ATOM 2953 C CA . ILE A 1 378 ? 4.243 1.960 -35.015 1.00 33.62 378 ILE A CA 1
ATOM 2954 C C . ILE A 1 378 ? 4.412 2.867 -36.234 1.00 33.62 378 ILE A C 1
ATOM 2956 O O . ILE A 1 378 ? 5.232 3.784 -36.199 1.00 33.62 378 ILE A O 1
ATOM 2960 N N . MET A 1 379 ? 3.603 2.598 -37.260 1.00 27.70 379 MET A N 1
ATOM 2961 C CA . MET A 1 379 ? 3.578 3.172 -38.614 1.00 27.70 379 MET A CA 1
ATOM 2962 C C . MET A 1 379 ? 4.420 2.428 -39.661 1.00 27.70 379 MET A C 1
ATOM 2964 O O . MET A 1 379 ? 5.439 2.937 -40.117 1.00 27.70 379 MET A O 1
ATOM 2968 N N . GLU A 1 380 ? 3.927 1.261 -40.074 1.00 28.81 380 GLU A N 1
ATOM 2969 C CA . GLU A 1 380 ? 3.489 1.031 -41.462 1.00 28.81 380 GLU A CA 1
ATOM 2970 C C . GLU A 1 380 ? 2.253 0.124 -41.472 1.00 28.81 380 GLU A C 1
ATOM 2972 O O . GLU A 1 380 ? 2.222 -0.837 -40.666 1.00 28.81 380 GLU A O 1
#

pLDDT: mean 85.98, std 17.63, range [27.7, 98.69]

Organism: Alligator mississippiensis (NCBI:txid8496)

Sequence (380 aa):
MIQGKLRQLLPEAEVDPCTISALLCGSAAAVLVLKWVRRRRIQEKIEEARRWREQGLAQMEKAAHLFKQQNPGVQSSHILSLSLVELGEKLKEGSLSPESVLYTYMDKALAVTQEVNCVTDFISECEEQLKELRRQKEKGLLYGIPVSIKDHIGYKGHVSTCGLIHYLGSPEEDDSVLVKVLKRQGAIPFVKTNTSQSMINISGLASPIDGMRSVSFMVGPIARDVDSLALCMRALLCEKLFSLDPTVPPLPFNEEVYSSSRPLRIGYYDGDGYFQPSPSMRRAVQETKVLLEQAGHTLVPFAPPRINFAVDELFTKGIFSDGVSTLLEKFEGDIVDPTLKSQINCYRLPILAKKILALLLKPVVSYMGLICFYKEDIME

Radius of gyration: 27.57 Å; chains: 1; bounding box: 80×61×74 Å

Secondary structure (DSSP, 8-state):
--HHHHTTS-------HHHHHHHHHHHHHHHHHHHHHHHHHHHHHHHHHHHHHHHHHHHHHHHHHHHHHH-TT--HHHHHHS-HHHHHHHHHHTSS-HHHHHHHHHHHHHHHHHHH--EEEE-TTHHHHHHHHHH-SS--TTTT-EEEEETTS--BTSB--TT-GGGTT-BBSS--HHHHHHHHTT-EEEEEE---GGGEETTEE---STT--SS--------SSHHHHHHHHHHHSSHHHHHH-TTS------HHHHH-----EEEE-S--SSSPPPHHHHHHHHHHHHHHHHTT-EEEE-PPTTHHIIIIIIIIHHHTTTTTHHHHHHTTTPPPPTTTHHHHHHHTS-HHHHHHHHHHHTTT-S-GGGT------S--